Protein AF-A0A9W9EV32-F1 (afdb_monomer)

Radius of gyration: 25.54 Å; Cα contacts (8 Å, |Δi|>4): 690; chains: 1; bounding box: 88×57×80 Å

Mean predicted aligned error: 10.67 Å

Sequence (404 aa):
MSHHTEYSQVSFGTERSNDEFGSLNITLPEGVIRDAAVIESRYILVRITENDVDEFLSSFRSSYDAQGWVSSALKCLEGSWRVSSDALLSMESLWTNTHRLQSEDYEYQEVFYMNMTISIFMADDWKPVRQLACLAVSKDALDALATKSGCMATFGYDANPEVEASSIEGVLERTLNQSIMDNLTAAVSMVCLSSCFYKQGRKMHNHLHVGQSSEMSTGLRFDRSPRMAQLVNYVYANHNFGEGEYFYSYFCSSRSQTKNMIQYRGATIEMWPQLPRLVLESEQQGVLVDGASDNTGLPRRGLFIFSEWLDYQSFSRVVDRVFQEGIYFKTLQLGPTFLSSVGFGYLNRPLRFNHEWRDQACSEVSMQWRQKLEDMMAAQGYHEGAALSCPIMVSSDEETETGE

InterPro domains:
  IPR059417 Domain of unknown function DUF8373 [PF28154] (38-203)

Foldseek 3Di:
DDDDDPDDPDDDPPPPDPPVPPWQWADDLLEIEGALLKEKFKEKEQEAEQVQQVVQCVLDPDNVVSLVLLVLLVVVLLFFAKEWLVLVQLLVCLRAVDHDDDDPPDDRGWIWGKKWKWWWAAALSRHTYTYIYMYIYTPNSNVVSCVVSVVPDPRPSVPHHHAYSVLVSVVSVLVVQDASQLSVLRHLLGAMKMKGKDFPPDDDDAWAWRDDDPTMTITIHTDLCPSSNLSSLVCVVRSDDDDDDRPGPRIDMDMHMDRHPHHDDPPPDDPRVQADTPDDDPPQQWAKEAAPDPPSPGNGIYTHGHDPDDDLVCVLVNLVCCLQPNWYWYHHHDYPRDDDPVNSVSYNDHTDGDPPSPPDPCPVSSVVVSVVSVVVCVVVVNDDQPDPPRPPPPDPPPDDDDDD

pLDDT: mean 78.22, std 17.94, range [26.23, 97.5]

Organism: NCBI:txid116970

Secondary structure (DSSP, 8-state):
------------TTS--S-TT---EEEETTEEEEETTEEEEEEEEEEE-GGGHHHHHHTSSSHHHHHHHHHHHHHHHTTPEEEEHHHHHHHHHHHH---PPPPTT--TT-EEEEEEEEEEEEETTS-EEEEEEEEEEEHHHHHHHHHHTT------GGGSPB--HHHHHHHHHHHHT--HHHHHHHHHTTEEEEEEEEETT----SEEEEEE-SSEEEEEEE-SS-HHHHHHHHHHHHH--SSS----TTEEEEEEEEE------GGG--SSTTSPP----TT--EEEEEES---TTS--EEEEE-SS---GGGHHHHHHHHHHHS-EEEE-EE-TT---HHHHTTTTPPP---GGGGSSSSHHHHHHHHHHHHHHHHHTT--TT-STTS--------------

Nearest PDB structures (foldseek):
  3qnu-assembly1_A-2  TM=2.291E-01  e=9.198E+00  Homo sapiens

Solvent-accessible surface area (backbone atoms only — not comparable to full-atom values): 23471 Å² total; per-residue (Å²): 140,80,85,78,79,79,77,80,78,74,79,61,85,81,57,98,60,85,66,88,74,82,65,56,70,47,72,47,81,71,25,32,41,33,37,44,33,43,37,37,25,38,39,39,34,37,42,37,42,55,88,37,48,66,60,58,49,64,66,39,97,37,69,67,56,32,38,54,49,48,60,51,49,56,62,51,49,75,47,18,34,33,30,47,45,61,34,60,52,51,50,47,28,67,64,34,74,48,82,75,80,79,63,95,87,66,61,72,82,45,52,23,45,31,39,44,28,47,37,24,27,28,30,61,87,63,41,40,32,40,35,42,31,31,46,31,32,24,62,64,20,48,54,51,50,29,60,77,55,69,47,84,70,86,72,74,61,87,76,40,53,75,52,59,45,70,36,53,47,57,48,49,53,54,65,71,68,46,25,30,41,56,50,48,37,32,12,51,22,25,31,27,31,29,53,36,67,45,62,65,92,67,86,81,79,77,53,50,78,43,48,74,58,99,59,36,40,32,29,33,31,76,33,56,70,57,60,60,48,45,55,43,39,47,48,58,62,71,66,64,74,73,101,63,76,81,90,47,93,38,52,48,74,52,67,31,78,47,74,53,84,42,65,73,72,70,91,82,68,71,87,56,89,72,53,62,73,66,75,68,60,99,83,60,58,43,42,42,37,34,46,71,58,85,59,86,90,46,48,44,28,36,36,33,30,74,62,97,74,71,61,76,89,44,48,57,58,48,53,51,47,37,69,76,73,37,59,41,41,72,28,64,59,30,53,100,69,54,75,49,81,74,53,33,78,51,30,62,40,63,69,63,84,50,80,66,69,75,62,83,80,47,60,65,60,50,50,53,44,38,51,52,52,51,53,53,36,52,76,69,68,58,50,93,74,72,53,95,81,52,79,80,82,76,77,91,80,85,88,83,85,89,87,132

Structure (mmCIF, N/CA/C/O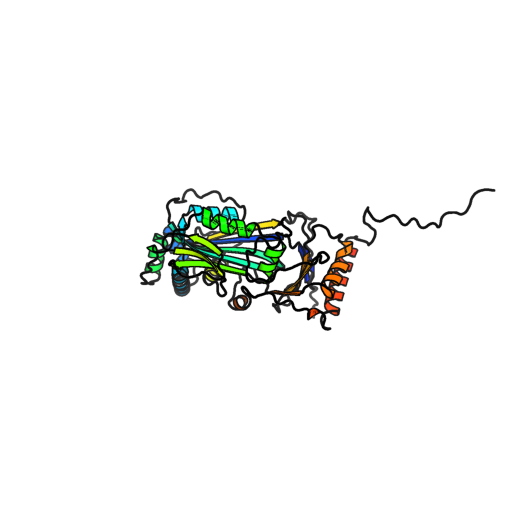 backbone):
data_AF-A0A9W9EV32-F1
#
_entry.id   AF-A0A9W9EV32-F1
#
loop_
_atom_site.group_PDB
_atom_site.id
_atom_site.type_symbol
_atom_site.label_atom_id
_atom_site.label_alt_id
_atom_site.label_comp_id
_atom_site.label_asym_id
_atom_site.label_entity_id
_atom_site.label_seq_id
_atom_site.pdbx_PDB_ins_code
_atom_site.Cartn_x
_atom_site.Cartn_y
_atom_site.Cartn_z
_atom_site.occupancy
_atom_site.B_iso_or_equiv
_atom_site.auth_seq_id
_atom_site.auth_comp_id
_atom_site.auth_asym_id
_atom_site.auth_atom_id
_atom_site.pdbx_PDB_model_num
ATOM 1 N N . MET A 1 1 ? 17.575 35.737 -20.449 1.00 34.94 1 MET A N 1
ATOM 2 C CA . MET A 1 1 ? 17.029 34.439 -20.891 1.00 34.94 1 MET A CA 1
ATOM 3 C C . MET A 1 1 ? 18.112 33.421 -20.623 1.00 34.94 1 MET A C 1
ATOM 5 O O . MET A 1 1 ? 19.090 33.381 -21.354 1.00 34.94 1 MET A O 1
ATOM 9 N N . SER A 1 2 ? 18.009 32.738 -19.488 1.00 26.23 2 SER A N 1
ATOM 10 C CA . SER A 1 2 ? 19.042 31.834 -18.989 1.00 26.23 2 SER A CA 1
ATOM 11 C C . SER A 1 2 ? 18.532 30.416 -19.190 1.00 26.23 2 SER A C 1
ATOM 13 O O . SER A 1 2 ? 17.521 30.044 -18.600 1.00 26.23 2 SER A O 1
ATOM 15 N N . HIS A 1 3 ? 19.185 29.662 -20.071 1.00 26.44 3 HIS A N 1
ATOM 16 C CA . HIS A 1 3 ? 18.938 28.236 -20.230 1.00 26.44 3 HIS A CA 1
ATOM 17 C C . HIS A 1 3 ? 19.470 27.524 -18.983 1.00 26.44 3 HIS A C 1
ATOM 19 O O . HIS A 1 3 ? 20.680 27.414 -18.798 1.00 26.44 3 HIS A O 1
ATOM 25 N N . HIS A 1 4 ? 18.567 27.090 -18.105 1.00 27.69 4 HIS A N 1
ATOM 26 C CA . HIS A 1 4 ? 18.889 26.081 -17.107 1.00 27.69 4 HIS A CA 1
ATOM 27 C C . HIS A 1 4 ? 18.937 24.733 -17.823 1.00 27.69 4 HIS A C 1
ATOM 29 O O . HIS A 1 4 ? 17.909 24.192 -18.216 1.00 27.69 4 HIS A O 1
ATOM 35 N N . THR A 1 5 ? 20.145 24.224 -18.036 1.00 28.73 5 THR A N 1
ATOM 36 C CA . THR A 1 5 ? 20.372 22.831 -18.410 1.00 28.73 5 THR A CA 1
ATOM 37 C C . THR A 1 5 ? 20.054 21.980 -17.181 1.00 28.73 5 THR A C 1
ATOM 39 O O . THR A 1 5 ? 20.796 22.017 -16.199 1.00 28.73 5 THR A O 1
ATOM 42 N N . GLU A 1 6 ? 18.922 21.275 -17.199 1.00 28.77 6 GLU A N 1
ATOM 43 C CA . GLU A 1 6 ? 18.630 20.214 -16.233 1.00 28.77 6 GLU A CA 1
ATOM 44 C C . GLU A 1 6 ? 19.702 19.132 -16.374 1.00 28.77 6 GLU A C 1
ATOM 46 O O . GLU A 1 6 ? 19.844 18.494 -17.417 1.00 28.77 6 GLU A O 1
ATOM 51 N N . TYR A 1 7 ? 20.503 18.963 -15.326 1.00 29.95 7 TYR A N 1
ATOM 52 C CA . TYR A 1 7 ? 21.409 17.835 -15.211 1.00 29.95 7 TYR A CA 1
ATOM 53 C C . TYR A 1 7 ? 20.572 16.581 -14.953 1.00 29.95 7 TYR A C 1
ATOM 55 O O . TYR A 1 7 ? 19.964 16.449 -13.892 1.00 29.95 7 TYR A O 1
ATOM 63 N N . SER A 1 8 ? 20.559 15.657 -15.913 1.00 36.81 8 SER A N 1
ATOM 64 C CA . SER A 1 8 ? 20.108 14.284 -15.697 1.00 36.81 8 SER A CA 1
ATOM 65 C C . SER A 1 8 ? 20.893 13.687 -14.528 1.00 36.81 8 SER A C 1
ATOM 67 O O . SER A 1 8 ? 22.102 13.475 -14.631 1.00 36.81 8 SER A O 1
ATOM 69 N N . GLN A 1 9 ? 20.225 13.430 -13.404 1.00 34.22 9 GLN A N 1
ATOM 70 C CA . GLN A 1 9 ? 20.802 12.644 -12.318 1.00 34.22 9 GLN A CA 1
ATOM 71 C C . GLN A 1 9 ? 20.854 11.186 -12.777 1.00 34.22 9 GLN A C 1
ATOM 73 O O . GLN A 1 9 ? 19.855 10.471 -12.753 1.00 34.22 9 GLN A O 1
ATOM 78 N N . VAL A 1 10 ? 22.027 10.757 -13.236 1.00 37.22 10 VAL A N 1
ATOM 79 C CA . VAL A 1 10 ? 22.316 9.348 -13.493 1.00 37.22 10 VAL A CA 1
ATOM 80 C C . VAL A 1 10 ? 23.078 8.827 -12.285 1.00 37.22 10 VAL A C 1
ATOM 82 O O . VAL A 1 10 ? 24.280 9.036 -12.145 1.00 37.22 10 VAL A O 1
ATOM 85 N N . SER A 1 11 ? 22.355 8.212 -11.355 1.00 34.62 11 SER A N 1
ATOM 86 C CA . SER A 1 11 ? 22.954 7.474 -10.249 1.00 34.62 11 SER A CA 1
ATOM 87 C C . SER A 1 11 ? 23.423 6.119 -10.773 1.00 34.62 11 SER A C 1
ATOM 89 O O . SER A 1 11 ? 22.602 5.250 -11.068 1.00 34.62 11 SER A O 1
ATOM 91 N N . PHE A 1 12 ? 24.736 5.945 -10.903 1.00 41.50 12 PHE A N 1
ATOM 92 C CA . PHE A 1 12 ? 25.340 4.647 -11.169 1.00 41.50 12 PHE A CA 1
ATOM 93 C C . PHE A 1 12 ? 25.697 3.966 -9.854 1.00 41.50 12 PHE A C 1
ATOM 95 O O . PHE A 1 12 ? 26.454 4.508 -9.045 1.00 41.50 12 PHE A O 1
ATOM 102 N N . GLY A 1 13 ? 25.208 2.741 -9.677 1.00 33.81 13 GLY A N 1
ATOM 103 C CA . GLY A 1 13 ? 25.749 1.802 -8.704 1.00 33.81 13 GLY A CA 1
ATOM 104 C C . GLY A 1 13 ? 27.160 1.362 -9.103 1.00 33.81 13 GLY A C 1
ATOM 105 O O . GLY A 1 13 ? 27.362 0.240 -9.545 1.00 33.81 13 GLY A O 1
ATOM 106 N N . THR A 1 14 ? 28.137 2.248 -8.948 1.00 31.78 14 THR A N 1
ATOM 107 C CA . THR A 1 14 ? 29.566 1.910 -8.811 1.00 31.78 14 THR A CA 1
ATOM 108 C C . THR A 1 14 ? 30.259 2.772 -7.756 1.00 31.78 14 THR A C 1
ATOM 110 O O . THR A 1 14 ? 31.273 2.350 -7.205 1.00 31.78 14 THR A O 1
ATOM 113 N N . GLU A 1 15 ? 29.656 3.888 -7.339 1.00 30.45 15 GLU A N 1
ATOM 114 C CA . GLU A 1 15 ? 29.813 4.380 -5.970 1.00 30.45 15 GLU A CA 1
ATOM 115 C C . GLU A 1 15 ? 28.750 3.698 -5.109 1.00 30.45 15 GLU A C 1
ATOM 117 O O . GLU A 1 15 ? 27.579 3.693 -5.481 1.00 30.45 15 GLU A O 1
ATOM 122 N N . ARG A 1 16 ? 29.166 3.074 -3.997 1.00 31.36 16 ARG A N 1
ATOM 123 C CA . ARG A 1 16 ? 28.337 2.339 -3.020 1.00 31.36 16 ARG A CA 1
ATOM 124 C C . ARG A 1 16 ? 27.106 3.143 -2.568 1.00 31.36 16 ARG A C 1
ATOM 126 O O . ARG A 1 16 ? 27.090 3.720 -1.486 1.00 31.36 16 ARG A O 1
ATOM 133 N N . SER A 1 17 ? 26.072 3.157 -3.389 1.00 36.88 17 SER A N 1
ATOM 134 C CA . SER A 1 17 ? 24.790 3.800 -3.154 1.00 36.88 17 SER A CA 1
ATOM 135 C C . SER A 1 17 ? 23.743 2.699 -3.075 1.00 36.88 17 SER A C 1
ATOM 137 O O . SER A 1 17 ? 23.082 2.433 -4.058 1.00 36.88 17 SER A O 1
ATOM 139 N N . ASN A 1 18 ? 23.665 2.013 -1.928 1.00 40.03 18 ASN A N 1
ATOM 140 C CA . ASN A 1 18 ? 22.559 1.174 -1.419 1.00 40.03 18 ASN A CA 1
ATOM 141 C C . ASN A 1 18 ? 21.729 0.270 -2.370 1.00 40.03 18 ASN A C 1
ATOM 143 O O . ASN A 1 18 ? 20.719 -0.268 -1.926 1.00 40.03 18 ASN A O 1
ATOM 147 N N . ASP A 1 19 ? 22.110 0.039 -3.625 1.00 47.56 19 ASP A N 1
ATOM 148 C CA . ASP A 1 19 ? 21.419 -0.883 -4.527 1.00 47.56 19 ASP A CA 1
ATOM 149 C C . ASP A 1 19 ? 21.960 -2.294 -4.247 1.00 47.56 19 ASP A C 1
ATOM 151 O O . ASP A 1 19 ? 22.789 -2.845 -4.973 1.00 47.56 19 ASP A O 1
ATOM 155 N N . GLU A 1 20 ? 21.553 -2.848 -3.099 1.00 54.34 20 GLU A N 1
ATOM 156 C CA . GLU A 1 20 ? 22.048 -4.114 -2.530 1.00 54.34 20 GLU A CA 1
ATOM 157 C C . GLU A 1 20 ? 21.867 -5.331 -3.459 1.00 54.34 20 GLU A C 1
ATOM 159 O O . GLU A 1 20 ? 22.469 -6.378 -3.225 1.00 54.34 20 GLU A O 1
ATOM 164 N N . PHE A 1 21 ? 21.077 -5.211 -4.532 1.00 58.75 21 PHE A N 1
ATOM 165 C CA . PHE A 1 21 ? 20.649 -6.340 -5.363 1.00 58.75 21 PHE A CA 1
ATOM 166 C C . PHE A 1 21 ? 21.267 -6.401 -6.766 1.00 58.75 21 PHE A C 1
ATOM 168 O O . PHE A 1 21 ? 20.938 -7.327 -7.515 1.00 58.75 21 PHE A O 1
ATOM 175 N N . GLY A 1 22 ? 22.122 -5.443 -7.153 1.00 66.50 22 GLY A N 1
ATOM 176 C CA . GLY A 1 22 ? 22.699 -5.393 -8.508 1.00 66.50 22 GLY A CA 1
ATOM 177 C C . GLY A 1 22 ? 21.633 -5.398 -9.615 1.00 66.50 22 GLY A C 1
ATOM 178 O O . GLY A 1 22 ? 21.823 -6.006 -10.667 1.00 66.50 22 GLY A O 1
ATOM 179 N N . SER A 1 23 ? 20.469 -4.808 -9.336 1.00 76.00 23 SER A N 1
ATOM 180 C CA . SER A 1 23 ? 19.290 -4.843 -10.200 1.00 76.00 23 SER A CA 1
ATOM 181 C C . SER A 1 23 ? 19.308 -3.768 -11.283 1.00 76.00 23 SER A C 1
ATOM 183 O O . SER A 1 23 ? 19.904 -2.705 -11.126 1.00 76.00 23 SER A O 1
ATOM 185 N N . LEU A 1 24 ? 18.591 -4.029 -12.377 1.00 80.81 24 LEU A N 1
ATOM 186 C CA . LEU A 1 24 ? 18.418 -3.078 -13.470 1.00 80.81 24 LEU A CA 1
ATOM 187 C C . LEU A 1 24 ? 17.641 -1.835 -13.008 1.00 80.81 24 LEU A C 1
ATOM 189 O O . LEU A 1 24 ? 16.480 -1.934 -12.603 1.00 80.81 24 LEU A O 1
ATOM 193 N N . ASN A 1 25 ? 18.272 -0.665 -13.110 1.00 86.69 25 ASN A N 1
ATOM 194 C CA . ASN A 1 25 ? 17.718 0.605 -12.648 1.00 86.69 25 ASN A CA 1
ATOM 195 C C . ASN A 1 25 ? 18.212 1.778 -13.519 1.00 86.69 25 ASN A C 1
ATOM 197 O O . ASN A 1 25 ? 19.138 2.499 -13.159 1.00 86.69 25 ASN A O 1
ATOM 201 N N . ILE A 1 26 ? 17.610 1.958 -14.698 1.00 87.44 26 ILE A N 1
ATOM 202 C CA . ILE A 1 26 ? 17.967 3.026 -15.649 1.00 87.44 26 ILE A CA 1
ATOM 203 C C . ILE A 1 26 ? 16.882 4.099 -15.630 1.00 87.44 26 ILE A C 1
ATOM 205 O O . ILE A 1 26 ? 15.703 3.787 -15.786 1.00 87.44 26 ILE A O 1
ATOM 209 N N . THR A 1 27 ? 17.255 5.365 -15.466 1.00 88.88 27 THR A N 1
ATOM 210 C CA . THR A 1 27 ? 16.310 6.492 -15.444 1.00 88.88 27 THR A CA 1
ATOM 211 C C . THR A 1 27 ? 16.713 7.526 -16.483 1.00 88.88 27 THR A C 1
ATOM 213 O O . THR A 1 27 ? 17.818 8.058 -16.433 1.00 88.88 27 THR A O 1
ATOM 216 N N . LEU A 1 28 ? 15.804 7.814 -17.414 1.00 86.50 28 LEU A N 1
ATOM 217 C CA . LEU A 1 28 ? 15.942 8.848 -18.436 1.00 86.50 28 LEU A CA 1
ATOM 218 C C . LEU A 1 28 ? 14.690 9.746 -18.426 1.00 86.50 28 LEU A C 1
ATOM 220 O O . LEU A 1 28 ? 13.633 9.309 -17.963 1.00 86.50 28 LEU A O 1
ATOM 224 N N . PRO A 1 29 ? 14.762 10.985 -18.946 1.00 83.06 29 PRO A N 1
ATOM 225 C CA . PRO A 1 29 ? 13.590 11.862 -19.048 1.00 83.06 29 PRO A CA 1
ATOM 226 C C . PRO A 1 29 ? 12.406 11.228 -19.803 1.00 83.06 29 PRO A C 1
ATOM 228 O O . PRO A 1 29 ? 11.245 11.439 -19.459 1.00 83.06 29 PRO A O 1
ATOM 231 N N . GLU A 1 30 ? 12.695 10.411 -20.816 1.00 80.94 30 GLU A N 1
ATOM 232 C CA . GLU A 1 30 ? 11.712 9.747 -21.679 1.00 80.94 30 GLU A CA 1
ATOM 233 C C . GLU A 1 30 ? 10.960 8.610 -20.976 1.00 80.94 30 GLU A C 1
ATOM 235 O O . GLU A 1 30 ? 9.810 8.307 -21.327 1.00 80.94 30 GLU A O 1
ATOM 240 N N . GLY A 1 31 ? 11.609 7.979 -19.996 1.00 87.44 31 GLY A N 1
ATOM 241 C CA . GLY A 1 31 ? 11.134 6.771 -19.344 1.00 87.44 31 GLY A CA 1
ATOM 242 C C . GLY A 1 31 ? 12.212 6.077 -18.517 1.00 87.44 31 GLY A C 1
ATOM 243 O O . GLY A 1 31 ? 13.385 6.454 -18.505 1.00 87.44 31 GLY A O 1
ATOM 244 N N . VAL A 1 32 ? 11.801 5.026 -17.820 1.00 90.56 32 VAL A N 1
ATOM 245 C CA . VAL A 1 32 ? 12.681 4.221 -16.978 1.00 90.56 32 VAL A CA 1
ATOM 246 C C . VAL A 1 32 ? 12.745 2.774 -17.433 1.00 90.56 32 VAL A C 1
ATOM 248 O O . VAL A 1 32 ? 11.796 2.264 -18.027 1.00 90.56 32 VAL A O 1
ATOM 251 N N . ILE A 1 33 ? 13.833 2.094 -17.087 1.00 89.56 33 ILE A N 1
ATOM 252 C CA . ILE A 1 33 ? 13.952 0.641 -17.188 1.00 89.56 33 ILE A CA 1
ATOM 253 C C . ILE A 1 33 ? 14.213 0.092 -15.785 1.00 89.56 33 ILE A C 1
ATOM 255 O O . ILE A 1 33 ? 15.094 0.583 -15.068 1.00 89.56 33 ILE A O 1
ATOM 259 N N . ARG A 1 34 ? 13.404 -0.883 -15.369 1.00 90.25 34 ARG A N 1
ATOM 260 C CA . ARG A 1 34 ? 13.405 -1.460 -14.020 1.00 90.25 34 ARG A CA 1
ATOM 261 C C . ARG A 1 34 ? 13.407 -2.982 -14.085 1.00 90.25 34 ARG A C 1
ATOM 263 O O . ARG A 1 34 ? 12.777 -3.575 -14.961 1.00 90.25 34 ARG A O 1
ATOM 270 N N . ASP A 1 35 ? 14.071 -3.607 -13.123 1.00 89.69 35 ASP A N 1
ATOM 271 C CA . ASP A 1 35 ? 13.898 -5.028 -12.824 1.00 89.69 35 ASP A CA 1
ATOM 272 C C . ASP A 1 35 ? 12.517 -5.250 -12.182 1.00 89.69 35 ASP A C 1
ATOM 274 O O . ASP A 1 35 ? 12.227 -4.724 -11.105 1.00 89.69 35 ASP A O 1
ATOM 278 N N . ALA A 1 36 ? 11.653 -6.026 -12.841 1.00 90.19 36 ALA A N 1
ATOM 279 C CA . ALA A 1 36 ? 10.315 -6.336 -12.341 1.00 90.19 36 ALA A CA 1
ATOM 280 C C . ALA A 1 36 ? 10.348 -7.141 -11.031 1.00 90.19 36 ALA A C 1
ATOM 282 O O . ALA A 1 36 ? 9.375 -7.124 -10.274 1.00 90.19 36 ALA A O 1
ATOM 283 N N . ALA A 1 37 ? 11.448 -7.854 -10.762 1.00 90.62 37 ALA A N 1
ATOM 284 C CA . ALA A 1 37 ? 11.625 -8.650 -9.554 1.00 90.62 37 ALA A CA 1
ATOM 285 C C . ALA A 1 37 ? 11.760 -7.792 -8.294 1.00 90.62 37 ALA A C 1
ATOM 287 O O . ALA A 1 37 ? 11.499 -8.270 -7.190 1.00 90.62 37 ALA A O 1
ATOM 288 N N . VAL A 1 38 ? 12.183 -6.539 -8.439 1.00 92.38 38 VAL A N 1
ATOM 289 C CA . VAL A 1 38 ? 12.445 -5.654 -7.312 1.00 92.38 38 VAL A CA 1
ATOM 290 C C . VAL A 1 38 ? 11.144 -5.008 -6.852 1.00 92.38 38 VAL A C 1
ATOM 292 O O . VAL A 1 38 ? 10.501 -4.272 -7.596 1.00 92.38 38 VAL A O 1
ATOM 295 N N . ILE A 1 39 ? 10.770 -5.264 -5.601 1.00 93.62 39 ILE A N 1
ATOM 296 C CA . ILE A 1 39 ? 9.579 -4.693 -4.965 1.00 93.62 39 ILE A CA 1
ATOM 297 C C . ILE A 1 39 ? 9.937 -4.092 -3.609 1.00 93.62 39 ILE A C 1
ATOM 299 O O . ILE A 1 39 ? 10.688 -4.676 -2.822 1.00 93.62 39 ILE A O 1
ATOM 303 N N . GLU A 1 40 ? 9.373 -2.922 -3.322 1.00 94.81 40 GLU A N 1
ATOM 304 C CA . GLU A 1 40 ? 9.451 -2.297 -2.006 1.00 94.81 40 GLU A CA 1
ATOM 305 C C . GLU A 1 40 ? 8.252 -2.719 -1.149 1.00 94.81 40 GLU A C 1
ATOM 307 O O . GLU A 1 40 ? 7.102 -2.662 -1.584 1.00 94.81 40 GLU A O 1
ATOM 312 N N . SER A 1 41 ? 8.517 -3.123 0.090 1.00 95.31 41 SER A N 1
ATOM 313 C CA . SER A 1 41 ? 7.506 -3.383 1.116 1.00 95.31 41 SER A CA 1
ATOM 314 C C . SER A 1 41 ? 7.527 -2.234 2.111 1.00 95.31 41 SER A C 1
ATOM 316 O O . SER A 1 41 ? 8.560 -1.980 2.724 1.00 95.31 41 SER A O 1
ATOM 318 N N . ARG A 1 42 ? 6.403 -1.536 2.267 1.00 94.25 42 ARG A N 1
ATOM 319 C CA . ARG A 1 42 ? 6.221 -0.456 3.244 1.00 94.25 42 ARG A CA 1
ATOM 320 C C . ARG A 1 42 ? 5.225 -0.891 4.304 1.00 94.25 42 ARG A C 1
ATOM 322 O O . ARG A 1 42 ? 4.155 -1.395 3.967 1.00 94.25 42 ARG A O 1
ATOM 329 N N . TYR A 1 43 ? 5.555 -0.670 5.562 1.00 94.06 43 TYR A N 1
ATOM 330 C CA . TYR A 1 43 ? 4.653 -0.831 6.689 1.00 94.06 43 TYR A CA 1
ATOM 331 C C . TYR A 1 43 ? 4.415 0.535 7.321 1.00 94.06 43 TYR A C 1
ATOM 333 O O . TYR A 1 43 ? 5.369 1.268 7.569 1.00 94.06 43 TYR A O 1
ATOM 341 N N . ILE A 1 44 ? 3.152 0.888 7.548 1.00 92.94 44 ILE A N 1
ATOM 342 C CA . ILE A 1 44 ? 2.763 2.132 8.211 1.00 92.94 44 ILE A CA 1
ATOM 343 C C . ILE A 1 44 ? 1.668 1.809 9.222 1.00 92.94 44 ILE A C 1
ATOM 345 O O . ILE A 1 44 ? 0.599 1.331 8.849 1.00 92.94 44 ILE A O 1
ATOM 349 N N . LEU A 1 45 ? 1.910 2.106 10.490 1.00 94.25 45 LEU A N 1
ATOM 350 C CA . LEU A 1 45 ? 1.000 1.840 11.592 1.00 94.25 45 LEU A CA 1
ATOM 351 C C . LEU A 1 45 ? 0.799 3.109 12.420 1.00 94.25 45 LEU A C 1
ATOM 353 O O . LEU A 1 45 ? 1.755 3.708 12.906 1.00 94.25 45 LEU A O 1
ATOM 357 N N . VAL A 1 46 ? -0.464 3.465 12.631 1.00 95.56 46 VAL A N 1
ATOM 358 C CA . VAL A 1 46 ? -0.881 4.349 13.723 1.00 95.56 46 VAL A CA 1
ATOM 359 C C . VAL A 1 46 ? -1.426 3.452 14.829 1.00 95.56 46 VAL A C 1
ATOM 361 O O . VAL A 1 46 ? -2.474 2.829 14.646 1.00 95.56 46 VAL A O 1
ATOM 364 N N . ARG A 1 47 ? -0.697 3.352 15.942 1.00 94.94 47 ARG A N 1
ATOM 365 C CA . ARG A 1 47 ? -1.053 2.567 17.128 1.00 94.94 47 ARG A CA 1
ATOM 366 C C . ARG A 1 47 ? -1.300 3.515 18.290 1.00 94.94 47 ARG A C 1
ATOM 368 O O . ARG A 1 47 ? -0.350 4.082 18.795 1.00 94.94 47 ARG A O 1
ATOM 375 N N . ILE A 1 48 ? -2.542 3.664 18.729 1.00 95.25 48 ILE A N 1
ATOM 376 C CA . ILE A 1 48 ? -2.886 4.586 19.818 1.00 95.25 48 ILE A CA 1
ATOM 377 C C . ILE A 1 48 ? -3.271 3.769 21.050 1.00 95.25 48 ILE A C 1
ATOM 379 O O . ILE A 1 48 ? -4.257 3.030 21.013 1.00 95.25 48 ILE A O 1
ATOM 383 N N . THR A 1 49 ? -2.489 3.911 22.116 1.00 94.62 49 THR A N 1
ATOM 384 C CA . THR A 1 49 ? -2.807 3.428 23.467 1.00 94.62 49 THR A CA 1
ATOM 385 C C . THR A 1 49 ? -3.418 4.554 24.303 1.00 94.62 49 THR A C 1
ATOM 387 O O . THR A 1 49 ? -3.458 5.705 23.861 1.00 94.62 49 THR A O 1
ATOM 390 N N . GLU A 1 50 ? -3.929 4.251 25.500 1.00 93.56 50 GLU A N 1
ATOM 391 C CA . GLU A 1 50 ? -4.545 5.268 26.368 1.00 93.56 50 GLU A CA 1
ATOM 392 C C . GLU A 1 50 ? -3.568 6.414 26.680 1.00 93.56 50 GLU A C 1
ATOM 394 O O . GLU A 1 50 ? -3.937 7.590 26.605 1.00 93.56 50 GLU A O 1
ATOM 399 N N . ASN A 1 51 ? -2.301 6.071 26.932 1.00 92.38 51 ASN A N 1
ATOM 400 C CA . ASN A 1 51 ? -1.236 7.021 27.254 1.00 92.38 51 ASN A CA 1
ATOM 401 C C . ASN A 1 51 ? -0.908 7.970 26.092 1.00 92.38 51 ASN A C 1
ATOM 403 O O . ASN A 1 51 ? -0.486 9.103 26.320 1.00 92.38 51 ASN A O 1
ATOM 407 N N . ASP A 1 52 ? -1.148 7.542 24.850 1.00 93.19 52 ASP A N 1
ATOM 408 C CA . ASP A 1 52 ? -0.847 8.335 23.658 1.00 93.19 52 ASP A CA 1
ATOM 409 C C . ASP A 1 52 ? -1.940 9.371 23.345 1.00 93.19 52 ASP A C 1
ATOM 411 O O . ASP A 1 52 ? -1.724 10.263 22.527 1.00 93.19 52 ASP A O 1
ATOM 415 N N . VAL A 1 53 ? -3.134 9.271 23.945 1.00 94.94 53 VAL A N 1
ATOM 416 C CA . VAL A 1 53 ? -4.319 10.029 23.501 1.00 94.94 53 VAL A CA 1
ATOM 417 C C . VAL A 1 53 ? -4.110 11.544 23.565 1.00 94.94 53 VAL A C 1
ATOM 419 O O . VAL A 1 53 ? -4.466 12.250 22.621 1.00 94.94 53 VAL A O 1
ATOM 422 N N . ASP A 1 54 ? -3.548 12.065 24.656 1.00 94.25 54 ASP A N 1
ATOM 423 C CA . ASP A 1 54 ? -3.350 13.513 24.815 1.00 94.25 54 ASP A CA 1
ATOM 424 C C . ASP A 1 54 ? -2.286 14.067 23.863 1.00 94.25 54 ASP A C 1
ATOM 426 O O . ASP A 1 54 ? -2.491 15.104 23.218 1.00 94.25 54 ASP A O 1
ATOM 430 N N . GLU A 1 55 ? -1.169 13.357 23.718 1.00 92.62 55 GLU A N 1
ATOM 431 C CA . GLU A 1 55 ? -0.117 13.723 22.772 1.00 92.62 55 GLU A CA 1
ATOM 432 C C . GLU A 1 55 ? -0.623 13.637 21.325 1.00 92.62 55 GLU A C 1
ATOM 434 O O . GLU A 1 55 ? -0.447 14.565 20.533 1.00 92.62 55 GLU A O 1
ATOM 439 N N . PHE A 1 56 ? -1.343 12.566 20.990 1.00 93.50 56 PHE A N 1
ATOM 440 C CA . PHE A 1 56 ? -1.918 12.373 19.668 1.00 93.50 56 PHE A CA 1
ATOM 441 C C . PHE A 1 56 ? -2.891 13.497 19.306 1.00 93.50 56 PHE A C 1
ATOM 443 O O . PHE A 1 56 ? -2.751 14.107 18.249 1.00 93.50 56 PHE A O 1
ATOM 450 N N . LEU A 1 57 ? -3.846 13.837 20.177 1.00 93.81 57 LEU A N 1
ATOM 451 C CA . LEU A 1 57 ? -4.817 14.902 19.898 1.00 93.81 57 LEU A CA 1
ATOM 452 C C . LEU A 1 57 ? -4.158 16.283 19.781 1.00 93.81 57 LEU A C 1
ATOM 454 O O . LEU A 1 57 ? -4.586 17.096 18.959 1.00 93.81 57 LEU A O 1
ATOM 458 N N . SER A 1 58 ? -3.117 16.547 20.575 1.00 91.81 58 SER A N 1
ATOM 459 C CA . SER A 1 58 ? -2.395 17.826 20.555 1.00 91.81 58 SER A CA 1
ATOM 460 C C . SER A 1 58 ? -1.443 17.988 19.364 1.00 91.81 58 SER A C 1
ATOM 462 O O . SER A 1 58 ? -1.093 19.116 19.025 1.00 91.81 58 SER A O 1
ATOM 464 N N . SER A 1 59 ? -1.075 16.897 18.684 1.00 91.00 59 SER A N 1
ATOM 465 C CA . SER A 1 59 ? -0.222 16.937 17.485 1.00 91.00 59 SER A CA 1
ATOM 466 C C . SER A 1 59 ? -0.915 17.502 16.232 1.00 91.00 59 SER A C 1
ATOM 468 O O . SER A 1 59 ? -0.254 17.892 15.266 1.00 91.00 59 SER A O 1
ATOM 470 N N . PHE A 1 60 ? -2.248 17.601 16.237 1.00 91.81 60 PHE A N 1
ATOM 471 C CA . PHE A 1 60 ? -3.004 18.205 15.142 1.00 91.81 60 PHE A CA 1
ATOM 472 C C 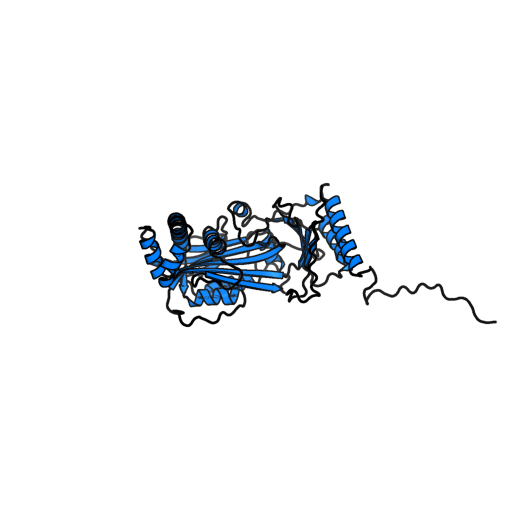. PHE A 1 60 ? -2.904 19.733 15.161 1.00 91.81 60 PHE A C 1
ATOM 474 O O . PHE A 1 60 ? -2.836 20.375 16.205 1.00 91.81 60 PHE A O 1
ATOM 481 N N . ARG A 1 61 ? -3.001 20.346 13.975 1.00 91.75 61 ARG A N 1
ATOM 482 C CA . ARG A 1 61 ? -2.949 21.811 13.809 1.00 91.75 61 ARG A CA 1
ATOM 483 C C . ARG A 1 61 ? -4.065 22.551 14.546 1.00 91.75 61 ARG A C 1
ATOM 485 O O . ARG A 1 61 ? -3.898 23.714 14.905 1.00 91.75 61 ARG A O 1
ATOM 492 N N . SER A 1 62 ? -5.216 21.907 14.719 1.00 92.88 62 SER A N 1
ATOM 493 C CA . SER A 1 62 ? -6.361 22.462 15.429 1.00 92.88 62 SER A CA 1
ATOM 494 C C . SER A 1 62 ? -7.199 21.358 16.071 1.00 92.88 62 SER A C 1
ATOM 496 O O . SER A 1 62 ? -7.215 20.216 15.608 1.00 92.88 62 SER A O 1
ATOM 498 N N . SER A 1 63 ? -7.961 21.714 17.108 1.00 91.75 63 SER A N 1
ATOM 499 C CA . SER A 1 63 ? -8.931 20.807 17.733 1.00 91.75 63 SER A CA 1
ATOM 500 C C . SER A 1 63 ? -10.028 20.359 16.764 1.00 91.75 63 SER A C 1
ATOM 502 O O . SER A 1 63 ? -10.523 19.240 16.872 1.00 91.75 63 SER A O 1
ATOM 504 N N . TYR A 1 64 ? -10.383 21.205 15.791 1.00 93.00 64 TYR A N 1
ATOM 505 C CA . TYR A 1 64 ? -11.327 20.861 14.731 1.00 93.00 64 TYR A CA 1
ATOM 506 C C . TYR A 1 64 ? -10.783 19.743 13.831 1.00 93.00 64 TYR A C 1
ATOM 508 O O . TYR A 1 64 ? -11.498 18.781 13.549 1.00 93.00 64 TYR A O 1
ATOM 516 N N . ASP A 1 65 ? -9.508 19.825 13.437 1.00 92.56 65 ASP A N 1
ATOM 517 C CA . ASP A 1 65 ? -8.860 18.788 12.625 1.00 92.56 65 ASP A CA 1
ATOM 518 C C . ASP A 1 65 ? -8.734 17.472 13.401 1.00 92.56 65 ASP A C 1
ATOM 520 O O . ASP A 1 65 ? -9.063 16.412 12.864 1.00 92.56 65 ASP A O 1
ATOM 524 N N . ALA A 1 66 ? -8.339 17.543 14.679 1.00 93.81 66 ALA A N 1
ATOM 525 C CA . ALA A 1 66 ? -8.288 16.382 15.566 1.00 93.81 66 ALA A CA 1
ATOM 526 C C . ALA A 1 66 ? -9.664 15.704 15.671 1.00 93.81 66 ALA A C 1
ATOM 528 O O . ALA A 1 66 ? -9.790 14.502 15.442 1.00 93.81 66 ALA A O 1
ATOM 529 N N . GLN A 1 67 ? -10.724 16.475 15.933 1.00 93.31 67 GLN A N 1
ATOM 530 C CA . GLN A 1 67 ? -12.085 15.948 16.048 1.00 93.31 67 GLN A CA 1
ATOM 531 C C . GLN A 1 67 ? -12.579 15.331 14.729 1.00 93.31 67 GLN A C 1
ATOM 533 O O . GLN A 1 67 ? -13.211 14.270 14.735 1.00 93.31 67 GLN A O 1
ATOM 538 N N . GLY A 1 68 ? -12.277 15.964 13.591 1.00 93.69 68 GLY A N 1
ATOM 539 C CA . GLY A 1 68 ? -12.604 15.444 12.263 1.00 93.69 68 GLY A CA 1
ATOM 540 C C . GLY A 1 68 ? -11.897 14.121 11.957 1.00 93.69 68 GLY A C 1
ATOM 541 O O . GLY A 1 68 ? -12.524 13.186 11.440 1.00 93.69 68 GLY A O 1
ATOM 542 N N . TRP A 1 69 ? -10.617 14.015 12.327 1.00 94.75 69 TRP A N 1
ATOM 543 C CA . TRP A 1 69 ? -9.849 12.780 12.200 1.00 94.75 69 TRP A CA 1
ATOM 544 C C . TRP A 1 69 ? -10.410 11.686 13.111 1.00 94.75 69 TRP A C 1
ATOM 546 O O . TRP A 1 69 ? -10.735 10.609 12.613 1.00 94.75 69 TRP A O 1
ATOM 556 N N . VAL A 1 70 ? -10.633 11.969 14.401 1.00 95.19 70 VAL A N 1
ATOM 557 C CA . VAL A 1 70 ? -11.165 10.988 15.366 1.00 95.19 70 VAL A CA 1
ATOM 558 C C . VAL A 1 70 ? -12.541 10.486 14.944 1.00 95.19 70 VAL A C 1
ATOM 560 O O . VAL A 1 70 ? -12.766 9.280 14.903 1.00 95.19 70 VAL A O 1
ATOM 563 N N . SER A 1 71 ? -13.451 11.376 14.537 1.00 93.25 71 SER A N 1
ATOM 564 C CA . SER A 1 71 ? -14.774 10.970 14.041 1.00 93.25 71 SER A CA 1
ATOM 565 C C . SER A 1 71 ? -14.676 10.020 12.840 1.00 93.25 71 SER A C 1
ATOM 567 O O . SER A 1 71 ? -15.461 9.078 12.710 1.00 93.25 71 SER A O 1
ATOM 569 N N . SER A 1 72 ? -13.703 10.250 11.958 1.00 93.50 72 SER A N 1
ATOM 570 C CA . SER A 1 72 ? -13.462 9.405 10.787 1.00 93.50 72 SER A CA 1
ATOM 571 C C . SER A 1 72 ? -12.804 8.073 11.159 1.00 93.50 72 SER A C 1
ATOM 573 O O . SER A 1 72 ? -13.178 7.039 10.603 1.00 93.50 72 SER A O 1
ATOM 575 N N . ALA A 1 73 ? -11.867 8.087 12.108 1.00 94.75 73 ALA A N 1
ATOM 576 C CA . ALA A 1 73 ? -11.187 6.907 12.631 1.00 94.75 73 ALA A CA 1
ATOM 577 C C . ALA A 1 73 ? -12.166 5.963 13.336 1.00 94.75 73 ALA A C 1
ATOM 579 O O . ALA A 1 73 ? -12.224 4.786 12.985 1.00 94.75 73 ALA A O 1
ATOM 580 N N . LEU A 1 74 ? -13.013 6.489 14.228 1.00 92.50 74 LEU A N 1
ATOM 581 C CA . LEU A 1 74 ? -14.052 5.722 14.924 1.00 92.50 74 LEU A CA 1
ATOM 582 C C . LEU A 1 74 ? -14.991 5.014 13.933 1.00 92.50 74 LEU A C 1
ATOM 584 O O . LEU A 1 74 ? -15.205 3.810 14.025 1.00 92.50 74 LEU A O 1
ATOM 588 N N . LYS A 1 75 ? -15.453 5.720 12.892 1.00 91.38 75 LYS A N 1
ATOM 589 C CA . LYS A 1 75 ? -16.267 5.111 11.822 1.00 91.38 75 LYS A CA 1
ATOM 590 C C . LYS A 1 75 ? -15.534 4.006 11.065 1.00 91.38 75 LYS A C 1
ATOM 592 O O . LYS A 1 75 ? -16.156 3.035 10.651 1.00 91.38 75 LYS A O 1
ATOM 597 N N . CYS A 1 76 ? -14.227 4.147 10.836 1.00 91.75 76 CYS A N 1
ATOM 598 C CA . CYS A 1 76 ? -13.452 3.078 10.206 1.00 91.75 76 CYS A CA 1
ATOM 599 C C . CYS A 1 76 ? -13.383 1.851 11.126 1.00 91.75 76 CYS A C 1
ATOM 601 O O . CYS A 1 76 ? -13.555 0.727 10.655 1.00 91.75 76 CYS A O 1
ATOM 603 N N . LEU A 1 77 ? -13.190 2.062 12.431 1.00 92.81 77 LEU A N 1
ATOM 604 C CA . LEU A 1 77 ? -13.073 1.007 13.440 1.00 92.81 77 LEU A CA 1
ATOM 605 C C . LEU A 1 77 ? -14.361 0.207 13.676 1.00 92.81 77 LEU A C 1
ATOM 607 O O . LEU A 1 77 ? -14.280 -0.890 14.224 1.00 92.81 77 LEU A O 1
ATOM 611 N N . GLU A 1 78 ? -15.524 0.650 13.190 1.00 89.88 78 GLU A N 1
ATOM 612 C CA . GLU A 1 78 ? -16.761 -0.155 13.215 1.00 89.88 78 GLU A CA 1
ATOM 613 C C . GLU A 1 78 ? -16.581 -1.521 12.526 1.00 89.88 78 GLU A C 1
ATOM 615 O O . GLU A 1 78 ? -17.167 -2.513 12.947 1.00 89.88 78 GLU A O 1
ATOM 620 N N . GLY A 1 79 ? -15.740 -1.584 11.488 1.00 88.00 79 GLY A N 1
ATOM 621 C CA . GLY A 1 79 ? -15.404 -2.811 10.756 1.00 88.00 79 GLY A CA 1
ATOM 622 C C . GLY A 1 79 ? -14.107 -3.497 11.198 1.00 88.00 79 GLY A C 1
ATOM 623 O O . GLY A 1 79 ? -13.612 -4.347 10.457 1.00 88.00 79 GLY A O 1
ATOM 624 N N . SER A 1 80 ? -13.541 -3.102 12.342 1.00 94.81 80 SER A N 1
ATOM 625 C CA . SER A 1 80 ? -12.236 -3.583 12.811 1.00 94.81 80 SER A CA 1
ATOM 626 C C . SER A 1 80 ? -12.251 -5.036 13.281 1.00 94.81 80 SER A C 1
ATOM 628 O O . SER A 1 80 ? -13.293 -5.635 13.550 1.00 94.81 80 SER A O 1
ATOM 630 N N . TRP A 1 81 ? -11.056 -5.594 13.404 1.00 96.12 81 TRP A N 1
ATOM 631 C CA . TRP A 1 81 ? -10.789 -6.845 14.096 1.00 96.12 81 TRP A CA 1
ATOM 632 C C . TRP A 1 81 ? -10.237 -6.559 15.483 1.00 96.12 81 TRP A C 1
ATOM 634 O O . TRP A 1 81 ? -9.551 -5.559 15.684 1.00 96.12 81 TRP A O 1
ATOM 644 N N . ARG A 1 82 ? -10.509 -7.458 16.422 1.00 95.81 82 ARG A N 1
ATOM 645 C CA . ARG A 1 82 ? -9.839 -7.478 17.719 1.00 95.81 82 ARG A CA 1
ATOM 646 C C . ARG A 1 82 ? -8.583 -8.327 17.584 1.00 95.81 82 ARG A C 1
ATOM 648 O O . ARG A 1 82 ? -8.673 -9.487 17.189 1.00 95.81 82 ARG A O 1
ATOM 655 N N . VAL A 1 83 ? -7.430 -7.737 17.862 1.00 95.50 83 VAL A N 1
ATOM 656 C CA . VAL A 1 83 ? -6.124 -8.394 17.734 1.00 95.50 83 VAL A CA 1
ATOM 657 C C . VAL A 1 83 ? -5.284 -8.129 18.975 1.00 95.50 83 VAL A C 1
ATOM 659 O O . VAL A 1 83 ? -5.476 -7.118 19.654 1.00 95.50 83 VAL A O 1
ATOM 662 N N . SER A 1 84 ? -4.361 -9.036 19.280 1.00 93.75 84 SER A N 1
ATOM 663 C CA . SER A 1 84 ? -3.382 -8.822 20.343 1.00 93.75 84 SER A CA 1
ATOM 664 C C . SER A 1 84 ? -2.287 -7.853 19.900 1.00 93.75 84 SER A C 1
ATOM 666 O O . SER A 1 84 ? -2.022 -7.682 18.707 1.00 93.75 84 SER A O 1
ATOM 668 N N . SER A 1 85 ? -1.611 -7.262 20.881 1.00 90.50 85 SER A N 1
ATOM 669 C CA . SER A 1 85 ? -0.386 -6.485 20.677 1.00 90.50 85 SER A CA 1
ATOM 670 C C . SER A 1 85 ? 0.664 -7.285 19.874 1.00 90.50 85 SER A C 1
ATOM 672 O O . SER A 1 85 ? 1.157 -6.822 18.844 1.00 90.50 85 SER A O 1
ATOM 674 N N . ASP A 1 86 ? 0.884 -8.557 20.232 1.00 90.12 86 ASP A N 1
ATOM 675 C CA . ASP A 1 86 ? 1.798 -9.466 19.518 1.00 90.12 86 ASP A CA 1
ATOM 676 C C . ASP A 1 86 ? 1.484 -9.609 18.028 1.00 90.12 86 ASP A C 1
ATOM 678 O O . ASP A 1 86 ? 2.397 -9.631 17.203 1.00 90.12 86 ASP A O 1
ATOM 682 N N . ALA A 1 87 ? 0.200 -9.648 17.658 1.00 93.06 87 ALA A N 1
ATOM 683 C CA . ALA A 1 87 ? -0.188 -9.727 16.256 1.00 93.06 87 ALA A CA 1
ATOM 684 C C . ALA A 1 87 ? 0.316 -8.507 15.463 1.00 93.06 87 ALA A C 1
ATOM 686 O O . ALA A 1 87 ? 0.801 -8.669 14.345 1.00 93.06 87 ALA A O 1
ATOM 687 N N . LEU A 1 88 ? 0.268 -7.299 16.040 1.00 92.00 88 LEU A N 1
ATOM 688 C CA . LEU A 1 88 ? 0.757 -6.077 15.388 1.00 92.00 88 LEU A CA 1
ATOM 689 C C . LEU A 1 88 ? 2.277 -6.106 15.164 1.00 92.00 88 LEU A C 1
ATOM 691 O O . LEU A 1 88 ? 2.746 -5.646 14.120 1.00 92.00 88 LEU A O 1
ATOM 695 N N . LEU A 1 89 ? 3.046 -6.659 16.111 1.00 89.50 89 LEU A N 1
ATOM 696 C CA . LEU A 1 89 ? 4.499 -6.829 15.961 1.00 89.50 89 LEU A CA 1
ATOM 697 C C . LEU A 1 89 ? 4.842 -7.877 14.908 1.00 89.50 89 LEU A C 1
ATOM 699 O O . LEU A 1 89 ? 5.689 -7.627 14.047 1.00 89.50 89 LEU A O 1
ATOM 703 N N . SER A 1 90 ? 4.171 -9.030 14.958 1.00 92.25 90 SER A N 1
ATOM 704 C CA . SER A 1 90 ? 4.334 -10.088 13.962 1.00 92.25 90 SER A CA 1
ATOM 705 C C . SER A 1 90 ? 4.064 -9.570 12.553 1.00 92.25 90 SER A C 1
ATOM 707 O O . SER A 1 90 ? 4.820 -9.874 11.633 1.00 92.25 90 SER A O 1
ATOM 709 N N . MET A 1 91 ? 3.024 -8.746 12.376 1.00 94.69 91 MET A N 1
ATOM 710 C CA . MET A 1 91 ? 2.689 -8.150 11.082 1.00 94.69 91 MET A CA 1
ATOM 711 C C . MET A 1 91 ? 3.822 -7.286 10.525 1.00 94.69 91 MET A C 1
ATOM 713 O O . MET A 1 91 ? 4.171 -7.454 9.358 1.00 94.69 91 MET A O 1
ATOM 717 N N . GLU A 1 92 ? 4.405 -6.390 11.330 1.00 93.12 92 GLU A N 1
ATOM 718 C CA . GLU A 1 92 ? 5.554 -5.582 10.898 1.00 93.12 92 GLU A CA 1
ATOM 719 C C . GLU A 1 92 ? 6.737 -6.484 10.540 1.00 93.12 92 GLU A C 1
ATOM 721 O O . GLU A 1 92 ? 7.246 -6.430 9.420 1.00 93.12 92 GLU A O 1
ATOM 726 N N . SER A 1 93 ? 7.127 -7.360 11.471 1.00 92.38 93 SER A N 1
ATOM 727 C CA . SER A 1 93 ? 8.280 -8.244 11.312 1.00 92.38 93 SER A CA 1
ATOM 728 C C . SER A 1 93 ? 8.180 -9.100 10.056 1.00 92.38 93 SER A C 1
ATOM 730 O O . SER A 1 93 ? 9.166 -9.253 9.338 1.00 92.38 93 SER A O 1
ATOM 732 N N . LEU A 1 94 ? 7.000 -9.653 9.782 1.00 94.75 94 LEU A N 1
ATOM 733 C CA . LEU A 1 94 ? 6.747 -10.460 8.599 1.00 94.75 94 LEU A CA 1
ATOM 734 C C . LEU A 1 94 ? 6.767 -9.609 7.323 1.00 94.75 94 LEU A C 1
ATOM 736 O O . LEU A 1 94 ? 7.332 -10.028 6.315 1.00 94.75 94 LEU A O 1
ATOM 740 N N . TRP A 1 95 ? 6.153 -8.422 7.346 1.00 95.50 95 TRP A N 1
ATOM 741 C CA . TRP A 1 95 ? 5.968 -7.598 6.150 1.00 95.50 95 TRP A CA 1
ATOM 742 C C . TRP A 1 95 ? 7.261 -6.969 5.630 1.00 95.50 95 TRP A C 1
ATOM 744 O O . TRP A 1 95 ? 7.448 -6.871 4.414 1.00 95.50 95 TRP A O 1
ATOM 754 N N . THR A 1 96 ? 8.144 -6.537 6.531 1.00 90.88 96 THR A N 1
ATOM 755 C CA . THR A 1 96 ? 9.386 -5.825 6.186 1.00 90.88 96 THR A CA 1
ATOM 756 C C . THR A 1 96 ? 10.652 -6.612 6.504 1.00 90.88 96 THR A C 1
ATOM 758 O O . THR A 1 96 ? 11.749 -6.123 6.246 1.00 90.88 96 THR A O 1
ATOM 761 N N . ASN A 1 97 ? 10.544 -7.818 7.072 1.00 87.19 97 ASN A N 1
ATOM 762 C CA . ASN A 1 97 ? 11.695 -8.588 7.558 1.00 87.19 97 ASN A CA 1
ATOM 763 C C . ASN A 1 97 ? 12.574 -7.792 8.551 1.00 87.19 97 ASN A C 1
ATOM 765 O O . ASN A 1 97 ? 13.777 -8.023 8.666 1.00 87.19 97 ASN A O 1
ATOM 769 N N . THR A 1 98 ? 11.987 -6.810 9.248 1.00 79.44 98 THR A N 1
ATOM 770 C CA . THR A 1 98 ? 12.672 -6.003 10.262 1.00 79.44 98 THR A CA 1
ATOM 771 C C . THR A 1 98 ? 12.210 -6.422 11.645 1.00 79.44 98 THR A C 1
ATOM 773 O O . THR A 1 98 ? 11.038 -6.266 11.981 1.00 79.44 98 THR A O 1
ATOM 776 N N . HIS A 1 99 ? 13.134 -6.884 12.481 1.00 72.81 99 HIS A N 1
ATOM 777 C CA . HIS A 1 99 ? 12.858 -7.117 13.893 1.00 72.81 99 HIS A CA 1
ATOM 778 C C . HIS A 1 99 ? 13.141 -5.839 14.683 1.00 72.81 99 HIS A C 1
ATOM 780 O O . HIS A 1 99 ? 14.298 -5.441 14.828 1.00 72.81 99 HIS A O 1
ATOM 786 N N . ARG A 1 100 ? 12.097 -5.185 15.203 1.00 68.62 100 ARG A N 1
ATOM 787 C CA . ARG A 1 100 ? 12.284 -4.150 16.226 1.00 68.62 100 ARG A CA 1
ATOM 788 C C . ARG A 1 100 ? 12.539 -4.819 17.571 1.00 68.62 100 ARG A C 1
ATOM 790 O O . ARG A 1 100 ? 11.846 -5.768 17.934 1.00 68.62 100 ARG A O 1
ATOM 797 N N . LEU A 1 101 ? 13.513 -4.301 18.316 1.00 59.88 101 LEU A N 1
ATOM 798 C CA . LEU A 1 101 ? 13.622 -4.603 19.739 1.00 59.88 101 LEU A CA 1
ATOM 799 C C . LEU A 1 101 ? 12.377 -4.028 20.418 1.00 59.88 101 LEU A C 1
ATOM 801 O O . LEU A 1 101 ? 12.054 -2.856 20.227 1.00 59.88 101 LEU A O 1
ATOM 805 N N . GLN A 1 102 ? 11.649 -4.868 21.146 1.00 60.22 102 GLN A N 1
ATOM 806 C CA . GLN A 1 102 ? 10.479 -4.428 21.897 1.00 60.22 102 GLN A CA 1
ATOM 807 C C . GLN A 1 102 ? 10.903 -3.403 22.953 1.00 60.22 102 GLN A C 1
ATOM 809 O O . GLN A 1 102 ? 11.915 -3.593 23.630 1.00 60.22 102 GLN A O 1
ATOM 814 N N . SER A 1 103 ? 10.136 -2.322 23.095 1.00 57.72 103 SER A N 1
ATOM 815 C CA . SER A 1 103 ? 10.281 -1.418 24.236 1.00 57.72 103 SER A CA 1
ATOM 816 C C . SER A 1 103 ? 9.841 -2.131 25.515 1.00 57.72 103 SER A C 1
ATOM 818 O O . SER A 1 103 ? 8.897 -2.916 25.480 1.00 57.72 103 SER A O 1
ATOM 820 N N . GLU A 1 104 ? 10.478 -1.831 26.647 1.00 52.97 104 GLU A N 1
ATOM 821 C CA . GLU A 1 104 ? 10.152 -2.446 27.946 1.00 52.97 104 GLU A CA 1
ATOM 822 C C . GLU A 1 104 ? 8.694 -2.190 28.391 1.00 52.97 104 GLU A C 1
ATOM 824 O O . GLU A 1 104 ? 8.136 -2.999 29.126 1.00 52.97 104 GLU A O 1
ATOM 829 N N . ASP A 1 105 ? 8.042 -1.148 27.860 1.00 57.06 105 ASP A N 1
ATOM 830 C CA . ASP A 1 105 ? 6.643 -0.779 28.142 1.00 57.06 105 ASP A CA 1
ATOM 831 C C . ASP A 1 105 ? 5.597 -1.544 27.298 1.00 57.06 105 ASP A C 1
ATOM 833 O O . ASP A 1 105 ? 4.457 -1.105 27.143 1.00 57.06 105 ASP A O 1
ATOM 837 N N . TYR A 1 106 ? 5.968 -2.667 26.675 1.00 60.34 106 TYR A N 1
ATOM 838 C CA . TYR A 1 106 ? 5.052 -3.427 25.821 1.00 60.34 106 TYR A CA 1
ATOM 839 C C . TYR A 1 106 ? 4.093 -4.294 26.654 1.00 60.34 106 TYR A C 1
ATOM 841 O O . TYR A 1 106 ? 4.450 -5.379 27.122 1.00 60.34 106 TYR A O 1
ATOM 849 N N . GLU A 1 107 ? 2.847 -3.845 26.820 1.00 65.44 107 GLU A N 1
ATOM 850 C CA . GLU A 1 107 ? 1.809 -4.639 27.480 1.00 65.44 107 GLU A CA 1
ATOM 851 C C . GLU A 1 107 ? 1.280 -5.743 26.550 1.00 65.44 107 GLU A C 1
ATOM 853 O O . GLU A 1 107 ? 0.378 -5.558 25.733 1.00 65.44 107 GLU A O 1
ATOM 858 N N . TYR A 1 108 ? 1.837 -6.944 26.703 1.00 65.25 108 TYR A N 1
ATOM 859 C CA . TYR A 1 108 ? 1.474 -8.154 25.953 1.00 65.25 108 TYR A CA 1
ATOM 860 C C . TYR A 1 108 ? -0.017 -8.543 26.008 1.00 65.25 108 TYR A C 1
ATOM 862 O O . TYR A 1 108 ? -0.479 -9.327 25.181 1.00 65.25 108 TYR A O 1
ATOM 870 N N . GLN A 1 109 ? -0.777 -8.032 26.980 1.00 74.12 109 GLN A N 1
ATOM 871 C CA . GLN A 1 109 ? -2.187 -8.388 27.185 1.00 74.12 109 GLN A CA 1
ATOM 872 C C . GLN A 1 109 ? -3.178 -7.388 26.575 1.00 74.12 109 GLN A C 1
ATOM 874 O O . GLN A 1 109 ? -4.387 -7.620 26.634 1.00 74.12 109 GLN A O 1
ATOM 879 N N . GLU A 1 110 ? -2.699 -6.294 25.982 1.00 87.62 110 GLU A N 1
ATOM 880 C CA . GLU A 1 110 ? -3.570 -5.263 25.425 1.00 87.62 110 GLU A CA 1
ATOM 881 C C . GLU A 1 110 ? -4.271 -5.750 24.141 1.00 87.62 110 GLU A C 1
ATOM 883 O O . GLU A 1 110 ? -3.662 -6.350 23.245 1.00 87.62 110 GLU A O 1
ATOM 888 N N . VAL A 1 111 ? -5.582 -5.492 24.056 1.00 92.75 111 VAL A N 1
ATOM 889 C CA . VAL A 1 111 ? -6.411 -5.796 22.881 1.00 92.75 111 VAL A CA 1
ATOM 890 C C . VAL A 1 111 ? -6.610 -4.529 22.064 1.00 92.75 111 VAL A C 1
ATOM 892 O O . VAL A 1 111 ? -7.112 -3.518 22.562 1.00 92.75 111 VAL A O 1
ATOM 895 N N . PHE A 1 112 ? -6.295 -4.622 20.776 1.00 95.62 112 PHE A N 1
ATOM 896 C CA . PHE A 1 112 ? -6.447 -3.539 19.819 1.00 95.62 112 PHE A CA 1
ATOM 897 C C . PHE A 1 112 ? -7.624 -3.778 18.886 1.00 95.62 112 PHE A C 1
ATOM 899 O O . PHE A 1 112 ? -7.821 -4.875 18.362 1.00 95.62 112 PHE A O 1
ATOM 906 N N . TYR A 1 113 ? -8.359 -2.706 18.610 1.00 96.88 113 TYR A N 1
ATOM 907 C CA . TYR A 1 113 ? -9.263 -2.616 17.476 1.00 96.88 113 TYR A CA 1
ATOM 908 C C . TYR A 1 113 ? -8.465 -2.168 16.261 1.00 96.88 113 TYR A C 1
ATOM 910 O O . TYR A 1 113 ? -8.027 -1.019 16.180 1.00 96.88 113 TYR A O 1
ATOM 918 N N . MET A 1 114 ? -8.256 -3.088 15.324 1.00 96.81 114 MET A N 1
ATOM 919 C CA . MET A 1 114 ? -7.407 -2.881 14.160 1.00 96.81 114 MET A CA 1
ATOM 920 C C . MET A 1 114 ? -8.205 -2.924 12.858 1.00 96.81 114 MET A C 1
ATOM 922 O O . MET A 1 114 ? -8.962 -3.858 12.596 1.00 96.81 114 MET A O 1
ATOM 926 N N . ASN A 1 115 ? -7.965 -1.949 11.987 1.00 96.75 115 ASN A N 1
ATOM 927 C CA . ASN A 1 115 ? -8.196 -2.108 10.555 1.00 96.75 115 ASN A CA 1
ATOM 928 C C . ASN A 1 115 ? -6.878 -2.063 9.799 1.00 96.75 115 ASN A C 1
ATOM 930 O O . ASN A 1 115 ? -5.997 -1.271 10.131 1.00 96.75 115 ASN A O 1
ATOM 934 N N . MET A 1 116 ? -6.794 -2.847 8.729 1.00 96.38 116 MET A N 1
ATOM 935 C CA . MET A 1 116 ? -5.642 -2.855 7.838 1.00 96.38 116 MET A CA 1
ATOM 936 C C . MET A 1 116 ? -6.052 -2.720 6.373 1.00 96.38 116 MET A C 1
ATOM 938 O O . MET A 1 116 ? -7.125 -3.166 5.959 1.00 96.38 116 MET A O 1
ATOM 942 N N . THR A 1 117 ? -5.172 -2.115 5.584 1.00 95.88 117 THR A N 1
ATOM 943 C CA . THR A 1 117 ? -5.293 -1.995 4.136 1.00 95.88 117 THR A CA 1
ATOM 944 C C . THR A 1 117 ? -3.989 -2.450 3.501 1.00 95.88 117 THR A C 1
ATOM 946 O O . THR A 1 117 ? -2.923 -1.936 3.834 1.00 95.88 117 THR A O 1
ATOM 949 N N . ILE A 1 118 ? -4.083 -3.369 2.544 1.00 95.31 118 ILE A N 1
ATOM 950 C CA . ILE A 1 118 ? -2.979 -3.746 1.662 1.00 95.31 118 ILE A CA 1
ATOM 951 C C . ILE A 1 118 ? -3.168 -2.992 0.353 1.00 95.31 118 ILE A C 1
ATOM 953 O O . ILE A 1 118 ? -4.173 -3.184 -0.330 1.00 95.31 118 ILE A O 1
ATOM 957 N N . SER A 1 119 ? -2.214 -2.137 0.005 1.00 94.56 119 SER A N 1
ATOM 958 C CA . SER A 1 119 ? -2.185 -1.430 -1.276 1.00 94.56 119 SER A CA 1
ATOM 959 C C . SER A 1 119 ? -0.951 -1.841 -2.061 1.00 94.56 119 SER A C 1
ATOM 961 O O . SER A 1 119 ? 0.146 -1.803 -1.523 1.00 94.56 119 SER A O 1
ATOM 963 N N . ILE A 1 120 ? -1.108 -2.211 -3.325 1.00 95.00 120 ILE A N 1
ATOM 964 C CA . ILE A 1 120 ? -0.004 -2.531 -4.227 1.00 95.00 120 ILE A CA 1
ATOM 965 C C . ILE A 1 120 ? -0.106 -1.580 -5.412 1.00 95.00 120 ILE A C 1
ATOM 967 O O . ILE A 1 120 ? -1.136 -1.545 -6.077 1.00 95.00 120 ILE A O 1
ATOM 971 N N . PHE A 1 121 ? 0.922 -0.773 -5.649 1.00 94.12 121 PHE A N 1
ATOM 972 C CA . PHE A 1 121 ? 0.881 0.332 -6.606 1.00 94.12 121 PHE A CA 1
ATOM 973 C C . PHE A 1 121 ? 2.263 0.631 -7.194 1.00 94.12 121 PHE A C 1
ATOM 975 O O . PHE A 1 121 ? 3.271 0.077 -6.763 1.00 94.12 121 PHE A O 1
ATOM 982 N N . MET A 1 122 ? 2.299 1.515 -8.189 1.00 94.06 122 MET A N 1
ATOM 983 C CA . MET A 1 122 ? 3.535 2.055 -8.756 1.00 94.06 122 MET A CA 1
ATOM 984 C C . MET A 1 122 ? 3.929 3.345 -8.048 1.00 94.06 122 MET A C 1
ATOM 986 O O . MET A 1 122 ? 3.128 4.278 -8.001 1.00 94.06 122 MET A O 1
ATOM 990 N N . ALA A 1 123 ? 5.144 3.408 -7.506 1.00 92.38 123 ALA A N 1
ATOM 991 C CA . ALA A 1 123 ? 5.706 4.651 -6.993 1.00 92.38 123 ALA A CA 1
ATOM 992 C C . ALA A 1 123 ? 6.039 5.638 -8.128 1.00 92.38 123 ALA A C 1
ATOM 994 O O . ALA A 1 123 ? 6.099 5.272 -9.305 1.00 92.38 123 ALA A O 1
ATOM 995 N N . ASP A 1 124 ? 6.254 6.902 -7.770 1.00 89.25 124 ASP A N 1
ATOM 996 C CA . ASP A 1 124 ? 6.698 7.973 -8.671 1.00 89.25 124 ASP A CA 1
ATOM 997 C C . ASP A 1 124 ? 8.069 7.713 -9.315 1.00 89.25 124 ASP A C 1
ATOM 999 O O . ASP A 1 124 ? 8.306 8.140 -10.445 1.00 89.25 124 ASP A O 1
ATOM 1003 N N . ASP A 1 125 ? 8.927 6.937 -8.655 1.00 89.50 125 ASP A N 1
ATOM 1004 C CA . ASP A 1 125 ? 10.206 6.446 -9.178 1.00 89.50 125 ASP A CA 1
ATOM 1005 C C . ASP A 1 125 ? 10.098 5.140 -9.994 1.00 89.50 125 ASP A C 1
ATOM 1007 O O . ASP A 1 125 ? 11.124 4.540 -10.355 1.00 89.50 125 ASP A O 1
ATOM 1011 N N . TRP A 1 126 ? 8.863 4.725 -10.310 1.00 92.44 126 TRP A N 1
ATOM 1012 C CA . TRP A 1 126 ? 8.511 3.521 -11.065 1.00 92.44 126 TRP A CA 1
ATOM 1013 C C . TRP A 1 126 ? 8.880 2.197 -10.396 1.00 92.44 126 TRP A C 1
ATOM 1015 O O . TRP A 1 126 ? 8.981 1.167 -11.064 1.00 92.44 126 TRP A O 1
ATOM 1025 N N . LYS A 1 127 ? 9.053 2.182 -9.076 1.00 92.44 127 LYS A N 1
ATOM 1026 C CA . LYS A 1 127 ? 9.174 0.922 -8.345 1.00 92.44 127 LYS A CA 1
ATOM 1027 C C . LYS A 1 127 ? 7.792 0.362 -8.000 1.00 92.44 127 LYS A C 1
ATOM 1029 O O . LYS A 1 127 ? 6.920 1.113 -7.552 1.00 92.44 127 LYS A O 1
ATOM 1034 N N . PRO A 1 128 ? 7.568 -0.953 -8.162 1.00 94.69 128 PRO A N 1
ATOM 1035 C CA . PRO A 1 128 ? 6.437 -1.618 -7.540 1.00 94.69 128 PRO A CA 1
ATOM 1036 C C . PRO A 1 128 ? 6.551 -1.487 -6.019 1.00 94.69 128 PRO A C 1
ATOM 1038 O O . PRO A 1 128 ? 7.592 -1.793 -5.432 1.00 94.69 128 PRO A O 1
ATOM 1041 N N . VAL A 1 129 ? 5.470 -1.060 -5.378 1.00 94.88 129 VAL A N 1
ATOM 1042 C CA . VAL A 1 129 ? 5.366 -0.940 -3.924 1.00 94.88 129 VAL A CA 1
ATOM 1043 C C . VAL A 1 129 ? 4.193 -1.775 -3.448 1.00 94.88 129 VAL A C 1
ATOM 1045 O O . VAL A 1 129 ? 3.098 -1.672 -3.995 1.00 94.88 129 VAL A O 1
ATOM 1048 N N . ARG A 1 130 ? 4.397 -2.552 -2.385 1.00 95.50 130 ARG A N 1
ATOM 1049 C CA . ARG A 1 130 ? 3.325 -3.101 -1.551 1.00 95.50 130 ARG A CA 1
ATOM 1050 C C . ARG A 1 130 ? 3.364 -2.427 -0.185 1.00 95.50 130 ARG A C 1
ATOM 1052 O O . ARG A 1 130 ? 4.371 -2.448 0.513 1.00 95.50 130 ARG A O 1
ATOM 1059 N N . GLN A 1 131 ? 2.259 -1.819 0.204 1.00 95.38 131 GLN A N 1
ATOM 1060 C CA . GLN A 1 131 ? 2.110 -1.078 1.443 1.00 95.38 131 GLN A CA 1
ATOM 1061 C C . GLN A 1 131 ? 1.044 -1.732 2.315 1.00 95.38 131 GLN A C 1
ATOM 1063 O O . GLN A 1 131 ? -0.098 -1.891 1.882 1.00 95.38 131 GLN A O 1
ATOM 1068 N N . LEU A 1 132 ? 1.411 -2.057 3.549 1.00 96.44 132 LEU A N 1
ATOM 1069 C CA . LEU A 1 132 ? 0.493 -2.439 4.611 1.00 96.44 132 LEU A CA 1
ATOM 1070 C C . LEU A 1 132 ? 0.290 -1.221 5.514 1.00 96.44 132 LEU A C 1
ATOM 1072 O O . LEU A 1 132 ? 1.218 -0.781 6.188 1.00 96.44 132 LEU A O 1
ATOM 1076 N N . ALA A 1 133 ? -0.910 -0.647 5.468 1.00 95.38 133 ALA A N 1
ATOM 1077 C CA . ALA A 1 133 ? -1.318 0.458 6.326 1.00 95.38 133 ALA A CA 1
ATOM 1078 C C . ALA A 1 133 ? -2.261 -0.059 7.413 1.00 95.38 133 ALA A C 1
ATOM 1080 O O . ALA A 1 133 ? -3.237 -0.739 7.093 1.00 95.38 133 ALA A O 1
ATOM 1081 N N . CYS A 1 134 ? -2.002 0.290 8.668 1.00 96.94 134 CYS A N 1
ATOM 1082 C CA . CYS A 1 134 ? -2.764 -0.168 9.821 1.00 96.94 134 CYS A CA 1
ATOM 1083 C C . CYS A 1 134 ? -3.172 1.009 10.710 1.00 96.94 134 CYS A C 1
ATOM 1085 O O . CYS A 1 134 ? -2.374 1.900 11.001 1.00 96.94 134 CYS A O 1
ATOM 1087 N N . LEU A 1 135 ? -4.416 0.973 11.180 1.00 97.50 135 LEU A N 1
ATOM 1088 C CA . LEU A 1 135 ? -4.896 1.786 12.290 1.00 97.50 135 LEU A CA 1
ATOM 1089 C C . LEU A 1 135 ? -5.290 0.832 13.412 1.00 97.50 135 LEU A C 1
ATOM 1091 O O . LEU A 1 135 ? -6.230 0.057 13.236 1.00 97.50 135 LEU A O 1
ATOM 1095 N N . ALA A 1 136 ? -4.583 0.906 14.534 1.00 97.12 136 ALA A N 1
ATOM 1096 C CA . ALA A 1 136 ? -4.839 0.125 15.733 1.00 97.12 136 ALA A CA 1
ATOM 1097 C C . ALA A 1 136 ? -5.078 1.069 16.914 1.00 97.12 136 ALA A C 1
ATOM 1099 O O . ALA A 1 136 ? -4.266 1.949 17.188 1.00 97.12 136 ALA A O 1
ATOM 1100 N N . VAL A 1 137 ? -6.194 0.895 17.613 1.00 96.44 137 VAL A N 1
ATOM 1101 C CA . VAL A 1 137 ? -6.535 1.692 18.799 1.00 96.44 137 VAL A CA 1
ATOM 1102 C C . VAL A 1 137 ? -6.889 0.729 19.917 1.00 96.44 137 VAL A C 1
ATOM 1104 O O . VAL A 1 137 ? -7.715 -0.163 19.707 1.00 96.44 137 VAL A O 1
ATOM 1107 N N . SER A 1 138 ? -6.242 0.859 21.072 1.00 95.00 138 SER A N 1
ATOM 1108 C CA . SER A 1 138 ? -6.566 -0.002 22.204 1.00 95.00 138 SER A CA 1
ATOM 1109 C C . SER A 1 138 ? -7.942 0.316 22.769 1.00 95.00 138 SER A C 1
ATOM 1111 O O . SER A 1 138 ? -8.516 1.374 22.496 1.00 95.00 138 SER A O 1
ATOM 1113 N N . LYS A 1 139 ? -8.517 -0.626 23.519 1.00 91.25 139 LYS A N 1
ATOM 1114 C CA . LYS A 1 139 ? -9.864 -0.457 24.072 1.00 91.25 139 LYS A CA 1
ATOM 1115 C C . LYS A 1 139 ? -9.985 0.818 24.914 1.00 91.25 139 LYS A C 1
ATOM 1117 O O . LYS A 1 139 ? -10.901 1.601 24.679 1.00 91.25 139 LYS A O 1
ATOM 1122 N N . ASP A 1 140 ? -9.034 1.058 25.807 1.00 91.38 140 ASP A N 1
ATOM 1123 C CA . ASP A 1 140 ? -9.073 2.207 26.714 1.00 91.38 140 ASP A CA 1
ATOM 1124 C C . ASP A 1 140 ? -8.802 3.527 25.968 1.00 91.38 140 ASP A C 1
ATOM 1126 O O . ASP A 1 140 ? -9.483 4.535 26.182 1.00 91.38 140 ASP A O 1
ATOM 1130 N N . ALA A 1 141 ? -7.904 3.505 24.975 1.00 94.31 141 ALA A N 1
ATOM 1131 C CA . ALA A 1 141 ? -7.674 4.642 24.084 1.00 94.31 141 ALA A CA 1
ATOM 1132 C C . ALA A 1 141 ? -8.931 5.043 23.302 1.00 94.31 141 ALA A C 1
ATOM 1134 O O . ALA A 1 141 ? -9.193 6.227 23.084 1.00 94.31 141 ALA A O 1
ATOM 1135 N N . LEU A 1 142 ? -9.717 4.058 22.868 1.00 91.94 142 LEU A N 1
ATOM 1136 C CA . LEU A 1 142 ? -10.931 4.270 22.091 1.00 91.94 142 LEU A CA 1
ATOM 1137 C C . LEU A 1 142 ? -11.985 5.035 22.898 1.00 91.94 142 LEU A C 1
ATOM 1139 O O . LEU A 1 142 ? -12.567 6.001 22.392 1.00 91.94 142 LEU A O 1
ATOM 1143 N N . ASP A 1 143 ? -12.172 4.646 24.159 1.00 89.19 143 ASP A N 1
ATOM 1144 C CA . ASP A 1 143 ? -13.093 5.296 25.093 1.00 89.19 143 ASP A CA 1
ATOM 1145 C C . ASP A 1 143 ? -12.621 6.715 25.445 1.00 89.19 143 ASP A C 1
ATOM 1147 O O . ASP A 1 143 ? -13.414 7.671 25.439 1.00 89.19 143 ASP A O 1
ATOM 1151 N N . ALA A 1 144 ? -11.316 6.890 25.667 1.00 93.06 144 ALA A N 1
ATOM 1152 C CA . ALA A 1 144 ? -10.711 8.194 25.916 1.00 93.06 144 ALA A CA 1
ATOM 1153 C C . ALA A 1 144 ? -10.855 9.140 24.707 1.00 93.06 144 ALA A C 1
ATOM 1155 O O . ALA A 1 144 ? -11.267 10.295 24.871 1.00 93.06 144 ALA A O 1
ATOM 1156 N N . LEU A 1 145 ? -10.592 8.659 23.487 1.00 93.56 145 LEU A N 1
ATOM 1157 C CA . LEU A 1 145 ? -10.758 9.423 22.245 1.00 93.56 145 LEU A CA 1
ATOM 1158 C C . LEU A 1 145 ? -12.217 9.824 22.014 1.00 93.56 145 LEU A C 1
ATOM 1160 O O . LEU A 1 145 ? -12.486 10.983 21.681 1.00 93.56 145 LEU A O 1
ATOM 1164 N N . ALA A 1 146 ? -13.161 8.896 22.206 1.00 88.69 146 ALA A N 1
ATOM 1165 C CA . ALA A 1 146 ? -14.589 9.161 22.047 1.00 88.69 146 ALA A CA 1
ATOM 1166 C C . ALA A 1 146 ? -15.073 10.238 23.031 1.00 88.69 146 ALA A C 1
ATOM 1168 O O . ALA A 1 146 ? -15.741 11.196 22.625 1.00 88.69 146 ALA A O 1
ATOM 1169 N N . THR A 1 147 ? -14.659 10.126 24.296 1.00 90.00 147 THR A N 1
ATOM 1170 C CA . THR A 1 147 ? -15.004 11.071 25.365 1.00 90.00 147 THR A CA 1
ATOM 1171 C C . THR A 1 147 ? -14.433 12.461 25.091 1.00 90.00 147 THR A C 1
ATOM 1173 O O . THR A 1 147 ? -15.181 13.440 25.050 1.00 90.00 147 THR A O 1
ATOM 1176 N N . LYS A 1 148 ? -13.121 12.563 24.842 1.00 89.75 148 LYS A N 1
ATOM 1177 C CA . LYS A 1 148 ? -12.431 13.848 24.626 1.00 89.75 148 LYS A CA 1
ATOM 1178 C C . LYS A 1 148 ? -12.867 14.549 23.337 1.00 89.75 148 LYS A C 1
ATOM 1180 O O . LYS A 1 148 ? -12.883 15.775 23.284 1.00 89.75 148 LYS A O 1
ATOM 1185 N N . SER A 1 149 ? -13.282 13.791 22.323 1.00 82.62 149 SER A N 1
ATOM 1186 C CA . SER A 1 149 ? -13.742 14.338 21.037 1.00 82.62 149 SER A CA 1
ATOM 1187 C C . SER A 1 149 ? -15.245 14.643 20.998 1.00 82.62 149 SER A C 1
ATOM 1189 O O . SER A 1 149 ? -15.766 15.041 19.951 1.00 82.62 149 SER A O 1
ATOM 1191 N N . GLY A 1 150 ? -15.969 14.419 22.103 1.00 81.56 150 GLY A N 1
ATOM 1192 C CA . GLY A 1 150 ? -17.422 14.609 22.182 1.00 81.56 150 GLY A CA 1
ATOM 1193 C C . GLY A 1 150 ? -18.221 13.676 21.263 1.00 81.56 150 GLY A C 1
ATOM 1194 O O . GLY A 1 150 ? -19.378 13.954 20.945 1.00 81.56 150 GLY A O 1
ATOM 1195 N N . CYS A 1 151 ? -17.617 12.576 20.805 1.00 76.44 151 CYS A N 1
ATOM 1196 C CA . CYS A 1 151 ? -18.277 11.576 19.976 1.00 76.44 151 CYS A CA 1
ATOM 1197 C C . CYS A 1 151 ? -19.052 10.613 20.883 1.00 76.44 151 CYS A C 1
ATOM 1199 O O . CYS A 1 151 ? -18.558 9.549 21.230 1.00 76.44 151 CYS A O 1
ATOM 1201 N N . MET A 1 152 ? -20.286 10.969 21.254 1.00 61.31 152 MET A N 1
ATOM 1202 C CA . MET A 1 152 ? -21.150 10.159 22.138 1.00 61.31 152 MET A CA 1
ATOM 1203 C C . MET A 1 152 ? -21.719 8.881 21.491 1.00 61.31 152 MET A C 1
ATOM 1205 O O . MET A 1 152 ? -22.752 8.367 21.920 1.00 61.31 152 MET A O 1
ATOM 1209 N N . ALA A 1 153 ? -21.110 8.381 20.419 1.00 59.81 153 ALA A N 1
ATOM 1210 C CA . ALA A 1 153 ? -21.585 7.166 19.783 1.00 59.81 153 ALA A CA 1
ATOM 1211 C C . ALA A 1 153 ? -21.230 5.960 20.664 1.00 59.81 153 ALA A C 1
ATOM 1213 O O . ALA A 1 153 ? -20.065 5.675 20.918 1.00 59.81 153 ALA A O 1
ATOM 1214 N N . THR A 1 154 ? -22.254 5.243 21.128 1.00 60.72 154 THR A N 1
ATOM 1215 C CA . THR A 1 154 ? -22.100 3.916 21.728 1.00 60.72 154 THR A CA 1
ATOM 1216 C C . THR A 1 154 ? -21.767 2.938 20.614 1.00 60.72 154 THR A C 1
ATOM 1218 O O . THR A 1 154 ? -22.657 2.433 19.923 1.00 60.72 154 THR A O 1
ATOM 1221 N N . PHE A 1 155 ? -20.486 2.711 20.384 1.00 67.38 155 PHE A N 1
ATOM 1222 C CA . PHE A 1 155 ? -20.048 1.743 19.396 1.00 67.38 155 PHE A CA 1
ATOM 1223 C C . PHE A 1 155 ? -20.007 0.350 20.028 1.00 67.38 155 PHE A C 1
ATOM 1225 O O . PHE A 1 155 ? -19.359 0.131 21.047 1.00 67.38 155 PHE A O 1
ATOM 1232 N N . GLY A 1 156 ? -20.707 -0.610 19.424 1.00 74.12 156 GLY A N 1
ATOM 1233 C CA . GLY A 1 156 ? -20.732 -2.005 19.875 1.00 74.12 156 GLY A CA 1
ATOM 1234 C C . GLY A 1 156 ? -19.481 -2.787 19.472 1.00 74.12 156 GLY A C 1
ATOM 1235 O O . GLY A 1 156 ? -19.617 -3.866 18.901 1.00 74.12 156 GLY A O 1
ATOM 1236 N N . TYR A 1 157 ? -18.286 -2.243 19.722 1.00 83.50 157 TYR A N 1
ATOM 1237 C CA . TYR A 1 157 ? -17.026 -2.837 19.267 1.00 83.50 157 TYR A CA 1
ATOM 1238 C C . TYR A 1 157 ? -16.722 -4.193 19.915 1.00 83.50 157 TYR A C 1
ATOM 1240 O O . TYR A 1 157 ? -16.038 -5.013 19.311 1.00 83.50 157 TYR A O 1
ATOM 1248 N N . ASP A 1 158 ? -17.280 -4.486 21.094 1.00 83.31 158 ASP A N 1
ATOM 1249 C CA . ASP A 1 158 ? -17.100 -5.789 21.751 1.00 83.31 158 ASP A CA 1
ATOM 1250 C C . ASP A 1 158 ? -17.612 -6.963 20.888 1.00 83.31 158 ASP A C 1
ATOM 1252 O O . ASP A 1 158 ? -17.159 -8.096 21.056 1.00 83.31 158 ASP A O 1
ATOM 1256 N N . ALA A 1 159 ? -18.521 -6.696 19.938 1.00 87.75 159 ALA A N 1
ATOM 1257 C CA . ALA A 1 159 ? -19.019 -7.679 18.979 1.00 87.75 159 ALA A CA 1
ATOM 1258 C C . ALA A 1 159 ? -18.072 -7.918 17.788 1.00 87.75 159 ALA A C 1
ATOM 1260 O O . ALA A 1 159 ? -18.359 -8.781 16.958 1.00 87.75 159 ALA A O 1
ATOM 1261 N N . ASN A 1 160 ? -16.978 -7.163 17.664 1.00 92.44 160 ASN A N 1
ATOM 1262 C CA . ASN A 1 160 ? -16.017 -7.344 16.583 1.00 92.44 160 ASN A CA 1
ATOM 1263 C C . ASN A 1 160 ? -15.270 -8.675 16.758 1.00 92.44 160 ASN A C 1
ATOM 1265 O O . ASN A 1 160 ? -14.998 -9.092 17.887 1.00 92.44 160 ASN A O 1
ATOM 1269 N N . PRO A 1 161 ? -14.935 -9.361 15.655 1.00 94.50 161 PRO A N 1
ATOM 1270 C CA . PRO A 1 161 ? -14.319 -10.674 15.725 1.00 94.50 161 PRO A CA 1
ATOM 1271 C C . PRO A 1 161 ? -12.880 -10.574 16.220 1.00 94.50 161 PRO A C 1
ATOM 1273 O O . PRO A 1 161 ? -12.117 -9.714 15.777 1.00 94.50 161 PRO A O 1
ATOM 1276 N N . GLU A 1 162 ? -12.513 -11.501 17.094 1.00 94.56 162 GLU A N 1
ATOM 1277 C CA . GLU A 1 162 ? -11.122 -11.752 17.447 1.00 94.56 162 GLU A CA 1
ATOM 1278 C C . GLU A 1 162 ? -10.436 -12.515 16.311 1.00 94.56 162 GLU A C 1
ATOM 1280 O O . GLU A 1 162 ? -10.992 -13.475 15.769 1.00 94.56 162 GLU A O 1
ATOM 1285 N N . VAL A 1 163 ? -9.258 -12.044 15.903 1.00 95.00 163 VAL A N 1
ATOM 1286 C CA . VAL A 1 163 ? -8.482 -12.635 14.812 1.00 95.00 163 VAL A CA 1
ATOM 1287 C C . VAL A 1 163 ? -7.082 -12.939 15.317 1.00 95.00 163 VAL A C 1
ATOM 1289 O O . VAL A 1 163 ? -6.343 -12.042 15.715 1.00 95.00 163 VAL A O 1
ATOM 1292 N N . GLU A 1 164 ? -6.721 -14.219 15.279 1.00 93.88 164 GLU A N 1
ATOM 1293 C CA . GLU A 1 164 ? -5.404 -14.690 15.699 1.00 93.88 164 GLU A CA 1
ATOM 1294 C C . GLU A 1 164 ? -4.296 -14.198 14.759 1.00 93.88 164 GLU A C 1
ATOM 1296 O O . GLU A 1 164 ? -4.489 -14.111 13.540 1.00 93.88 164 GLU A O 1
ATOM 1301 N N . ALA A 1 165 ? -3.105 -13.962 15.320 1.00 93.75 165 ALA A N 1
ATOM 1302 C CA . ALA A 1 165 ? -1.916 -13.557 14.570 1.00 93.75 165 ALA A CA 1
ATOM 1303 C C . ALA A 1 165 ? -1.628 -14.502 13.391 1.00 93.75 165 ALA A C 1
ATOM 1305 O O . ALA A 1 165 ? -1.478 -14.042 12.263 1.00 93.75 165 ALA A O 1
ATOM 1306 N N . SER A 1 166 ? -1.694 -15.817 13.622 1.00 94.94 166 SER A N 1
ATOM 1307 C CA . SER A 1 166 ? -1.474 -16.870 12.617 1.00 94.94 166 SER A CA 1
ATOM 1308 C C . SER A 1 166 ? -2.370 -16.733 11.375 1.00 94.94 166 SER A C 1
ATOM 1310 O O . SER A 1 166 ? -1.948 -16.991 10.246 1.00 94.94 166 SER A O 1
ATOM 1312 N N . SER A 1 167 ? -3.617 -16.287 11.560 1.00 94.56 167 SER A N 1
ATOM 1313 C CA . SER A 1 167 ? -4.572 -16.085 10.465 1.00 94.56 167 SER A CA 1
ATOM 1314 C C . SER A 1 167 ? -4.186 -14.878 9.608 1.00 94.56 167 SER A C 1
ATOM 1316 O O . SER A 1 167 ? -4.304 -14.913 8.379 1.00 94.56 167 SER A O 1
ATOM 1318 N N . ILE A 1 168 ? -3.707 -13.810 10.253 1.00 95.50 168 ILE A N 1
ATOM 1319 C CA . ILE A 1 168 ? -3.225 -12.599 9.583 1.00 95.50 168 ILE A CA 1
ATOM 1320 C C . ILE A 1 168 ? -1.906 -12.899 8.864 1.00 95.50 168 ILE A C 1
ATOM 1322 O O . ILE A 1 168 ? -1.774 -12.616 7.673 1.00 95.50 168 ILE A O 1
ATOM 1326 N N . GLU A 1 169 ? -0.963 -13.545 9.543 1.00 95.06 169 GLU A N 1
ATOM 1327 C CA . GLU A 1 169 ? 0.314 -13.986 8.980 1.00 95.06 169 GLU A CA 1
ATOM 1328 C C . GLU A 1 169 ? 0.092 -14.825 7.719 1.00 95.06 169 GLU A C 1
ATOM 1330 O O . GLU A 1 169 ? 0.647 -14.508 6.672 1.00 95.06 169 GLU A O 1
ATOM 1335 N N . GLY A 1 170 ? -0.835 -15.788 7.742 1.00 92.31 170 GLY A N 1
ATOM 1336 C CA . GLY A 1 170 ? -1.143 -16.608 6.571 1.00 92.31 170 GLY A CA 1
ATOM 1337 C C . GLY A 1 170 ? -1.662 -15.827 5.350 1.00 92.31 170 GLY A C 1
ATOM 1338 O O . GLY A 1 170 ? -1.502 -16.280 4.213 1.00 92.31 170 GLY A O 1
ATOM 1339 N N . VAL A 1 171 ? -2.298 -14.656 5.509 1.00 91.88 171 VAL A N 1
ATOM 1340 C CA . VAL A 1 171 ? -2.647 -13.793 4.357 1.00 91.88 171 VAL A CA 1
ATOM 1341 C C . VAL A 1 171 ? -1.479 -12.908 3.923 1.00 91.88 171 VAL A C 1
ATOM 1343 O O . VAL A 1 171 ? -1.275 -12.722 2.717 1.00 91.88 171 VAL A O 1
ATOM 1346 N N . LEU A 1 172 ? -0.681 -12.413 4.869 1.00 94.44 172 LEU A N 1
ATOM 1347 C CA . LEU A 1 172 ? 0.507 -11.617 4.573 1.00 94.44 172 LEU A CA 1
ATOM 1348 C C . LEU A 1 172 ? 1.568 -12.465 3.864 1.00 94.44 172 LEU A C 1
ATOM 1350 O O . LEU A 1 172 ? 2.005 -12.084 2.785 1.00 94.44 172 LEU A O 1
ATOM 1354 N N . GLU A 1 173 ? 1.888 -13.660 4.361 1.00 92.88 173 GLU A N 1
ATOM 1355 C CA . GLU A 1 173 ? 2.807 -14.613 3.728 1.00 92.88 173 GLU A CA 1
ATOM 1356 C C . GLU A 1 173 ? 2.392 -14.949 2.302 1.00 92.88 173 GLU A C 1
ATOM 1358 O O . GLU A 1 173 ? 3.223 -14.947 1.393 1.00 92.88 173 GLU A O 1
ATOM 1363 N N . ARG A 1 174 ? 1.099 -15.212 2.073 1.00 89.44 174 ARG A N 1
ATOM 1364 C CA . ARG A 1 174 ? 0.593 -15.434 0.715 1.00 89.44 174 ARG A CA 1
ATOM 1365 C C . ARG A 1 174 ? 0.915 -14.230 -0.170 1.00 89.44 174 ARG A C 1
ATOM 1367 O O . ARG A 1 174 ? 1.384 -14.431 -1.287 1.00 89.44 174 ARG A O 1
ATOM 1374 N N . THR A 1 175 ? 0.679 -13.013 0.329 1.00 91.00 175 THR A N 1
ATOM 1375 C CA . THR A 1 175 ? 0.909 -11.744 -0.391 1.00 91.00 175 THR A CA 1
ATOM 1376 C C . THR A 1 175 ? 2.395 -11.488 -0.648 1.00 91.00 175 THR A C 1
ATOM 1378 O O . THR A 1 175 ? 2.771 -11.009 -1.714 1.00 91.00 175 THR A O 1
ATOM 1381 N N . LEU A 1 176 ? 3.265 -11.847 0.293 1.00 91.88 176 LEU A N 1
ATOM 1382 C CA . LEU A 1 176 ? 4.710 -11.691 0.148 1.00 91.88 176 LEU A CA 1
ATOM 1383 C C . LEU A 1 176 ? 5.296 -12.677 -0.871 1.00 91.88 176 LEU A C 1
ATOM 1385 O O . LEU A 1 176 ? 6.213 -12.320 -1.609 1.00 91.88 176 LEU A O 1
ATOM 1389 N N . ASN A 1 177 ? 4.723 -13.879 -0.952 1.00 89.50 177 ASN A N 1
ATOM 1390 C CA . ASN A 1 177 ? 5.180 -14.990 -1.787 1.00 89.50 177 ASN A CA 1
ATOM 1391 C C . ASN A 1 177 ? 4.566 -15.014 -3.201 1.00 89.50 177 ASN A C 1
ATOM 1393 O O . ASN A 1 177 ? 4.492 -16.068 -3.837 1.00 89.50 177 ASN A O 1
ATOM 1397 N N . GLN A 1 178 ? 4.087 -13.885 -3.711 1.00 88.38 178 GLN A N 1
ATOM 1398 C CA . GLN A 1 178 ? 3.557 -13.802 -5.074 1.00 88.38 178 GLN A CA 1
ATOM 1399 C C . GLN A 1 178 ? 4.630 -13.932 -6.153 1.00 88.38 178 GLN A C 1
ATOM 1401 O O . GLN A 1 178 ? 5.812 -13.744 -5.880 1.00 88.38 178 GLN A O 1
ATOM 1406 N N . SER A 1 179 ? 4.230 -14.243 -7.391 1.00 88.31 179 SER A N 1
ATOM 1407 C CA . SER A 1 179 ? 5.169 -14.200 -8.513 1.00 88.31 179 SER A CA 1
ATOM 1408 C C . SER A 1 179 ? 5.506 -12.761 -8.923 1.00 88.31 179 SER A C 1
ATOM 1410 O O . SER A 1 179 ? 4.770 -11.826 -8.603 1.00 88.31 179 SER A O 1
ATOM 1412 N N . ILE A 1 180 ? 6.611 -12.573 -9.649 1.00 89.00 180 ILE A N 1
ATOM 1413 C CA . ILE A 1 180 ? 7.008 -11.286 -10.239 1.00 89.00 180 ILE A CA 1
ATOM 1414 C C . ILE A 1 180 ? 5.851 -10.714 -11.069 1.00 89.00 180 ILE A C 1
ATOM 1416 O O . ILE A 1 180 ? 5.472 -9.554 -10.903 1.00 89.00 180 ILE A O 1
ATOM 1420 N N . MET A 1 181 ? 5.235 -11.552 -11.908 1.00 86.69 181 MET A N 1
ATOM 1421 C CA . MET A 1 181 ? 4.104 -11.152 -12.743 1.00 86.69 181 MET A CA 1
ATOM 1422 C C . MET A 1 181 ? 2.871 -10.776 -11.920 1.00 86.69 181 MET A C 1
ATOM 1424 O O . MET A 1 181 ? 2.231 -9.776 -12.234 1.00 86.69 181 MET A O 1
ATOM 1428 N N . ASP A 1 182 ? 2.543 -11.517 -10.860 1.00 87.88 182 ASP A N 1
ATOM 1429 C CA . ASP A 1 182 ? 1.387 -11.201 -10.008 1.00 87.88 182 ASP A CA 1
ATOM 1430 C C . ASP A 1 182 ? 1.579 -9.876 -9.260 1.00 87.88 182 ASP A C 1
ATOM 1432 O O . ASP A 1 182 ? 0.651 -9.067 -9.198 1.00 87.88 182 ASP A O 1
ATOM 1436 N N . ASN A 1 183 ? 2.786 -9.627 -8.743 1.00 91.31 183 ASN A N 1
ATOM 1437 C CA . ASN A 1 183 ? 3.132 -8.373 -8.073 1.00 91.31 183 ASN A CA 1
ATOM 1438 C C . ASN A 1 183 ? 3.033 -7.185 -9.033 1.00 91.31 183 ASN A C 1
ATOM 1440 O O . ASN A 1 183 ? 2.401 -6.179 -8.710 1.00 91.31 183 ASN A O 1
ATOM 1444 N N . LEU A 1 184 ? 3.611 -7.307 -10.233 1.00 91.44 184 LEU A N 1
ATOM 1445 C CA . LEU A 1 184 ? 3.545 -6.245 -11.233 1.00 91.44 184 LEU A CA 1
ATOM 1446 C C . LEU A 1 184 ? 2.104 -6.020 -11.713 1.00 91.44 184 LEU A C 1
ATOM 1448 O O . LEU A 1 184 ? 1.659 -4.878 -11.798 1.00 91.44 184 LEU A O 1
ATOM 1452 N N . THR A 1 185 ? 1.343 -7.095 -11.944 1.00 89.94 185 THR A N 1
ATOM 1453 C CA . THR A 1 185 ? -0.087 -7.032 -12.297 1.00 89.94 185 THR A CA 1
ATOM 1454 C C . THR A 1 185 ? -0.862 -6.246 -11.242 1.00 89.94 185 THR A C 1
ATOM 1456 O O . THR A 1 185 ? -1.637 -5.344 -11.575 1.00 89.94 185 THR A O 1
ATOM 1459 N N . ALA A 1 186 ? -0.641 -6.563 -9.964 1.00 92.06 186 ALA A N 1
ATOM 1460 C CA . ALA A 1 186 ? -1.298 -5.898 -8.851 1.00 92.06 186 ALA A CA 1
ATOM 1461 C C . ALA A 1 186 ? -0.915 -4.422 -8.746 1.00 92.06 186 ALA A C 1
ATOM 1463 O O . ALA A 1 186 ? -1.792 -3.579 -8.565 1.00 92.06 186 ALA A O 1
ATOM 1464 N N . ALA A 1 187 ? 0.368 -4.106 -8.916 1.00 93.62 187 ALA A N 1
ATOM 1465 C CA . ALA A 1 187 ? 0.869 -2.743 -8.841 1.00 93.62 187 ALA A CA 1
ATOM 1466 C C . ALA A 1 187 ? 0.342 -1.858 -9.980 1.00 93.62 187 ALA A C 1
ATOM 1468 O O . ALA A 1 187 ? -0.131 -0.750 -9.733 1.00 93.62 187 ALA A O 1
ATOM 1469 N N . VAL A 1 188 ? 0.340 -2.361 -11.218 1.00 91.81 188 VAL A N 1
ATOM 1470 C CA . VAL A 1 188 ? -0.223 -1.648 -12.378 1.00 91.81 188 VAL A CA 1
ATOM 1471 C C . VAL A 1 188 ? -1.731 -1.439 -12.211 1.00 91.81 188 VAL A C 1
ATOM 1473 O O . VAL A 1 188 ? -2.240 -0.362 -12.525 1.00 91.81 188 VAL A O 1
ATOM 1476 N N . SER A 1 189 ? -2.439 -2.431 -11.662 1.00 90.88 189 SER A N 1
ATOM 1477 C CA . SER A 1 189 ? -3.884 -2.357 -11.383 1.00 90.88 189 SER A CA 1
ATOM 1478 C C . SER A 1 189 ? -4.234 -1.549 -10.129 1.00 90.88 189 SER A C 1
ATOM 1480 O O . SER A 1 189 ? -5.418 -1.398 -9.812 1.00 90.88 189 SER A O 1
ATOM 1482 N N . MET A 1 190 ? -3.220 -1.068 -9.403 1.00 92.56 190 MET A N 1
ATOM 1483 C CA . MET A 1 190 ? -3.348 -0.383 -8.121 1.00 92.56 190 MET A CA 1
ATOM 1484 C C . MET A 1 190 ? -4.256 -1.150 -7.152 1.00 92.56 190 MET A C 1
ATOM 1486 O O . MET A 1 190 ? -5.299 -0.645 -6.717 1.00 92.56 190 MET A O 1
ATOM 1490 N N . VAL A 1 191 ? -3.912 -2.414 -6.885 1.00 92.88 191 VAL A N 1
ATOM 1491 C CA . VAL A 1 191 ? -4.683 -3.264 -5.973 1.00 92.88 191 VAL A CA 1
ATOM 1492 C C . VAL A 1 191 ? -4.782 -2.599 -4.613 1.00 92.88 191 VAL A C 1
ATOM 1494 O O . VAL A 1 191 ? -3.788 -2.166 -4.044 1.00 92.88 191 VAL A O 1
ATOM 1497 N N . CYS A 1 192 ? -5.989 -2.553 -4.071 1.00 93.56 192 CYS A N 1
ATOM 1498 C CA . CYS A 1 192 ? -6.246 -2.070 -2.732 1.00 93.56 192 CYS A CA 1
ATOM 1499 C C . CYS A 1 192 ? -7.297 -2.951 -2.065 1.00 93.56 192 CYS A C 1
ATOM 1501 O O . CYS A 1 192 ? -8.423 -3.090 -2.558 1.00 93.56 192 CYS A O 1
ATOM 1503 N N . LEU A 1 193 ? -6.910 -3.552 -0.947 1.00 93.81 193 LEU A N 1
ATOM 1504 C CA . LEU A 1 193 ? -7.741 -4.411 -0.126 1.00 93.81 193 LEU A CA 1
ATOM 1505 C C . LEU A 1 193 ? -7.844 -3.847 1.284 1.00 93.81 193 LEU A C 1
ATOM 1507 O O . LEU A 1 193 ? -6.823 -3.481 1.850 1.00 93.81 193 LEU A O 1
ATOM 1511 N N . SER A 1 194 ? -9.030 -3.872 1.883 1.00 94.62 194 SER A N 1
ATOM 1512 C CA . SER A 1 194 ? -9.240 -3.465 3.279 1.00 94.62 194 SER A CA 1
ATOM 1513 C C . SER A 1 194 ? -9.858 -4.592 4.098 1.00 94.62 194 SER A C 1
ATOM 1515 O O . SER A 1 194 ? -10.646 -5.389 3.574 1.00 94.62 194 SER A O 1
ATOM 1517 N N . SER A 1 195 ? -9.517 -4.645 5.386 1.00 95.19 195 SER A N 1
ATOM 1518 C CA . SER A 1 195 ? -10.131 -5.548 6.361 1.00 95.19 195 SER A CA 1
ATOM 1519 C C . SER A 1 195 ? -11.642 -5.373 6.427 1.00 95.19 195 SER A C 1
ATOM 1521 O O . SER A 1 195 ? -12.199 -4.287 6.245 1.00 95.19 195 SER A O 1
ATOM 1523 N N . CYS A 1 196 ? -12.324 -6.490 6.645 1.00 93.31 196 CYS A N 1
ATOM 1524 C CA . CYS A 1 196 ? -13.761 -6.547 6.831 1.00 93.31 196 CYS A CA 1
ATOM 1525 C C . CYS A 1 196 ? -14.154 -7.817 7.587 1.00 93.31 196 CYS A C 1
ATOM 1527 O O . CYS A 1 196 ? -13.375 -8.769 7.709 1.00 93.31 196 CYS A O 1
ATOM 1529 N N . PHE A 1 197 ? -15.388 -7.837 8.080 1.00 92.31 197 PHE A N 1
ATOM 1530 C CA . PHE A 1 197 ? -16.013 -9.034 8.618 1.00 92.31 197 PHE A CA 1
ATOM 1531 C C . PHE A 1 197 ? -17.519 -9.025 8.364 1.00 92.31 197 PHE A C 1
ATOM 1533 O O . PHE A 1 197 ? -18.124 -7.980 8.112 1.00 92.31 197 PHE A O 1
ATOM 1540 N N . TYR A 1 198 ? -18.133 -10.206 8.411 1.00 87.94 198 TYR A N 1
ATOM 1541 C CA . TYR A 1 198 ? -19.566 -10.376 8.188 1.00 87.94 198 TYR A CA 1
ATOM 1542 C C . TYR A 1 198 ? -20.111 -11.502 9.058 1.00 87.94 198 TYR A C 1
ATOM 1544 O O . TYR A 1 198 ? -19.421 -12.486 9.320 1.00 87.94 198 TYR A O 1
ATOM 1552 N N . LYS A 1 199 ? -21.387 -11.388 9.437 1.00 84.62 199 LYS A N 1
ATOM 1553 C CA . LYS A 1 199 ? -22.127 -12.479 10.080 1.00 84.62 199 LYS A CA 1
ATOM 1554 C C . LYS A 1 199 ? -22.324 -13.647 9.105 1.00 84.62 199 LYS A C 1
ATOM 1556 O O . LYS A 1 199 ? -22.539 -13.428 7.907 1.00 84.62 199 LYS A O 1
ATOM 1561 N N . GLN A 1 200 ? -22.258 -14.869 9.628 1.00 72.62 200 GLN A N 1
ATOM 1562 C CA . GLN A 1 200 ? -22.372 -16.116 8.870 1.00 72.62 200 GLN A CA 1
ATOM 1563 C C . GLN A 1 200 ? -23.649 -16.161 7.999 1.00 72.62 200 GLN A C 1
ATOM 1565 O O . GLN A 1 200 ? -24.694 -15.622 8.364 1.00 72.62 200 GLN A O 1
ATOM 1570 N N . GLY A 1 201 ? -23.564 -16.790 6.819 1.00 69.19 201 GLY A N 1
ATOM 1571 C CA . GLY A 1 201 ? -24.688 -16.952 5.880 1.00 69.19 201 GLY A CA 1
ATOM 1572 C C . GLY A 1 201 ? -24.722 -15.954 4.715 1.00 69.19 201 GLY A C 1
ATOM 1573 O O . GLY A 1 201 ? -25.483 -16.141 3.765 1.00 69.19 201 GLY A O 1
ATOM 1574 N N . ARG A 1 202 ? -23.861 -14.929 4.720 1.00 71.88 202 ARG A N 1
ATOM 1575 C CA . ARG A 1 202 ? -23.617 -14.090 3.537 1.00 71.88 202 ARG A CA 1
ATOM 1576 C C . ARG A 1 202 ? -22.496 -14.702 2.694 1.00 71.88 202 ARG A C 1
ATOM 1578 O O . ARG A 1 202 ? -21.395 -14.907 3.193 1.00 71.88 202 ARG A O 1
ATOM 1585 N N . LYS A 1 203 ? -22.764 -14.996 1.414 1.00 63.41 203 LYS A N 1
ATOM 1586 C CA . LYS A 1 203 ? -21.713 -15.410 0.469 1.00 63.41 203 LYS A CA 1
ATOM 1587 C C . LYS A 1 203 ? -20.741 -14.250 0.253 1.00 63.41 203 LYS A C 1
ATOM 1589 O O . LYS A 1 203 ? -21.160 -13.165 -0.146 1.00 63.41 203 LYS A O 1
ATOM 1594 N N . MET A 1 204 ? -19.457 -14.499 0.487 1.00 63.53 204 MET A N 1
ATOM 1595 C CA . MET A 1 204 ? -18.388 -13.571 0.137 1.00 63.53 204 MET A CA 1
ATOM 1596 C C . MET A 1 204 ? -18.004 -13.768 -1.325 1.00 63.53 204 MET A C 1
ATOM 1598 O O . MET A 1 204 ? -17.466 -14.807 -1.700 1.00 63.53 204 MET A O 1
ATOM 1602 N N . HIS A 1 205 ? -18.270 -12.767 -2.155 1.00 64.31 205 HIS A N 1
ATOM 1603 C CA . HIS A 1 205 ? -17.728 -12.713 -3.506 1.00 64.31 205 HIS A CA 1
ATOM 1604 C C . HIS A 1 205 ? -16.554 -11.731 -3.518 1.00 64.31 205 HIS A C 1
ATOM 1606 O O . HIS A 1 205 ? -16.705 -10.590 -3.088 1.00 64.31 205 HIS A O 1
ATOM 1612 N N . ASN A 1 206 ? -15.407 -12.158 -4.059 1.00 70.00 206 ASN A N 1
ATOM 1613 C CA . ASN A 1 206 ? -14.218 -11.321 -4.292 1.00 70.00 206 ASN A CA 1
ATOM 1614 C C . ASN A 1 206 ? -13.491 -10.864 -3.018 1.00 70.00 206 ASN A C 1
ATOM 1616 O O . ASN A 1 206 ? -13.124 -9.691 -2.900 1.00 70.00 206 ASN A O 1
ATOM 1620 N N . HIS A 1 207 ? -13.344 -11.752 -2.034 1.00 80.25 207 HIS A N 1
ATOM 1621 C CA . HIS A 1 207 ? -12.647 -11.468 -0.776 1.00 80.25 207 HIS A CA 1
ATOM 1622 C C . HIS A 1 207 ? -11.553 -12.511 -0.535 1.00 80.25 207 HIS A C 1
ATOM 1624 O O . HIS A 1 207 ? -11.719 -13.676 -0.898 1.00 80.25 207 HIS A O 1
ATOM 1630 N N . LEU A 1 208 ? -10.453 -12.102 0.095 1.00 84.75 208 LEU A N 1
ATOM 1631 C CA . LEU A 1 208 ? -9.454 -13.023 0.625 1.00 84.75 208 LEU A CA 1
ATOM 1632 C C . LEU A 1 208 ? -9.859 -13.410 2.040 1.00 84.75 208 LEU A C 1
ATOM 1634 O O . LEU A 1 208 ? -9.930 -1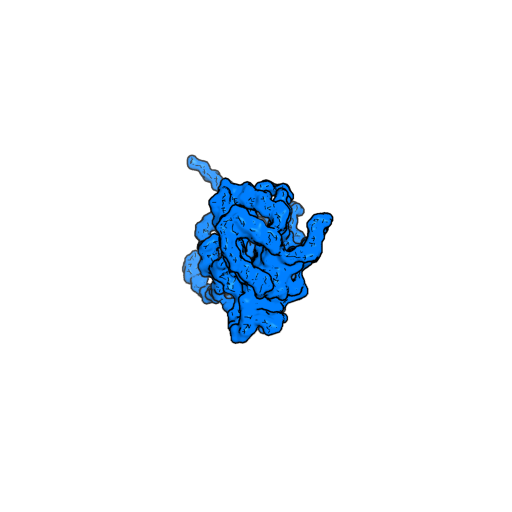2.562 2.927 1.00 84.75 208 LEU A O 1
ATOM 1638 N N . HIS A 1 209 ? -10.123 -14.693 2.247 1.00 88.19 209 HIS A N 1
ATOM 1639 C CA . HIS A 1 209 ? -10.436 -15.213 3.568 1.00 88.19 209 HIS A CA 1
ATOM 1640 C C . HIS A 1 209 ? -9.207 -15.142 4.484 1.00 88.19 209 HIS A C 1
ATOM 1642 O O . HIS A 1 209 ? -8.101 -15.513 4.066 1.00 88.19 209 HIS A O 1
ATOM 1648 N N . VAL A 1 210 ? -9.430 -14.683 5.717 1.00 89.12 210 VAL A N 1
ATOM 1649 C CA . VAL A 1 210 ? -8.420 -14.610 6.782 1.00 89.12 210 VAL A CA 1
ATOM 1650 C C . VAL A 1 210 ? -8.762 -15.616 7.872 1.00 89.12 210 VAL A C 1
ATOM 1652 O O . VAL A 1 210 ? -7.983 -16.530 8.105 1.00 89.12 210 VAL A O 1
ATOM 1655 N N . GLY A 1 211 ? -9.957 -15.527 8.456 1.00 86.69 211 GLY A N 1
ATOM 1656 C CA . GLY A 1 211 ? -10.379 -16.408 9.540 1.00 86.69 211 GLY A CA 1
ATOM 1657 C C . GLY A 1 211 ? -11.890 -16.612 9.588 1.00 86.69 211 GLY A C 1
ATOM 1658 O O . GLY A 1 211 ? -12.674 -15.868 8.993 1.00 86.69 211 GLY A O 1
ATOM 1659 N N . GLN A 1 212 ? -12.304 -17.656 10.300 1.00 83.56 212 GLN A N 1
ATOM 1660 C CA . GLN A 1 212 ? -13.709 -17.981 10.499 1.00 83.56 212 GLN A CA 1
ATOM 1661 C C . GLN A 1 212 ? -13.952 -18.395 11.948 1.00 83.56 212 GLN A C 1
ATOM 1663 O O . GLN A 1 212 ? -13.277 -19.281 12.463 1.00 83.56 212 GLN A O 1
ATOM 1668 N N . SER A 1 213 ? -14.955 -17.785 12.572 1.00 83.12 213 SER A N 1
ATOM 1669 C CA . SER A 1 213 ? -15.525 -18.221 13.844 1.00 83.12 213 SER A CA 1
ATOM 1670 C C . SER A 1 213 ? -16.914 -18.830 13.626 1.00 83.12 213 SER A C 1
ATOM 1672 O O . SER A 1 213 ? -17.441 -18.856 12.507 1.00 83.12 213 SER A O 1
ATOM 1674 N N . SER A 1 214 ? -17.528 -19.332 14.700 1.00 78.69 214 SER A N 1
ATOM 1675 C CA . SER A 1 214 ? -18.890 -19.880 14.666 1.00 78.69 214 SER A CA 1
ATOM 1676 C C . SER A 1 214 ? -19.927 -18.877 14.152 1.00 78.69 214 SER A C 1
ATOM 1678 O O . SER A 1 214 ? -20.902 -19.288 13.532 1.00 78.69 214 SER A O 1
ATOM 1680 N N . GLU A 1 215 ? -19.718 -17.575 14.368 1.00 85.75 215 GLU A N 1
ATOM 1681 C CA . GLU A 1 215 ? -20.705 -16.532 14.060 1.00 85.75 215 GLU A CA 1
ATOM 1682 C C . GLU A 1 215 ? -20.272 -15.577 12.943 1.00 85.75 215 GLU A C 1
ATOM 1684 O O . GLU A 1 215 ? -21.121 -14.936 12.310 1.00 85.75 215 GLU A O 1
ATOM 1689 N N . MET A 1 216 ? -18.966 -15.466 12.678 1.00 89.56 216 MET A N 1
ATOM 1690 C CA . MET A 1 216 ? -18.412 -14.455 11.780 1.00 89.56 216 MET A CA 1
ATOM 1691 C C . MET A 1 216 ? -17.339 -15.015 10.850 1.00 89.56 216 MET A C 1
ATOM 1693 O O . MET A 1 216 ? -16.627 -15.960 11.174 1.00 89.56 216 MET A O 1
ATOM 1697 N N . SER A 1 217 ? -17.202 -14.396 9.681 1.00 90.81 217 SER A N 1
ATOM 1698 C CA . SER A 1 217 ? -16.066 -14.604 8.783 1.00 90.81 217 SER A CA 1
ATOM 1699 C C . SER A 1 217 ? -15.323 -13.289 8.603 1.00 90.81 217 SER A C 1
ATOM 1701 O O . SER A 1 217 ? -15.950 -12.247 8.378 1.00 90.81 217 SER A O 1
ATOM 1703 N N . THR A 1 218 ? -13.999 -13.344 8.719 1.00 93.19 218 THR A N 1
ATOM 1704 C CA . THR A 1 218 ? -13.085 -12.216 8.554 1.00 93.19 218 THR A CA 1
ATOM 1705 C C . THR A 1 218 ? -12.292 -12.368 7.267 1.00 93.19 218 THR A C 1
ATOM 1707 O O . THR A 1 218 ? -11.931 -13.468 6.834 1.00 93.19 218 THR A O 1
ATOM 1710 N N . GLY A 1 219 ? -12.035 -11.244 6.609 1.00 93.19 219 GLY A N 1
ATOM 1711 C CA . GLY A 1 219 ? -11.329 -11.264 5.341 1.00 93.19 219 GLY A CA 1
ATOM 1712 C C . GLY A 1 219 ? -10.935 -9.889 4.841 1.00 93.19 219 GLY A C 1
ATOM 1713 O O . GLY A 1 219 ? -11.249 -8.859 5.433 1.00 93.19 219 GLY A O 1
ATOM 1714 N N . LEU A 1 220 ? -10.261 -9.878 3.705 1.00 92.69 2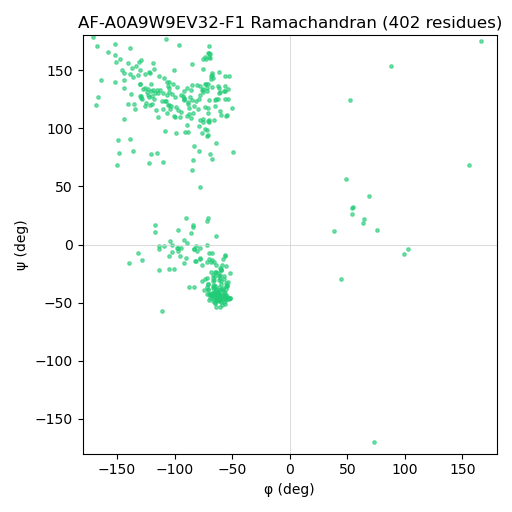20 LEU A N 1
ATOM 1715 C CA . LEU A 1 220 ? -9.924 -8.669 2.975 1.00 92.69 220 LEU A CA 1
ATOM 1716 C C . LEU A 1 220 ? -10.830 -8.542 1.756 1.00 92.69 220 LEU A C 1
ATOM 1718 O O . LEU A 1 220 ? -11.003 -9.503 1.008 1.00 92.69 220 LEU A O 1
ATOM 1722 N N . ARG A 1 221 ? -11.374 -7.352 1.519 1.00 91.75 221 ARG A N 1
ATOM 1723 C CA . ARG A 1 221 ? -12.199 -7.054 0.341 1.00 91.75 221 ARG A CA 1
ATOM 1724 C C . ARG A 1 221 ? -11.557 -5.970 -0.503 1.00 91.75 221 ARG A C 1
ATOM 1726 O O . ARG A 1 221 ? -10.921 -5.072 0.040 1.00 91.75 221 ARG A O 1
ATOM 1733 N N . PHE A 1 222 ? -11.806 -6.005 -1.808 1.00 91.19 222 PHE A N 1
ATOM 1734 C CA . PHE A 1 222 ? -11.448 -4.900 -2.692 1.00 91.19 222 PHE A CA 1
ATOM 1735 C C . PHE A 1 222 ? -12.068 -3.587 -2.216 1.00 91.19 222 PHE A C 1
ATOM 1737 O O . PHE A 1 222 ? -13.286 -3.483 -2.034 1.00 91.19 222 PHE A O 1
ATOM 1744 N N . ASP A 1 223 ? -11.213 -2.588 -2.029 1.00 90.44 223 ASP A N 1
ATOM 1745 C CA . ASP A 1 223 ? -11.583 -1.265 -1.559 1.00 90.44 223 ASP A CA 1
ATOM 1746 C C . ASP A 1 223 ? -11.217 -0.211 -2.603 1.00 90.44 223 ASP A C 1
ATOM 1748 O O . ASP A 1 223 ? -10.071 -0.073 -3.018 1.00 90.44 223 ASP A O 1
ATOM 1752 N N . ARG A 1 224 ? -12.223 0.528 -3.069 1.00 89.06 224 ARG A N 1
ATOM 1753 C CA . ARG A 1 224 ? -12.053 1.612 -4.049 1.00 89.06 224 ARG A CA 1
ATOM 1754 C C . ARG A 1 224 ? -11.979 2.987 -3.394 1.00 89.06 224 ARG A C 1
ATOM 1756 O O . ARG A 1 224 ? -11.839 3.985 -4.088 1.00 89.06 224 ARG A O 1
ATOM 1763 N N . SER A 1 225 ? -12.129 3.054 -2.076 1.00 87.50 225 SER A N 1
ATOM 1764 C CA . SER A 1 225 ? -12.062 4.286 -1.301 1.00 87.50 225 SER A CA 1
ATOM 1765 C C . SER A 1 225 ? -11.528 3.959 0.099 1.00 87.50 225 SER A C 1
ATOM 1767 O O . SER A 1 225 ? -12.285 4.079 1.070 1.00 87.50 225 SER A O 1
ATOM 1769 N N . PRO A 1 226 ? -10.246 3.562 0.220 1.00 86.50 226 PRO A N 1
ATOM 1770 C CA . PRO A 1 226 ? -9.638 3.132 1.478 1.00 86.50 226 PRO A CA 1
ATOM 1771 C C . PRO A 1 226 ? -9.472 4.300 2.458 1.00 86.50 226 PRO A C 1
ATOM 1773 O O . PRO A 1 226 ? -8.389 4.854 2.637 1.00 86.50 226 PRO A O 1
ATOM 1776 N N . ARG A 1 227 ? -10.574 4.687 3.112 1.00 90.75 227 ARG A N 1
ATOM 1777 C CA . ARG A 1 227 ? -10.626 5.808 4.066 1.00 90.75 227 ARG A CA 1
ATOM 1778 C C . ARG A 1 227 ? -9.644 5.620 5.214 1.00 90.75 227 ARG A C 1
ATOM 1780 O O . ARG A 1 227 ? -8.995 6.576 5.614 1.00 90.75 227 ARG A O 1
ATOM 1787 N N . MET A 1 228 ? -9.503 4.391 5.705 1.00 92.25 228 MET A N 1
ATOM 1788 C CA . MET A 1 228 ? -8.545 4.082 6.763 1.00 92.25 228 MET A CA 1
ATOM 1789 C C . MET A 1 228 ? -7.108 4.363 6.299 1.00 92.25 228 MET A C 1
ATOM 1791 O O . MET A 1 228 ? -6.390 5.093 6.977 1.00 92.25 228 MET A O 1
ATOM 1795 N N . ALA A 1 229 ? -6.716 3.905 5.103 1.00 91.38 229 ALA A N 1
ATOM 1796 C CA . ALA A 1 229 ? -5.393 4.209 4.560 1.00 91.38 229 ALA A CA 1
ATOM 1797 C C . ALA A 1 229 ? -5.169 5.721 4.389 1.00 91.38 229 ALA A C 1
ATOM 1799 O O . ALA A 1 229 ? -4.058 6.197 4.597 1.00 91.38 229 ALA A O 1
ATOM 1800 N N . GLN A 1 230 ? -6.204 6.500 4.050 1.00 91.31 230 GLN A N 1
ATOM 1801 C CA . GLN A 1 230 ? -6.092 7.964 4.016 1.00 91.31 230 GLN A CA 1
ATOM 1802 C C . GLN A 1 230 ? -5.830 8.567 5.396 1.00 91.31 230 GLN A C 1
ATOM 1804 O O . GLN A 1 230 ? -5.007 9.469 5.502 1.00 91.31 230 GLN A O 1
ATOM 1809 N N . LEU A 1 231 ? -6.495 8.076 6.445 1.00 93.12 231 LEU A N 1
ATOM 1810 C CA . LEU A 1 231 ? -6.292 8.562 7.813 1.00 93.12 231 LEU A CA 1
ATOM 1811 C C . LEU A 1 231 ? -4.878 8.273 8.316 1.00 93.12 231 LEU A C 1
ATOM 1813 O O . LEU A 1 231 ? -4.249 9.156 8.895 1.00 93.12 231 LEU A O 1
ATOM 1817 N N . VAL A 1 232 ? -4.372 7.067 8.054 1.00 93.31 232 VAL A N 1
ATOM 1818 C CA . VAL A 1 232 ? -3.007 6.660 8.416 1.00 93.31 232 VAL A CA 1
ATOM 1819 C C . VAL A 1 232 ? -1.975 7.485 7.646 1.00 93.31 232 VAL A C 1
ATOM 1821 O O . VAL A 1 232 ? -1.064 8.051 8.246 1.00 93.31 232 VAL A O 1
ATOM 1824 N N . ASN A 1 233 ? -2.148 7.632 6.328 1.00 89.75 233 ASN A N 1
ATOM 1825 C CA . ASN A 1 233 ? -1.249 8.455 5.515 1.00 89.75 233 ASN A CA 1
ATOM 1826 C C . ASN A 1 233 ? -1.330 9.946 5.876 1.00 89.75 233 ASN A C 1
ATOM 1828 O O . ASN A 1 233 ? -0.331 10.646 5.758 1.00 89.75 233 ASN A O 1
ATOM 1832 N N . TYR A 1 234 ? -2.484 10.443 6.334 1.00 91.12 234 TYR A N 1
ATOM 1833 C CA . TYR A 1 234 ? -2.606 11.811 6.836 1.00 91.12 234 TYR A CA 1
ATOM 1834 C C . TYR A 1 234 ? -1.699 12.030 8.050 1.00 91.12 234 TYR A C 1
ATOM 1836 O O . TYR A 1 234 ? -0.959 13.013 8.066 1.00 91.12 234 TYR A O 1
ATOM 1844 N N . VAL A 1 235 ? -1.723 11.112 9.024 1.00 91.62 235 VAL A N 1
ATOM 1845 C CA . VAL A 1 235 ? -0.831 11.168 10.195 1.00 91.62 235 VAL A CA 1
ATOM 1846 C C . VAL A 1 235 ? 0.621 11.088 9.733 1.00 91.62 235 VAL A C 1
ATOM 1848 O O . VAL A 1 235 ? 1.407 11.971 10.061 1.00 91.62 235 VAL A O 1
ATOM 1851 N N . TYR A 1 236 ? 0.953 10.123 8.869 1.00 87.44 236 TYR A N 1
ATOM 1852 C CA . TYR A 1 236 ? 2.302 9.991 8.310 1.00 87.44 236 TYR A CA 1
ATOM 1853 C C . TYR A 1 236 ? 2.797 11.278 7.629 1.00 87.44 236 TYR A C 1
ATOM 1855 O O . TYR A 1 236 ? 3.927 11.702 7.842 1.00 87.44 236 TYR A O 1
ATOM 1863 N N . ALA A 1 237 ? 1.959 11.935 6.828 1.00 86.31 237 ALA A N 1
ATOM 1864 C CA . ALA A 1 237 ? 2.356 13.125 6.084 1.00 86.31 237 ALA A CA 1
ATOM 1865 C C . ALA A 1 237 ? 2.437 14.394 6.947 1.00 86.31 237 ALA A C 1
ATOM 1867 O O . ALA A 1 237 ? 3.225 15.283 6.635 1.00 86.31 237 ALA A O 1
ATOM 1868 N N . ASN A 1 238 ? 1.609 14.515 7.990 1.00 85.94 238 ASN A N 1
ATOM 1869 C CA . ASN A 1 238 ? 1.472 15.764 8.748 1.00 85.94 238 ASN A CA 1
ATOM 1870 C C . ASN A 1 238 ? 2.166 15.746 10.111 1.00 85.94 238 ASN A C 1
ATOM 1872 O O . ASN A 1 238 ? 2.419 16.820 10.648 1.00 85.94 238 ASN A O 1
ATOM 1876 N N . HIS A 1 239 ? 2.443 14.568 10.673 1.00 83.62 239 HIS A N 1
ATOM 1877 C CA . HIS A 1 239 ? 3.059 14.427 11.997 1.00 83.62 239 HIS A CA 1
ATOM 1878 C C . HIS A 1 239 ? 4.555 14.078 11.890 1.00 83.62 239 HIS A C 1
ATOM 1880 O O . HIS A 1 239 ? 5.259 14.081 12.896 1.00 83.62 239 HIS A O 1
ATOM 1886 N N . ASN A 1 240 ? 5.068 13.820 10.678 1.00 64.44 240 ASN A N 1
ATOM 1887 C CA . ASN A 1 240 ? 6.500 13.650 10.439 1.00 64.44 240 ASN A CA 1
ATOM 1888 C C . ASN A 1 240 ? 7.225 15.002 10.468 1.00 64.44 240 ASN A C 1
ATOM 1890 O O . ASN A 1 240 ? 7.145 15.789 9.523 1.00 64.44 240 ASN A O 1
ATOM 1894 N N . PHE A 1 241 ? 7.989 15.234 11.534 1.00 53.50 241 PHE A N 1
ATOM 1895 C CA . PHE A 1 241 ? 8.923 16.348 11.657 1.00 53.50 241 PHE A CA 1
ATOM 1896 C C . PHE A 1 241 ? 10.371 15.833 11.565 1.00 53.50 241 PHE A C 1
ATOM 1898 O O . PHE A 1 241 ? 10.944 15.413 12.560 1.00 53.50 241 PHE A O 1
ATOM 1905 N N . GLY A 1 242 ? 10.974 15.917 10.374 1.00 48.81 242 GLY A N 1
ATOM 1906 C CA . GLY A 1 242 ? 12.430 15.807 10.180 1.00 48.81 242 GLY A CA 1
ATOM 1907 C C . GLY A 1 242 ? 13.003 14.395 9.980 1.00 48.81 242 GLY A C 1
ATOM 1908 O O . GLY A 1 242 ? 12.446 13.397 10.417 1.00 48.81 242 GLY A O 1
ATOM 1909 N N . GLU A 1 243 ? 14.143 14.326 9.286 1.00 46.50 243 GLU A N 1
ATOM 1910 C CA . GLU A 1 243 ? 14.855 13.110 8.841 1.00 46.50 243 GLU A CA 1
ATOM 1911 C C . GLU A 1 243 ? 15.541 12.293 9.963 1.00 46.50 243 GLU A C 1
ATOM 1913 O O . GLU A 1 243 ? 16.468 11.531 9.695 1.00 46.50 243 GLU A O 1
ATOM 1918 N N . GLY A 1 244 ? 15.113 12.411 11.221 1.00 47.12 244 GLY A N 1
ATOM 1919 C CA . GLY A 1 244 ? 15.739 11.708 12.343 1.00 47.12 244 GLY A CA 1
ATOM 1920 C C . GLY A 1 244 ? 14.715 11.267 13.373 1.00 47.12 244 GLY A C 1
ATOM 1921 O O . GLY A 1 244 ? 14.202 12.118 14.081 1.00 47.12 244 GLY A O 1
ATOM 1922 N N . GLU A 1 245 ? 14.474 9.951 13.420 1.00 50.50 245 GLU A N 1
ATOM 1923 C CA . GLU A 1 245 ? 13.706 9.185 14.418 1.00 50.50 245 GLU A CA 1
ATOM 1924 C C . GLU A 1 245 ? 12.281 9.687 14.730 1.00 50.50 245 GLU A C 1
ATOM 1926 O O . GLU A 1 245 ? 12.032 10.822 15.116 1.00 50.50 245 GLU A O 1
ATOM 1931 N N . TYR A 1 246 ? 11.294 8.803 14.566 1.00 54.72 246 TYR A N 1
ATOM 1932 C CA . TYR A 1 246 ? 9.898 9.116 14.868 1.00 54.72 246 TYR A CA 1
ATOM 1933 C C . TYR A 1 246 ? 9.754 9.502 16.350 1.00 54.72 246 TYR A C 1
ATOM 1935 O O . TYR A 1 246 ? 9.912 8.657 17.226 1.00 54.72 246 TYR A O 1
ATOM 1943 N N . PHE A 1 247 ? 9.446 10.775 16.619 1.00 62.12 247 PHE A N 1
ATOM 1944 C CA . PHE A 1 247 ? 9.303 11.321 17.977 1.00 62.12 247 PHE A CA 1
ATOM 1945 C C . PHE A 1 247 ? 8.081 10.785 18.736 1.00 62.12 247 PHE A C 1
ATOM 1947 O O . PHE A 1 247 ? 8.010 10.940 19.949 1.00 62.12 247 PHE A O 1
ATOM 1954 N N . TYR A 1 248 ? 7.130 10.163 18.037 1.00 78.38 248 TYR A N 1
ATOM 1955 C CA . TYR A 1 248 ? 5.844 9.766 18.596 1.00 78.38 248 TYR A CA 1
ATOM 1956 C C . TYR A 1 248 ? 5.732 8.250 18.763 1.00 78.38 248 TYR A C 1
ATOM 1958 O O . TYR A 1 248 ? 5.809 7.503 17.785 1.00 78.38 248 TYR A O 1
ATOM 1966 N N . SER A 1 249 ? 5.456 7.806 19.991 1.00 84.44 249 SER A N 1
ATOM 1967 C CA . SER A 1 249 ? 5.202 6.402 20.368 1.00 84.44 249 SER A CA 1
ATOM 1968 C C . SER A 1 249 ? 4.043 5.764 19.599 1.00 84.44 249 SER A C 1
ATOM 1970 O O . SER A 1 249 ? 4.028 4.548 19.389 1.00 84.44 249 SER A O 1
ATOM 1972 N N . TYR A 1 250 ? 3.086 6.582 19.151 1.00 89.62 250 TYR A N 1
ATOM 1973 C CA . TYR A 1 250 ? 1.887 6.122 18.458 1.00 89.62 250 TYR A CA 1
ATOM 1974 C C . TYR A 1 250 ? 2.071 5.867 16.958 1.00 89.62 250 TYR A C 1
ATOM 1976 O O . TYR A 1 250 ? 1.127 5.449 16.279 1.00 89.62 250 TYR A O 1
ATOM 1984 N N . PHE A 1 251 ? 3.249 6.151 16.397 1.00 89.94 251 PHE A N 1
ATOM 1985 C CA . PHE A 1 251 ? 3.502 6.006 14.969 1.00 89.94 251 PHE A CA 1
ATOM 1986 C C . PHE A 1 251 ? 4.676 5.068 14.692 1.00 89.94 251 PHE A C 1
ATOM 1988 O O . PHE A 1 251 ? 5.782 5.239 15.197 1.00 89.94 251 PHE A O 1
ATOM 1995 N N . CYS A 1 252 ? 4.444 4.089 13.822 1.00 88.75 252 CYS A N 1
ATOM 1996 C CA . CYS A 1 252 ? 5.462 3.164 13.358 1.00 88.75 252 CYS A CA 1
ATOM 1997 C C . CYS A 1 252 ? 5.486 3.136 11.828 1.00 88.75 252 CYS A C 1
ATOM 1999 O O . CYS A 1 252 ? 4.455 3.032 11.166 1.00 88.75 252 CYS A O 1
ATOM 2001 N N . SER A 1 253 ? 6.685 3.215 11.257 1.00 89.19 253 SER A N 1
ATOM 2002 C CA . SER A 1 253 ? 6.903 2.991 9.834 1.00 89.19 253 SER A CA 1
ATOM 2003 C C . SER A 1 253 ? 8.226 2.283 9.606 1.00 89.19 253 SER A C 1
ATOM 2005 O O . SER A 1 253 ? 9.249 2.637 10.200 1.00 89.19 253 SER A O 1
ATOM 2007 N N . SER A 1 254 ? 8.192 1.275 8.747 1.00 90.50 254 SER A N 1
ATOM 2008 C CA . SER A 1 254 ? 9.357 0.522 8.299 1.00 90.50 254 SER A CA 1
ATOM 2009 C C . SER A 1 254 ? 9.227 0.211 6.816 1.00 90.50 254 SER A C 1
ATOM 2011 O O . SER A 1 254 ? 8.142 0.224 6.227 1.00 90.50 254 SER A O 1
ATOM 2013 N N . ARG A 1 255 ? 10.370 -0.013 6.174 1.00 92.00 255 ARG A N 1
ATOM 2014 C CA . ARG A 1 255 ? 10.434 -0.334 4.754 1.00 92.00 255 ARG A CA 1
ATOM 2015 C C . ARG A 1 255 ? 11.550 -1.323 4.490 1.00 92.00 255 ARG A C 1
ATOM 2017 O O . ARG A 1 255 ? 12.589 -1.267 5.143 1.00 92.00 255 ARG A O 1
ATOM 2024 N N . SER A 1 256 ? 11.346 -2.174 3.501 1.00 92.38 256 SER A N 1
ATOM 2025 C CA . SER A 1 256 ? 12.355 -3.104 3.012 1.00 92.38 256 SER A CA 1
ATOM 2026 C C . SER A 1 256 ? 12.225 -3.267 1.512 1.00 92.38 256 SER A C 1
ATOM 2028 O O . SER A 1 256 ? 11.117 -3.375 0.985 1.00 92.38 256 SER A O 1
ATOM 2030 N N . GLN A 1 257 ? 13.348 -3.360 0.824 1.00 91.94 257 GLN A N 1
ATOM 2031 C CA . GLN A 1 257 ? 13.373 -3.718 -0.584 1.00 91.94 257 GLN A CA 1
ATOM 2032 C C . GLN A 1 257 ? 13.769 -5.185 -0.710 1.00 91.94 257 GLN A C 1
ATOM 2034 O O . GLN A 1 257 ? 14.643 -5.661 0.009 1.00 91.94 257 GLN A O 1
ATOM 2039 N N . THR A 1 258 ? 13.098 -5.915 -1.596 1.00 90.38 258 THR A N 1
ATOM 2040 C CA . THR A 1 258 ? 13.374 -7.338 -1.823 1.00 90.38 258 THR A CA 1
ATOM 2041 C C . THR A 1 258 ? 13.390 -7.637 -3.311 1.00 90.38 258 THR A C 1
ATOM 2043 O O . THR A 1 258 ? 12.580 -7.082 -4.057 1.00 90.38 258 THR A O 1
ATOM 2046 N N . LYS A 1 259 ? 14.270 -8.550 -3.730 1.00 90.31 259 LYS A N 1
ATOM 2047 C CA . LYS A 1 259 ? 14.253 -9.135 -5.072 1.00 90.31 259 LYS A CA 1
ATOM 2048 C C . LYS A 1 259 ? 13.474 -10.447 -5.041 1.00 90.31 259 LYS A C 1
ATOM 2050 O O . LYS A 1 259 ? 13.863 -11.400 -4.370 1.00 90.31 259 LYS A O 1
ATOM 2055 N N . ASN A 1 260 ? 12.340 -10.480 -5.727 1.00 86.12 260 ASN A N 1
ATOM 2056 C CA . ASN A 1 260 ? 11.480 -11.647 -5.802 1.00 86.12 260 ASN A CA 1
ATOM 2057 C C . ASN A 1 260 ? 12.042 -12.676 -6.789 1.00 86.12 260 ASN A C 1
ATOM 2059 O O . ASN A 1 260 ? 12.294 -12.358 -7.944 1.00 86.12 260 ASN A O 1
ATOM 2063 N N . MET A 1 261 ? 12.172 -13.926 -6.352 1.00 84.19 261 MET A N 1
ATOM 2064 C CA . MET A 1 261 ? 12.761 -15.000 -7.162 1.00 84.19 261 MET A CA 1
ATOM 2065 C C . MET A 1 261 ? 11.706 -15.833 -7.907 1.00 84.19 261 MET A C 1
ATOM 2067 O O . MET A 1 261 ? 12.032 -16.669 -8.747 1.00 84.19 261 MET A O 1
ATOM 2071 N N . ILE A 1 262 ? 10.420 -15.645 -7.598 1.00 79.44 262 ILE A N 1
ATOM 2072 C CA . ILE A 1 262 ? 9.344 -16.469 -8.150 1.00 79.44 262 ILE A CA 1
ATOM 2073 C C . ILE A 1 262 ? 8.870 -15.867 -9.470 1.00 79.44 262 ILE A C 1
ATOM 2075 O O . ILE A 1 262 ? 8.020 -14.984 -9.482 1.00 79.44 262 ILE A O 1
ATOM 2079 N N . GLN A 1 263 ? 9.367 -16.369 -10.598 1.00 68.88 263 GLN A N 1
ATOM 2080 C CA . GLN A 1 263 ? 8.981 -15.841 -11.913 1.00 68.88 263 GLN A CA 1
ATOM 2081 C C . GLN A 1 263 ? 7.497 -16.073 -12.240 1.00 68.88 263 GLN A C 1
ATOM 2083 O O . GLN A 1 263 ? 6.786 -15.130 -12.584 1.00 68.88 263 GLN A O 1
ATOM 2088 N N . TYR A 1 264 ? 7.009 -17.311 -12.094 1.00 69.62 264 TYR A N 1
ATOM 2089 C CA . TYR A 1 264 ? 5.629 -17.688 -12.410 1.00 69.62 264 TYR A CA 1
ATOM 2090 C C . TYR A 1 264 ? 5.154 -18.870 -11.563 1.00 69.62 264 TYR A C 1
ATOM 2092 O O . TYR A 1 264 ? 5.896 -19.828 -11.361 1.00 69.62 264 TYR A O 1
ATOM 2100 N N . ARG A 1 265 ? 3.897 -18.834 -11.102 1.00 66.12 265 ARG A N 1
ATOM 2101 C CA . ARG A 1 265 ? 3.276 -19.929 -10.333 1.00 66.12 265 ARG A CA 1
ATOM 2102 C C . ARG A 1 265 ? 2.279 -20.775 -11.130 1.00 66.12 265 ARG A C 1
ATOM 2104 O O . ARG A 1 265 ? 1.689 -21.688 -10.567 1.00 66.12 265 ARG A O 1
ATOM 2111 N N . GLY A 1 266 ? 2.090 -20.531 -12.428 1.00 60.69 266 GLY A N 1
ATOM 2112 C CA . GLY A 1 266 ? 1.072 -21.259 -13.194 1.00 60.69 266 GLY A CA 1
ATOM 2113 C C . GLY A 1 266 ? -0.356 -20.812 -12.867 1.00 60.69 266 GLY A C 1
ATOM 2114 O O . GLY A 1 266 ? -0.588 -19.820 -12.178 1.00 60.69 266 GLY A O 1
ATOM 2115 N N . ALA A 1 267 ? -1.348 -21.558 -13.360 1.00 57.62 267 ALA A N 1
ATOM 2116 C CA . ALA A 1 267 ? -2.769 -21.295 -13.103 1.00 57.62 267 ALA A CA 1
ATOM 2117 C C . ALA A 1 267 ? -3.212 -21.584 -11.652 1.00 57.62 267 ALA A C 1
ATOM 2119 O O . ALA A 1 267 ? -4.343 -21.287 -11.287 1.00 57.62 267 ALA A O 1
ATOM 2120 N N . THR A 1 268 ? -2.342 -22.163 -10.825 1.00 52.47 268 THR A N 1
ATOM 2121 C CA . THR A 1 268 ? -2.715 -22.838 -9.576 1.00 52.47 268 THR A CA 1
ATOM 2122 C C . THR A 1 268 ? -2.920 -21.912 -8.378 1.00 52.47 268 THR A C 1
ATOM 2124 O O . THR A 1 268 ? -3.495 -22.359 -7.388 1.00 52.47 268 THR A O 1
ATOM 2127 N N . ILE A 1 269 ? -2.494 -20.643 -8.434 1.00 54.91 269 ILE A N 1
ATOM 2128 C CA . ILE A 1 269 ? -2.647 -19.694 -7.318 1.00 54.91 269 ILE A CA 1
ATOM 2129 C C . ILE A 1 269 ? -3.065 -18.317 -7.850 1.00 54.91 269 ILE A C 1
ATOM 2131 O O . ILE A 1 269 ? -2.227 -17.479 -8.165 1.00 54.91 269 ILE A O 1
ATOM 2135 N N . GLU A 1 270 ? -4.373 -18.068 -7.936 1.00 59.78 270 GLU A N 1
ATOM 2136 C CA . GLU A 1 270 ? -4.920 -16.731 -8.204 1.00 59.78 270 GLU A CA 1
ATOM 2137 C C . GLU A 1 270 ? -5.189 -16.005 -6.891 1.00 59.78 270 GLU A C 1
ATOM 2139 O O . GLU A 1 270 ? -6.232 -16.190 -6.267 1.00 59.78 270 GLU A O 1
ATOM 2144 N N . MET A 1 271 ? -4.259 -15.154 -6.456 1.00 68.25 271 MET A N 1
ATOM 2145 C CA . MET A 1 271 ? -4.571 -14.235 -5.355 1.00 68.25 271 MET A CA 1
ATOM 2146 C C . MET A 1 271 ? -5.488 -13.098 -5.809 1.00 68.25 271 MET A C 1
ATOM 2148 O O . MET A 1 271 ? -6.268 -12.578 -5.015 1.00 68.25 271 MET A O 1
ATOM 2152 N N . TRP A 1 272 ? -5.396 -12.708 -7.081 1.00 77.56 272 TRP A N 1
ATOM 2153 C CA . TRP A 1 272 ? -6.115 -11.570 -7.643 1.00 77.56 272 TRP A CA 1
ATOM 2154 C C . TRP A 1 272 ? -7.194 -12.058 -8.619 1.00 77.56 272 TRP A C 1
ATOM 2156 O O . TRP A 1 272 ? -7.041 -11.871 -9.823 1.00 77.56 272 TRP A O 1
ATOM 2166 N N . PRO A 1 273 ? -8.295 -12.674 -8.140 1.00 55.53 273 PRO A N 1
ATOM 2167 C CA . PRO A 1 273 ? -9.276 -13.414 -8.953 1.00 55.53 273 PRO A CA 1
ATOM 2168 C C . PRO A 1 273 ? -10.056 -12.567 -9.981 1.00 55.53 273 PRO A C 1
ATOM 2170 O O . PRO A 1 273 ? -11.019 -13.038 -10.578 1.00 55.53 273 PRO A O 1
ATOM 2173 N N . GLN A 1 274 ? -9.691 -11.298 -10.169 1.00 65.19 274 GLN A N 1
ATOM 2174 C CA . GLN A 1 274 ? -10.329 -10.361 -11.096 1.00 65.19 274 GLN A CA 1
ATOM 2175 C C . GLN A 1 274 ? -9.349 -9.602 -11.983 1.00 65.19 274 GLN A C 1
ATOM 2177 O O . GLN A 1 274 ? -9.785 -8.847 -12.855 1.00 65.19 274 GLN A O 1
ATOM 2182 N N . LEU A 1 275 ? -8.046 -9.743 -11.745 1.00 65.81 275 LEU A N 1
ATOM 2183 C CA . LEU A 1 275 ? -7.067 -9.039 -12.546 1.00 65.81 275 LEU A CA 1
ATOM 2184 C C . LEU A 1 275 ? -6.651 -9.930 -13.711 1.00 65.81 275 LEU A C 1
ATOM 2186 O O . LEU A 1 275 ? -6.237 -11.069 -13.483 1.00 65.81 275 LEU A O 1
ATOM 2190 N N . PRO A 1 276 ? -6.760 -9.438 -14.958 1.00 64.81 276 PRO A N 1
ATOM 2191 C CA . PRO A 1 276 ? -6.139 -10.115 -16.080 1.00 64.81 276 PRO A CA 1
ATOM 2192 C C . PRO A 1 276 ? -4.655 -10.252 -15.771 1.00 64.81 276 PRO A C 1
ATOM 2194 O O . PRO A 1 276 ? -4.021 -9.288 -15.345 1.00 64.81 276 PRO A O 1
ATOM 2197 N N . ARG A 1 277 ? -4.105 -11.447 -15.953 1.00 65.75 277 ARG A N 1
ATOM 2198 C CA . ARG A 1 277 ? -2.682 -11.664 -15.714 1.00 65.75 277 ARG A CA 1
ATOM 2199 C C . ARG A 1 277 ? -1.880 -10.911 -16.765 1.00 65.75 277 ARG A C 1
ATOM 2201 O O . ARG A 1 277 ? -2.247 -10.910 -17.942 1.00 65.75 277 ARG A O 1
ATOM 2208 N N . LEU A 1 278 ? -0.749 -10.352 -16.352 1.00 71.56 278 LEU A N 1
ATOM 2209 C CA . LEU A 1 278 ? 0.357 -10.110 -17.267 1.00 71.56 278 LEU A CA 1
ATOM 2210 C C . LEU A 1 278 ? 0.850 -11.483 -17.744 1.00 71.56 278 LEU A C 1
ATOM 2212 O O . LEU A 1 278 ? 1.671 -12.108 -17.084 1.00 71.56 278 LEU A O 1
ATOM 2216 N N . VAL A 1 279 ? 0.259 -12.022 -18.813 1.00 62.69 279 VAL A N 1
ATOM 2217 C CA . VAL A 1 279 ? 0.731 -13.268 -19.426 1.00 62.69 279 VAL A CA 1
ATOM 2218 C C . VAL A 1 279 ? 1.788 -12.890 -20.443 1.00 62.69 279 VAL A C 1
ATOM 2220 O O . VAL A 1 279 ? 1.476 -12.267 -21.453 1.00 62.69 279 VAL A O 1
ATOM 2223 N N . LEU A 1 280 ? 3.027 -13.274 -20.166 1.00 62.09 280 LEU A N 1
ATOM 2224 C CA . LEU A 1 280 ? 4.086 -13.228 -21.159 1.00 62.09 280 LEU A CA 1
ATOM 2225 C C . LEU A 1 280 ? 3.957 -14.471 -22.036 1.00 62.09 280 LEU A C 1
ATOM 2227 O O . LEU A 1 280 ? 3.983 -15.602 -21.540 1.00 62.09 280 LEU A O 1
ATOM 2231 N N . GLU A 1 281 ? 3.831 -14.267 -23.343 1.00 62.78 281 GLU A N 1
ATOM 2232 C CA . GLU A 1 281 ? 4.254 -15.295 -24.292 1.00 62.78 281 GLU A CA 1
ATOM 2233 C C . GLU A 1 281 ? 5.761 -15.524 -24.094 1.00 62.78 281 GLU A C 1
ATOM 2235 O O . GLU A 1 281 ? 6.482 -14.601 -23.716 1.00 62.78 281 GLU A O 1
ATOM 2240 N N . SER A 1 282 ? 6.251 -16.748 -24.313 1.00 56.69 282 SER A N 1
ATOM 2241 C CA . SER A 1 282 ? 7.613 -17.189 -23.951 1.00 56.69 282 SER A CA 1
ATOM 2242 C C . SER A 1 282 ? 8.768 -16.351 -24.527 1.00 56.69 282 SER A C 1
ATOM 2244 O O . SER A 1 282 ? 9.913 -16.552 -24.134 1.00 56.69 282 SER A O 1
ATOM 2246 N N . GLU A 1 283 ? 8.488 -15.422 -25.441 1.00 62.94 283 GLU A N 1
ATOM 2247 C CA . GLU A 1 283 ? 9.467 -14.538 -26.082 1.00 62.94 283 GLU A CA 1
ATOM 2248 C C . GLU A 1 283 ? 9.443 -13.088 -25.562 1.00 62.94 283 GLU A C 1
ATOM 2250 O O . GLU A 1 283 ? 10.347 -12.305 -25.873 1.00 62.94 283 G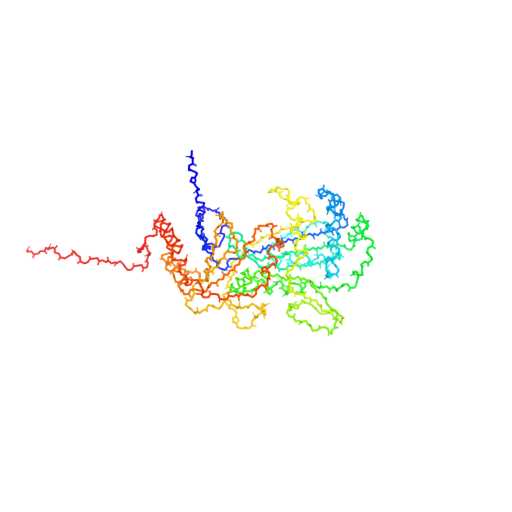LU A O 1
ATOM 2255 N N . GLN A 1 284 ? 8.447 -12.707 -24.753 1.00 68.88 284 GLN A N 1
ATOM 2256 C CA . GLN A 1 284 ? 8.350 -11.353 -24.210 1.00 68.88 284 GLN A CA 1
ATOM 2257 C C . GLN A 1 284 ? 9.280 -11.177 -23.003 1.00 68.88 284 GLN A C 1
ATOM 2259 O O . GLN A 1 284 ? 9.122 -11.807 -21.960 1.00 68.88 284 GLN A O 1
ATOM 2264 N N . GLN A 1 285 ? 10.258 -10.282 -23.149 1.00 76.31 285 GLN A N 1
ATOM 2265 C CA . GLN A 1 285 ? 11.295 -10.019 -22.142 1.00 76.31 285 GLN A CA 1
ATOM 2266 C C . GLN A 1 285 ? 10.908 -8.913 -21.147 1.00 76.31 285 GLN A C 1
ATOM 2268 O O . GLN A 1 285 ? 11.564 -8.746 -20.116 1.00 76.31 285 GLN A O 1
ATOM 2273 N N . GLY A 1 286 ? 9.835 -8.168 -21.431 1.00 82.81 286 GLY A N 1
ATOM 2274 C CA . GLY A 1 286 ? 9.393 -7.057 -20.602 1.00 82.81 286 GLY A CA 1
ATOM 2275 C C . GLY A 1 286 ? 7.995 -6.544 -20.929 1.00 82.81 286 GLY A C 1
ATOM 2276 O O . GLY A 1 286 ? 7.386 -6.932 -21.925 1.00 82.81 286 GLY A O 1
ATOM 2277 N N . VAL A 1 287 ? 7.498 -5.660 -20.066 1.00 86.06 287 VAL A N 1
ATOM 2278 C CA . VAL A 1 287 ? 6.195 -4.992 -20.179 1.00 86.06 287 VAL A CA 1
ATOM 2279 C C . VAL A 1 287 ? 6.388 -3.482 -20.113 1.00 86.06 287 VAL A C 1
ATOM 2281 O O . VAL A 1 287 ? 7.107 -2.982 -19.245 1.00 86.06 287 VAL A O 1
ATOM 2284 N N . LEU A 1 288 ? 5.716 -2.758 -21.010 1.00 87.44 288 LEU A N 1
ATOM 2285 C CA . LEU A 1 288 ? 5.683 -1.300 -21.002 1.00 87.44 288 LEU A CA 1
ATOM 2286 C C . LEU A 1 288 ? 4.447 -0.805 -20.252 1.00 87.44 288 LEU A C 1
ATOM 2288 O O . LEU A 1 288 ? 3.313 -1.202 -20.534 1.00 87.44 288 LEU A O 1
ATOM 2292 N N . VAL A 1 289 ? 4.677 0.099 -19.308 1.00 89.19 289 VAL A N 1
ATOM 2293 C CA . VAL A 1 289 ? 3.636 0.732 -18.508 1.00 89.19 289 VAL A CA 1
ATOM 2294 C C . VAL A 1 289 ? 3.743 2.244 -18.656 1.00 89.19 289 VAL A C 1
ATOM 2296 O O . VAL A 1 289 ? 4.809 2.827 -18.484 1.00 89.19 289 VAL A O 1
ATOM 2299 N N . ASP A 1 290 ? 2.617 2.886 -18.932 1.00 87.56 290 ASP A N 1
ATOM 2300 C CA . ASP A 1 290 ? 2.492 4.330 -19.060 1.00 87.56 290 ASP A CA 1
ATOM 2301 C C . ASP A 1 290 ? 1.814 4.952 -17.843 1.00 87.56 290 ASP A C 1
ATOM 2303 O O . ASP A 1 290 ? 0.805 4.468 -17.321 1.00 87.56 290 ASP A O 1
ATOM 2307 N N . GLY A 1 291 ? 2.340 6.102 -17.450 1.00 88.19 291 GLY A N 1
ATOM 2308 C CA . GLY A 1 291 ? 1.753 6.984 -16.466 1.00 88.19 291 GLY A CA 1
ATOM 2309 C C . GLY A 1 291 ? 0.517 7.692 -17.005 1.00 88.19 291 GLY A C 1
ATOM 2310 O O . GLY A 1 291 ? 0.514 8.283 -18.090 1.00 88.19 291 GLY A O 1
ATOM 2311 N N . ALA A 1 292 ? -0.541 7.672 -16.205 1.00 84.19 292 ALA A N 1
ATOM 2312 C CA . ALA A 1 292 ? -1.731 8.489 -16.382 1.00 84.19 292 ALA A CA 1
ATOM 2313 C C . ALA A 1 292 ? -1.536 9.937 -15.911 1.00 84.19 292 ALA A C 1
ATOM 2315 O O . ALA A 1 292 ? -2.389 10.771 -16.199 1.00 84.19 292 ALA A O 1
ATOM 2316 N N . SER A 1 293 ? -0.455 10.216 -15.181 1.00 74.94 293 SER A N 1
ATOM 2317 C CA . SER A 1 293 ? -0.113 11.555 -14.718 1.00 74.94 293 SER A CA 1
ATOM 2318 C C . SER A 1 293 ? 0.462 12.396 -15.859 1.00 74.94 293 SER A C 1
ATOM 2320 O O . SER A 1 293 ? 1.374 11.953 -16.556 1.00 74.94 293 SER A O 1
ATOM 2322 N N . ASP A 1 294 ? -0.029 13.627 -16.004 1.00 67.06 294 ASP A N 1
ATOM 2323 C CA . ASP A 1 294 ? 0.529 14.639 -16.914 1.00 67.06 294 ASP A CA 1
ATOM 2324 C C . ASP A 1 294 ? 1.713 15.396 -16.279 1.00 67.06 294 ASP A C 1
ATOM 2326 O O . ASP A 1 294 ? 2.095 16.470 -16.742 1.00 67.06 294 ASP A O 1
ATOM 2330 N N . ASN A 1 295 ? 2.283 14.876 -15.185 1.00 67.25 295 ASN A N 1
ATOM 2331 C CA . ASN A 1 295 ? 3.394 15.526 -14.502 1.00 67.25 295 ASN A CA 1
ATOM 2332 C C . ASN A 1 295 ? 4.638 15.542 -15.402 1.00 67.25 295 ASN A C 1
ATOM 2334 O O . ASN A 1 295 ? 5.286 14.518 -15.602 1.00 67.25 295 ASN A O 1
ATOM 2338 N N . THR A 1 296 ? 4.974 16.721 -15.926 1.00 66.75 296 THR A N 1
ATOM 2339 C CA . THR A 1 296 ? 6.074 16.923 -16.878 1.00 66.75 296 THR A CA 1
ATOM 2340 C C . THR A 1 296 ? 7.460 16.745 -16.260 1.00 66.75 296 THR A C 1
ATOM 2342 O O . THR A 1 296 ? 8.432 16.683 -17.002 1.00 66.75 296 THR A O 1
ATOM 2345 N N . GLY A 1 297 ? 7.565 16.688 -14.926 1.00 72.56 297 GLY A N 1
ATOM 2346 C CA . GLY A 1 297 ? 8.837 16.555 -14.207 1.00 72.56 297 GLY A CA 1
ATOM 2347 C C . GLY A 1 297 ? 9.239 15.123 -13.845 1.00 72.56 297 GLY A C 1
ATOM 2348 O O . GLY A 1 297 ? 10.298 14.932 -13.257 1.00 72.56 297 GLY A O 1
ATOM 2349 N N . LEU A 1 298 ? 8.410 14.119 -14.147 1.00 78.06 298 LEU A N 1
ATOM 23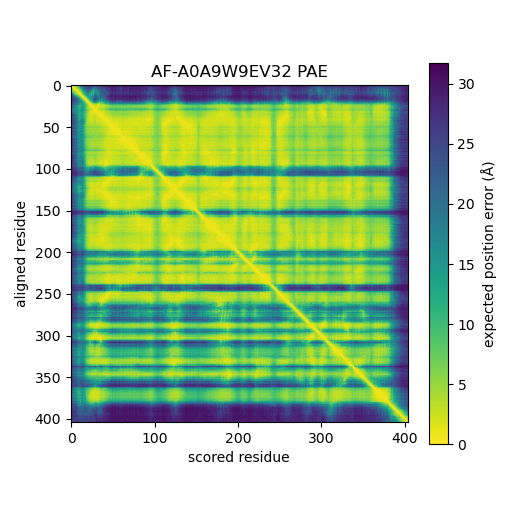50 C CA . LEU A 1 298 ? 8.706 12.715 -13.854 1.00 78.06 298 LEU A CA 1
ATOM 2351 C C . LEU A 1 298 ? 8.695 11.886 -15.139 1.00 78.06 298 LEU A C 1
ATOM 2353 O O . LEU A 1 298 ? 7.895 12.172 -16.036 1.00 78.06 298 LEU A O 1
ATOM 2357 N N . PRO A 1 299 ? 9.522 10.826 -15.229 1.00 82.62 299 PRO A N 1
ATOM 2358 C CA . PRO A 1 299 ? 9.454 9.902 -16.347 1.00 82.62 299 PRO A CA 1
ATOM 2359 C C . PRO A 1 299 ? 8.028 9.382 -16.509 1.00 82.62 299 PRO A C 1
ATOM 2361 O O . PRO A 1 299 ? 7.430 8.830 -15.583 1.00 82.62 299 PRO A O 1
ATOM 2364 N N . ARG A 1 300 ? 7.461 9.544 -17.703 1.00 85.44 300 ARG A N 1
ATOM 2365 C CA . ARG A 1 300 ? 6.070 9.153 -17.959 1.00 85.44 300 ARG A CA 1
ATOM 2366 C C . ARG A 1 300 ? 5.901 7.648 -18.145 1.00 85.44 300 ARG A C 1
ATOM 2368 O O . ARG A 1 300 ? 4.765 7.187 -18.176 1.00 85.44 300 ARG A O 1
ATOM 2375 N N . ARG A 1 301 ? 6.983 6.880 -18.293 1.00 88.31 301 ARG A N 1
ATOM 2376 C CA . ARG A 1 301 ? 6.929 5.473 -18.723 1.00 88.31 301 ARG A CA 1
ATOM 2377 C C . ARG A 1 301 ? 7.888 4.605 -17.939 1.00 88.31 301 ARG A C 1
ATOM 2379 O O . ARG A 1 301 ? 8.981 5.058 -17.611 1.00 88.31 301 ARG A O 1
ATOM 2386 N N . GLY A 1 302 ? 7.496 3.359 -17.716 1.00 90.62 302 GLY A N 1
ATOM 2387 C CA . GLY A 1 302 ? 8.333 2.326 -17.132 1.00 90.62 302 GLY A CA 1
ATOM 2388 C C . GLY A 1 302 ? 8.343 1.074 -17.994 1.00 90.62 302 GLY A C 1
ATOM 2389 O O . GLY A 1 302 ? 7.294 0.515 -18.307 1.00 90.62 302 GLY A O 1
ATOM 2390 N N . LEU A 1 303 ? 9.540 0.638 -18.371 1.00 90.12 303 LEU A N 1
ATOM 2391 C CA . LEU A 1 303 ? 9.797 -0.660 -18.973 1.00 90.12 303 LEU A CA 1
ATOM 2392 C C . LEU A 1 303 ? 10.267 -1.626 -17.882 1.00 90.12 303 LEU A C 1
ATOM 2394 O O . LEU A 1 303 ? 11.330 -1.436 -17.293 1.00 90.12 303 LEU A O 1
ATOM 2398 N N . PHE A 1 304 ? 9.481 -2.666 -17.629 1.00 90.19 304 PHE A N 1
ATOM 2399 C CA . PHE A 1 304 ? 9.766 -3.675 -16.613 1.00 90.19 304 PHE A CA 1
ATOM 2400 C C . PHE A 1 304 ? 10.287 -4.946 -17.265 1.00 90.19 304 PHE A C 1
ATOM 2402 O O . PHE A 1 304 ? 9.580 -5.551 -18.067 1.00 90.19 304 PHE A O 1
ATOM 2409 N N . ILE A 1 305 ? 11.507 -5.346 -16.919 1.00 87.56 305 ILE A N 1
ATOM 2410 C CA . ILE A 1 305 ? 12.171 -6.540 -17.450 1.00 87.56 305 ILE A CA 1
ATOM 2411 C C . ILE A 1 305 ? 12.015 -7.698 -16.462 1.00 87.56 305 ILE A C 1
ATOM 2413 O O . ILE A 1 305 ? 12.207 -7.511 -15.263 1.00 87.56 305 ILE A O 1
ATOM 2417 N N . PHE A 1 306 ? 11.684 -8.893 -16.959 1.00 81.25 306 PHE A N 1
ATOM 2418 C CA . PHE A 1 306 ? 11.460 -10.086 -16.122 1.00 81.25 306 PHE A CA 1
ATOM 2419 C C . PHE A 1 306 ? 12.650 -11.051 -16.074 1.00 81.25 306 PHE A C 1
ATOM 2421 O O . PHE A 1 306 ? 12.725 -11.896 -15.183 1.00 81.25 306 PHE A O 1
ATOM 2428 N N . SER A 1 307 ? 13.549 -10.979 -17.055 1.00 69.81 307 SER A N 1
ATOM 2429 C CA . SER A 1 307 ? 14.707 -11.866 -17.165 1.00 69.81 307 SER A CA 1
ATOM 2430 C C . SER A 1 307 ? 15.909 -11.302 -16.416 1.00 69.81 307 SER A C 1
ATOM 2432 O O . SER A 1 307 ? 16.253 -10.138 -16.603 1.00 69.81 307 SER A O 1
ATOM 2434 N N . GLU A 1 308 ? 16.599 -12.148 -15.648 1.00 61.38 308 GLU A N 1
ATOM 2435 C CA . GLU A 1 308 ? 17.743 -11.735 -14.821 1.00 61.38 308 GLU A CA 1
ATOM 2436 C C . GLU A 1 308 ? 18.963 -11.248 -15.623 1.00 61.38 308 GLU A C 1
ATOM 2438 O O . GLU A 1 308 ? 19.843 -10.617 -15.046 1.00 61.38 308 GLU A O 1
ATOM 2443 N N . TRP A 1 309 ? 19.034 -11.506 -16.934 1.00 55.81 309 TRP A N 1
ATOM 2444 C CA . TRP A 1 309 ? 20.220 -11.205 -17.739 1.00 55.81 309 TRP A CA 1
ATOM 2445 C C . TRP A 1 309 ? 19.841 -10.865 -19.177 1.00 55.81 309 TRP A C 1
ATOM 2447 O O . TRP A 1 309 ? 19.777 -11.732 -20.048 1.00 55.81 309 TRP A O 1
ATOM 2457 N N . LEU A 1 310 ? 19.603 -9.583 -19.434 1.00 59.53 310 LEU A N 1
ATOM 2458 C CA . LEU A 1 310 ? 19.846 -9.031 -20.760 1.00 59.53 310 LEU A CA 1
ATOM 2459 C C . LEU A 1 310 ? 21.264 -8.473 -20.744 1.00 59.53 310 LEU A C 1
ATOM 2461 O O . LEU A 1 310 ? 21.612 -7.705 -19.848 1.00 59.53 310 LEU A O 1
ATOM 2465 N N . ASP A 1 311 ? 22.081 -8.871 -21.718 1.00 65.69 311 ASP A N 1
ATOM 2466 C CA . ASP A 1 311 ? 23.297 -8.121 -22.019 1.00 65.69 311 ASP A CA 1
ATOM 2467 C C . ASP A 1 311 ? 22.890 -6.662 -22.254 1.00 65.69 311 ASP A C 1
ATOM 2469 O O . ASP A 1 311 ? 21.914 -6.406 -22.969 1.00 65.69 311 ASP A O 1
ATOM 2473 N N . TYR A 1 312 ? 23.612 -5.715 -21.651 1.00 64.56 312 TYR A N 1
ATOM 2474 C CA . TYR A 1 312 ? 23.323 -4.291 -21.791 1.00 64.56 312 TYR A CA 1
ATOM 2475 C C . TYR A 1 312 ? 23.248 -3.888 -23.268 1.00 64.56 312 TYR A C 1
ATOM 2477 O O . TYR A 1 312 ? 22.399 -3.081 -23.640 1.00 64.56 312 TYR A O 1
ATOM 2485 N N . GLN A 1 313 ? 24.040 -4.549 -24.122 1.00 63.66 313 GLN A N 1
ATOM 2486 C CA . GLN A 1 313 ? 24.045 -4.389 -25.583 1.00 63.66 313 GLN A CA 1
ATOM 2487 C C . GLN A 1 313 ? 22.693 -4.691 -26.255 1.00 63.66 313 GLN A C 1
ATOM 2489 O O . GLN A 1 313 ? 22.449 -4.276 -27.383 1.00 63.66 313 GLN A O 1
ATOM 2494 N N . SER A 1 314 ? 21.786 -5.387 -25.569 1.00 71.38 314 SER A N 1
ATOM 2495 C C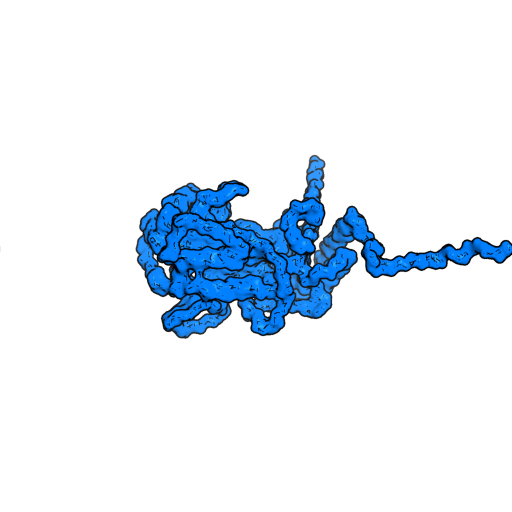A . SER A 1 314 ? 20.464 -5.750 -26.080 1.00 71.38 314 SER A CA 1
ATOM 2496 C C . SER A 1 314 ? 19.346 -4.797 -25.646 1.00 71.38 314 SER A C 1
ATOM 2498 O O . SER A 1 314 ? 18.225 -4.952 -26.130 1.00 71.38 314 SER A O 1
ATOM 2500 N N . PHE A 1 315 ? 19.596 -3.808 -24.773 1.00 74.62 315 PHE A N 1
ATOM 2501 C CA . PHE A 1 315 ? 18.519 -2.959 -24.239 1.00 74.62 315 PHE A CA 1
ATOM 2502 C C . PHE A 1 315 ? 17.819 -2.112 -25.300 1.00 74.62 315 PHE A C 1
ATOM 2504 O O . PHE A 1 315 ? 16.592 -2.022 -25.269 1.00 74.62 315 PHE A O 1
ATOM 2511 N N . SER A 1 316 ? 18.549 -1.554 -26.270 1.00 74.00 316 SER A N 1
ATOM 2512 C CA . SER A 1 316 ? 17.944 -0.813 -27.388 1.00 74.00 316 SER A CA 1
ATOM 2513 C C . SER A 1 316 ? 16.976 -1.696 -28.186 1.00 74.00 316 SER A C 1
ATOM 2515 O O . SER A 1 316 ? 15.841 -1.303 -28.458 1.00 74.00 316 SER A O 1
ATOM 2517 N N . ARG A 1 317 ? 17.371 -2.947 -28.454 1.00 77.19 317 ARG A N 1
ATOM 2518 C CA . ARG A 1 317 ? 16.539 -3.946 -29.147 1.00 77.19 317 ARG A CA 1
ATOM 2519 C C . ARG A 1 317 ? 15.326 -4.370 -28.324 1.00 77.19 317 ARG A C 1
ATOM 2521 O O . ARG A 1 317 ? 14.265 -4.624 -28.888 1.00 77.19 317 ARG A O 1
ATOM 2528 N N . VAL A 1 318 ? 15.474 -4.463 -27.004 1.00 76.94 318 VAL A N 1
ATOM 2529 C CA . VAL A 1 318 ? 14.376 -4.812 -26.090 1.00 76.94 318 VAL A CA 1
ATOM 2530 C C . VAL A 1 318 ? 13.347 -3.693 -26.048 1.00 76.94 318 VAL A C 1
ATOM 2532 O O . VAL A 1 318 ? 12.155 -3.976 -26.131 1.00 76.94 318 VAL A O 1
ATOM 2535 N N . VAL A 1 319 ? 13.790 -2.434 -25.984 1.00 78.62 319 VAL A N 1
ATOM 2536 C CA . VAL A 1 319 ? 12.900 -1.274 -26.103 1.00 78.62 319 VAL A CA 1
ATOM 2537 C C . VAL A 1 319 ? 12.136 -1.360 -27.419 1.00 78.62 319 VAL A C 1
ATOM 2539 O O . VAL A 1 319 ? 10.912 -1.358 -27.401 1.00 78.62 319 VAL A O 1
ATOM 2542 N N . ASP A 1 320 ? 12.811 -1.561 -28.547 1.00 77.31 320 ASP A N 1
ATOM 2543 C CA . ASP A 1 320 ? 12.134 -1.650 -29.846 1.00 77.31 320 ASP A CA 1
ATOM 2544 C C . ASP A 1 320 ? 11.114 -2.771 -29.923 1.00 77.31 320 ASP A C 1
ATOM 2546 O O . ASP A 1 320 ? 9.979 -2.551 -30.349 1.00 77.31 320 ASP A O 1
ATOM 2550 N N . ARG A 1 321 ? 11.496 -3.962 -29.462 1.00 77.00 321 ARG A N 1
ATOM 2551 C CA . ARG A 1 321 ? 10.608 -5.119 -29.463 1.00 77.00 321 ARG A CA 1
ATOM 2552 C C . ARG A 1 321 ? 9.394 -4.875 -28.578 1.00 77.00 321 ARG A C 1
ATOM 2554 O O . ARG A 1 321 ? 8.270 -5.085 -29.019 1.00 77.00 321 ARG A O 1
ATOM 2561 N N . VAL A 1 322 ? 9.585 -4.381 -27.356 1.00 76.62 322 VAL A N 1
ATOM 2562 C CA . VAL A 1 322 ? 8.466 -4.113 -26.443 1.00 76.62 322 VAL A CA 1
ATOM 2563 C C . VAL A 1 322 ? 7.586 -2.973 -26.968 1.00 76.62 322 VAL A C 1
ATOM 2565 O O . VAL A 1 322 ? 6.372 -3.017 -26.799 1.00 76.62 322 VAL A O 1
ATOM 2568 N N . PHE A 1 323 ? 8.140 -1.993 -27.680 1.00 76.94 323 PHE A N 1
ATOM 2569 C CA . PHE A 1 323 ? 7.343 -0.948 -28.326 1.00 76.94 323 PHE A CA 1
ATOM 2570 C C . PHE A 1 323 ? 6.536 -1.453 -29.536 1.00 76.94 323 PHE A C 1
ATOM 2572 O O . PHE A 1 323 ? 5.439 -0.950 -29.780 1.00 76.94 323 PHE A O 1
ATOM 2579 N N . GLN A 1 324 ? 7.052 -2.419 -30.301 1.00 74.75 324 GLN A N 1
ATOM 2580 C CA . GLN A 1 324 ? 6.405 -2.940 -31.518 1.00 74.75 324 GLN A CA 1
ATOM 2581 C C . GLN A 1 324 ? 5.421 -4.093 -31.246 1.00 74.75 324 GLN A C 1
ATOM 2583 O O . GLN A 1 324 ? 4.379 -4.221 -31.908 1.00 74.75 324 GLN A O 1
ATOM 2588 N N . GLU A 1 325 ? 5.777 -4.943 -30.287 1.00 72.62 325 GLU A N 1
ATOM 2589 C CA . GLU A 1 325 ? 5.170 -6.254 -30.031 1.00 72.62 325 GLU A CA 1
ATOM 2590 C C . GLU A 1 325 ? 4.748 -6.435 -28.570 1.00 72.62 325 GLU A C 1
ATOM 2592 O O . GLU A 1 325 ? 4.016 -7.371 -28.247 1.00 72.62 325 GLU A O 1
ATOM 2597 N N . GLY A 1 326 ? 5.210 -5.561 -27.675 1.00 69.25 326 GLY A N 1
ATOM 2598 C CA . GLY A 1 326 ? 4.941 -5.671 -26.251 1.00 69.25 326 GLY A CA 1
ATOM 2599 C C . GLY A 1 326 ? 3.510 -5.313 -25.881 1.00 69.25 326 GLY A C 1
ATOM 2600 O O . GLY A 1 326 ? 2.773 -4.628 -26.596 1.00 69.25 326 GLY A O 1
ATOM 2601 N N . ILE A 1 327 ? 3.120 -5.796 -24.707 1.00 71.81 327 ILE A N 1
ATOM 2602 C CA . ILE A 1 327 ? 1.824 -5.494 -24.121 1.00 71.81 327 ILE A CA 1
ATOM 2603 C C . ILE A 1 327 ? 1.926 -4.180 -23.351 1.00 71.81 327 ILE A C 1
ATOM 2605 O O . ILE A 1 327 ? 2.855 -3.968 -22.568 1.00 71.81 327 ILE A O 1
ATOM 2609 N N . TYR A 1 328 ? 0.944 -3.315 -23.580 1.00 77.62 328 TYR A N 1
ATOM 2610 C CA . TYR A 1 328 ? 0.886 -1.975 -23.026 1.00 77.62 328 TYR A CA 1
ATOM 2611 C C . TYR A 1 328 ? -0.152 -1.864 -21.909 1.00 77.62 328 TYR A C 1
ATOM 2613 O O . TYR A 1 328 ? -1.296 -2.310 -22.057 1.00 77.62 328 TYR A O 1
ATOM 2621 N N . PHE A 1 329 ? 0.230 -1.191 -20.823 1.00 83.81 329 PHE A N 1
ATOM 2622 C CA . PHE A 1 329 ? -0.663 -0.872 -19.713 1.00 83.81 329 PHE A CA 1
ATOM 2623 C C . PHE A 1 329 ? -0.586 0.592 -19.327 1.00 83.81 329 PHE A C 1
ATOM 2625 O O . PHE A 1 329 ? 0.423 1.257 -19.526 1.00 83.81 329 PHE A O 1
ATOM 2632 N N . LYS A 1 330 ? -1.652 1.073 -18.691 1.00 86.38 330 LYS A N 1
ATOM 2633 C CA . LYS A 1 330 ? -1.711 2.411 -18.114 1.00 86.38 330 LYS A CA 1
ATOM 2634 C C . LYS A 1 330 ? -1.981 2.318 -16.619 1.00 86.38 330 LYS A C 1
ATOM 2636 O O . LYS A 1 330 ? -2.908 1.625 -16.206 1.00 86.38 330 LYS A O 1
ATOM 2641 N N . THR A 1 331 ? -1.208 3.048 -15.827 1.00 89.31 331 THR A N 1
ATOM 2642 C CA . THR A 1 331 ? -1.348 3.120 -14.369 1.00 89.31 331 THR A CA 1
ATOM 2643 C C . THR A 1 331 ? -1.163 4.552 -13.876 1.00 89.31 331 THR A C 1
ATOM 2645 O O . THR A 1 331 ? -0.762 5.428 -14.640 1.00 89.31 331 THR A O 1
ATOM 2648 N N . LEU A 1 332 ? -1.477 4.820 -12.612 1.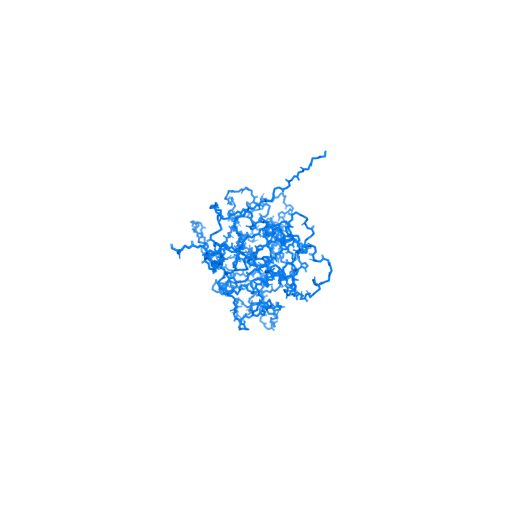00 89.75 332 LEU A N 1
ATOM 2649 C CA . LEU A 1 332 ? -1.175 6.095 -11.968 1.00 89.75 332 LEU A CA 1
ATOM 2650 C C . LEU A 1 332 ? -0.036 5.880 -10.973 1.00 89.75 332 LEU A C 1
ATOM 2652 O O . LEU A 1 332 ? -0.167 5.068 -10.059 1.00 89.75 332 LEU A O 1
ATOM 2656 N N . GLN A 1 333 ? 1.052 6.632 -11.129 1.00 89.88 333 GLN A N 1
ATOM 2657 C CA . GLN A 1 333 ? 2.120 6.639 -10.138 1.00 89.88 333 GLN A CA 1
ATOM 2658 C C . GLN A 1 333 ? 1.685 7.404 -8.890 1.00 89.88 333 GLN A C 1
ATOM 2660 O O . GLN A 1 333 ? 1.067 8.470 -8.983 1.00 89.88 333 GLN A O 1
ATOM 2665 N N . LEU A 1 334 ? 2.028 6.867 -7.725 1.00 87.88 334 LEU A N 1
ATOM 2666 C CA . LEU A 1 334 ? 1.757 7.481 -6.435 1.00 87.88 334 LEU A CA 1
ATOM 2667 C C . LEU A 1 334 ? 3.057 7.962 -5.799 1.00 87.88 334 LEU A C 1
ATOM 2669 O O . LEU A 1 334 ? 4.024 7.214 -5.683 1.00 87.88 334 LEU A O 1
ATOM 2673 N N . GLY A 1 335 ? 3.055 9.215 -5.353 1.00 82.44 335 GLY A N 1
ATOM 2674 C CA . GLY A 1 335 ? 4.144 9.748 -4.544 1.00 82.44 335 GLY A CA 1
ATOM 2675 C C . GLY A 1 335 ? 4.168 9.145 -3.131 1.00 82.44 335 GLY A C 1
ATOM 2676 O O . GLY A 1 335 ? 3.207 8.492 -2.708 1.00 82.44 335 GLY A O 1
ATOM 2677 N N . PRO A 1 336 ? 5.230 9.416 -2.353 1.00 67.75 336 PRO A N 1
ATOM 2678 C CA . PRO A 1 336 ? 5.444 8.841 -1.022 1.00 67.75 336 PRO A CA 1
ATOM 2679 C C . PRO A 1 336 ? 4.339 9.162 -0.004 1.00 67.75 336 PRO A C 1
ATOM 2681 O O . PRO A 1 336 ? 4.192 8.444 0.980 1.00 67.75 336 PRO A O 1
ATOM 2684 N N . THR A 1 337 ? 3.548 10.214 -0.229 1.00 65.12 337 THR A N 1
ATOM 2685 C CA . THR A 1 337 ? 2.547 10.714 0.725 1.00 65.12 337 THR A CA 1
ATOM 2686 C C . THR A 1 337 ? 1.098 10.636 0.229 1.00 65.12 337 THR A C 1
ATOM 2688 O O . THR A 1 337 ? 0.222 11.216 0.871 1.00 65.12 337 THR A O 1
ATOM 2691 N N . PHE A 1 338 ? 0.786 9.950 -0.885 1.00 62.03 338 PHE A N 1
ATOM 2692 C CA . PHE A 1 338 ? -0.502 10.184 -1.561 1.00 62.03 338 PHE A CA 1
ATOM 2693 C C . PHE A 1 338 ? -1.307 8.950 -2.006 1.00 62.03 338 PHE A C 1
ATOM 2695 O O . PHE A 1 338 ? -0.967 8.253 -2.955 1.00 62.03 338 PHE A O 1
ATOM 2702 N N . LEU A 1 339 ? -2.499 8.815 -1.411 1.00 64.50 339 LEU A N 1
ATOM 2703 C CA . LEU A 1 339 ? -3.710 8.237 -2.010 1.00 64.50 339 LEU A CA 1
ATOM 2704 C C . LEU A 1 339 ? -4.804 9.321 -1.979 1.00 64.50 339 LEU A C 1
ATOM 2706 O O . LEU A 1 339 ? -5.676 9.334 -1.103 1.00 64.50 339 LEU A O 1
ATOM 2710 N N . SER A 1 340 ? -4.748 10.292 -2.896 1.00 67.50 340 SER A N 1
ATOM 2711 C CA . SER A 1 340 ? -5.855 11.248 -3.028 1.00 67.50 340 SER A CA 1
ATOM 2712 C C . SER A 1 340 ? -7.104 10.597 -3.593 1.00 67.50 340 SER A C 1
ATOM 2714 O O . SER A 1 340 ? -7.061 9.549 -4.239 1.00 67.50 340 SER A O 1
ATOM 2716 N N . SER A 1 341 ? -8.225 11.299 -3.432 1.00 72.31 341 SER A N 1
ATOM 2717 C CA . SER A 1 341 ? -9.486 10.981 -4.103 1.00 72.31 341 SER A CA 1
ATOM 2718 C C . SER A 1 341 ? -9.345 10.829 -5.624 1.00 72.31 341 SER A C 1
ATOM 2720 O O . SER A 1 341 ? -10.132 10.109 -6.232 1.00 72.31 341 SER A O 1
ATOM 2722 N N . VAL A 1 342 ? -8.335 11.448 -6.246 1.00 74.12 342 VAL A N 1
ATOM 2723 C CA . VAL A 1 342 ? -8.044 11.290 -7.680 1.00 74.12 342 VAL A CA 1
ATOM 2724 C C . VAL A 1 342 ? -7.556 9.871 -7.991 1.00 74.12 342 VAL A C 1
ATOM 2726 O O . VAL A 1 342 ? -8.014 9.259 -8.958 1.00 74.12 342 VAL A O 1
ATOM 2729 N N . GLY A 1 343 ? -6.688 9.307 -7.145 1.00 79.12 343 GLY A N 1
ATOM 2730 C CA . GLY A 1 343 ? -6.169 7.946 -7.305 1.00 79.12 343 GLY A CA 1
ATOM 2731 C C . GLY A 1 343 ? -7.233 6.862 -7.127 1.00 79.12 343 GLY A C 1
ATOM 2732 O O . GLY A 1 343 ? -7.150 5.808 -7.749 1.00 79.12 343 GLY A O 1
ATOM 2733 N N . PHE A 1 344 ? -8.294 7.143 -6.366 1.00 84.94 344 PHE A N 1
ATOM 2734 C CA . PHE A 1 344 ? -9.392 6.200 -6.107 1.00 84.94 344 PHE A CA 1
ATOM 2735 C C . PHE A 1 344 ? -10.105 5.737 -7.364 1.00 84.94 344 PHE A C 1
ATOM 2737 O O . PHE A 1 344 ? -10.551 4.593 -7.446 1.00 84.94 344 PHE A O 1
ATOM 2744 N N . GLY A 1 345 ? -10.156 6.609 -8.372 1.00 84.88 345 GLY A N 1
ATOM 2745 C CA . GLY A 1 345 ? -10.676 6.245 -9.674 1.00 84.88 345 GLY A CA 1
ATOM 2746 C C . GLY A 1 345 ? -9.951 5.035 -10.255 1.00 84.88 345 GLY A C 1
ATOM 2747 O O . GLY A 1 345 ? -10.615 4.232 -10.900 1.00 84.88 345 GLY A O 1
ATOM 2748 N N . TYR A 1 346 ? -8.643 4.902 -10.022 1.00 86.50 346 TYR A N 1
ATOM 2749 C CA . TYR A 1 346 ? -7.753 3.908 -10.623 1.00 86.50 346 TYR A CA 1
ATOM 2750 C C . TYR A 1 346 ? -7.612 2.613 -9.813 1.00 86.50 346 TYR A C 1
ATOM 2752 O O . TYR A 1 346 ? -7.186 1.610 -10.379 1.00 86.50 346 TYR A O 1
ATOM 2760 N N . LEU A 1 347 ? -8.018 2.609 -8.540 1.00 89.38 347 LEU A N 1
ATOM 2761 C CA . LEU A 1 347 ? -7.892 1.441 -7.667 1.00 89.38 347 LEU A CA 1
ATOM 2762 C C . LEU A 1 347 ? -8.686 0.245 -8.190 1.00 89.38 347 LEU A C 1
ATOM 2764 O O . LEU A 1 347 ? -9.874 0.361 -8.520 1.00 89.38 347 LEU A O 1
ATOM 2768 N N . ASN A 1 348 ? -8.048 -0.926 -8.172 1.00 88.62 348 ASN A N 1
ATOM 2769 C CA . ASN A 1 348 ? -8.666 -2.203 -8.529 1.00 88.62 348 ASN A CA 1
ATOM 2770 C C . ASN A 1 348 ? -9.321 -2.189 -9.918 1.00 88.62 348 ASN A C 1
ATOM 2772 O O . ASN A 1 348 ? -10.363 -2.824 -10.133 1.00 88.62 348 ASN A O 1
ATOM 2776 N N . ARG A 1 349 ? -8.772 -1.405 -10.852 1.00 83.88 349 ARG A N 1
ATOM 2777 C CA . ARG A 1 349 ? -9.259 -1.405 -12.229 1.00 83.88 349 ARG A CA 1
ATOM 2778 C C . ARG A 1 349 ? -8.776 -2.672 -12.927 1.00 83.88 349 ARG A C 1
ATOM 2780 O O . ARG A 1 349 ? -7.589 -2.976 -12.857 1.00 83.88 349 ARG A O 1
ATOM 2787 N N . PRO A 1 350 ? -9.661 -3.378 -13.650 1.00 76.94 350 PRO A N 1
ATOM 2788 C CA . PRO A 1 350 ? -9.216 -4.418 -14.559 1.00 76.94 350 PRO A CA 1
ATOM 2789 C C . PRO A 1 350 ? -8.225 -3.828 -15.561 1.00 76.94 350 PRO A C 1
ATOM 2791 O O . PRO A 1 350 ? -8.476 -2.750 -16.115 1.00 76.94 350 PRO A O 1
ATOM 2794 N N . LEU A 1 351 ? -7.132 -4.546 -15.810 1.00 72.00 351 LEU A N 1
ATOM 2795 C CA . LEU A 1 351 ? -6.207 -4.188 -16.875 1.00 72.00 351 LEU A CA 1
ATOM 2796 C C . LEU A 1 351 ? -6.953 -4.214 -18.213 1.00 72.00 351 LEU A C 1
ATOM 2798 O O . LEU A 1 351 ? -7.684 -5.154 -18.525 1.00 72.00 351 LEU A O 1
ATOM 2802 N N . ARG A 1 352 ? -6.795 -3.153 -18.999 1.00 69.44 352 ARG A N 1
ATOM 2803 C CA . ARG A 1 352 ? -7.249 -3.128 -20.388 1.00 69.44 352 ARG A CA 1
ATOM 2804 C C . ARG A 1 352 ? -6.022 -3.277 -21.264 1.00 69.44 352 ARG A C 1
ATOM 2806 O O . ARG A 1 352 ? -5.143 -2.422 -21.226 1.00 69.44 352 ARG A O 1
ATOM 2813 N N . PHE A 1 353 ? -5.974 -4.373 -22.010 1.00 66.81 353 PHE A N 1
ATOM 2814 C CA . PHE A 1 353 ? -4.968 -4.583 -23.038 1.00 66.81 353 PHE A CA 1
ATOM 2815 C C . PHE A 1 353 ? -5.326 -3.688 -24.222 1.00 66.81 353 PHE A C 1
ATOM 2817 O O . PHE A 1 353 ? -6.225 -4.011 -24.999 1.00 66.81 353 PHE A O 1
ATOM 2824 N N . ASN A 1 354 ? -4.665 -2.540 -24.334 1.00 58.72 354 ASN A N 1
ATOM 2825 C CA . ASN A 1 354 ? -4.806 -1.699 -25.512 1.00 58.72 354 ASN A CA 1
ATOM 2826 C C . ASN A 1 354 ? -3.654 -2.030 -26.462 1.00 58.72 354 ASN A C 1
ATOM 2828 O O . ASN A 1 354 ? -2.512 -1.661 -26.210 1.00 58.72 354 ASN A O 1
ATOM 2832 N N . HIS A 1 355 ? -3.959 -2.678 -27.588 1.00 56.53 355 HIS A N 1
ATOM 2833 C CA . HIS A 1 355 ? -3.018 -2.802 -28.712 1.00 56.53 355 HIS A CA 1
ATOM 2834 C C . HIS A 1 355 ? -2.820 -1.465 -29.466 1.00 56.53 355 HIS A C 1
ATOM 2836 O O . HIS A 1 355 ? -2.056 -1.395 -30.426 1.00 56.53 355 HIS A O 1
ATOM 2842 N N . GLU A 1 356 ? -3.506 -0.401 -29.029 1.00 50.69 356 GLU A N 1
ATOM 2843 C CA . GLU A 1 356 ? -3.582 0.932 -29.650 1.00 50.69 356 GLU A CA 1
ATOM 2844 C C . GLU A 1 356 ? -2.263 1.725 -29.626 1.00 50.69 356 GLU A C 1
ATOM 2846 O O . GLU A 1 356 ? -2.168 2.760 -30.277 1.00 50.69 356 GLU A O 1
ATOM 2851 N N . TRP A 1 357 ? -1.216 1.253 -28.936 1.00 55.03 357 TRP A N 1
ATOM 2852 C CA . TRP A 1 357 ? 0.107 1.898 -28.990 1.00 55.03 357 TRP A CA 1
ATOM 2853 C C . TRP A 1 357 ? 0.712 1.919 -30.405 1.00 55.03 357 TRP A C 1
ATOM 2855 O O . TRP A 1 357 ? 1.577 2.741 -30.703 1.00 55.03 357 TRP A O 1
ATOM 2865 N N . ARG A 1 358 ? 0.234 1.041 -31.300 1.00 53.38 358 ARG A N 1
ATOM 2866 C CA . ARG A 1 358 ? 0.655 0.995 -32.707 1.00 53.38 358 ARG A CA 1
ATOM 2867 C C . ARG A 1 358 ? 0.294 2.244 -33.522 1.00 53.38 358 ARG A C 1
ATOM 2869 O O . ARG A 1 358 ? 0.908 2.443 -34.570 1.00 53.38 358 ARG A O 1
ATOM 2876 N N . ASP A 1 359 ? -0.627 3.101 -33.077 1.00 55.50 359 ASP A N 1
ATOM 2877 C CA . ASP A 1 359 ? -1.085 4.228 -33.897 1.00 55.50 359 ASP A CA 1
ATOM 2878 C C . ASP A 1 359 ? -0.242 5.507 -33.700 1.00 55.50 359 ASP A C 1
ATOM 2880 O O . ASP A 1 359 ? -0.381 6.232 -32.720 1.00 55.50 359 ASP A O 1
ATOM 2884 N N . GLN A 1 360 ? 0.632 5.757 -34.690 1.00 49.09 360 GLN A N 1
ATOM 2885 C CA . GLN A 1 360 ? 1.338 6.979 -35.152 1.00 49.09 360 GLN A CA 1
ATOM 2886 C C . GLN A 1 360 ? 2.006 7.962 -34.160 1.00 49.09 360 GLN A C 1
ATOM 2888 O O . GLN A 1 360 ? 3.015 8.559 -34.529 1.00 49.09 360 GLN A O 1
ATOM 2893 N N . ALA A 1 361 ? 1.549 8.129 -32.921 1.00 50.28 361 ALA A N 1
ATOM 2894 C CA . ALA A 1 361 ? 2.083 9.119 -31.975 1.00 50.28 361 ALA A CA 1
ATOM 2895 C C . ALA A 1 361 ? 3.349 8.660 -31.214 1.00 50.28 361 ALA A C 1
ATOM 2897 O O . ALA A 1 361 ? 3.932 9.437 -30.458 1.00 50.28 361 ALA A O 1
ATOM 2898 N N . CYS A 1 362 ? 3.790 7.411 -31.409 1.00 60.31 362 CYS A N 1
ATOM 2899 C CA . CYS A 1 362 ? 4.786 6.754 -30.551 1.00 60.31 362 CYS A CA 1
ATOM 2900 C C . CYS A 1 362 ? 6.141 6.437 -31.183 1.00 60.31 362 CYS A C 1
ATOM 2902 O O . CYS A 1 362 ? 7.047 5.995 -30.476 1.00 60.31 362 CYS A O 1
ATOM 2904 N N . SER A 1 363 ? 6.320 6.693 -32.481 1.00 67.06 363 SER A N 1
ATOM 2905 C CA . SER A 1 363 ? 7.596 6.410 -33.146 1.00 67.06 363 SER A CA 1
ATOM 2906 C C . SER A 1 363 ? 8.695 7.387 -32.718 1.00 67.06 363 SER A C 1
ATOM 2908 O O . SER A 1 363 ? 9.802 6.957 -32.410 1.00 67.06 363 SER A O 1
ATOM 2910 N N . GLU A 1 364 ? 8.388 8.683 -32.611 1.00 78.38 364 GLU A N 1
ATOM 2911 C CA . GLU A 1 364 ? 9.376 9.703 -32.237 1.00 78.38 364 GLU A CA 1
ATOM 2912 C C . GLU A 1 364 ? 9.867 9.539 -30.795 1.00 78.38 364 GLU A C 1
ATOM 2914 O O . GLU A 1 364 ? 11.068 9.530 -30.550 1.00 78.38 364 GLU A O 1
ATOM 2919 N N . VAL A 1 365 ? 8.951 9.319 -29.849 1.00 76.69 365 VAL A N 1
ATOM 2920 C CA . VAL A 1 365 ? 9.296 9.091 -28.437 1.00 76.69 365 VAL A CA 1
ATOM 2921 C C . VAL A 1 365 ? 10.138 7.825 -28.268 1.00 76.69 365 VAL A C 1
ATOM 2923 O O . VAL A 1 365 ? 11.110 7.827 -27.517 1.00 76.69 365 VAL A O 1
ATOM 2926 N N . SER A 1 366 ? 9.790 6.749 -28.981 1.00 78.12 366 SER A N 1
ATOM 2927 C CA . SER A 1 366 ? 10.574 5.510 -28.987 1.00 78.12 366 SER A CA 1
ATOM 2928 C C . SER A 1 366 ? 11.982 5.739 -29.541 1.00 78.12 366 SER A C 1
ATOM 2930 O O . SER A 1 366 ? 12.955 5.330 -28.912 1.00 78.12 366 SER A O 1
ATOM 2932 N N . MET A 1 367 ? 12.103 6.455 -30.665 1.00 82.44 367 MET A N 1
ATOM 2933 C CA . MET A 1 367 ? 13.398 6.797 -31.259 1.00 82.44 367 MET A CA 1
ATOM 2934 C C . MET A 1 367 ? 14.252 7.660 -30.324 1.00 82.44 367 MET A C 1
ATOM 2936 O O . MET A 1 367 ? 15.435 7.378 -30.159 1.00 82.44 367 MET A O 1
ATOM 2940 N N . GLN A 1 368 ? 13.665 8.671 -29.676 1.00 85.75 368 GLN A N 1
ATOM 2941 C CA . GLN A 1 368 ? 14.372 9.527 -28.717 1.00 85.75 368 GLN A CA 1
ATOM 2942 C C . GLN A 1 368 ? 14.864 8.736 -27.501 1.00 85.75 368 GLN A C 1
ATOM 2944 O O . GLN A 1 368 ? 16.011 8.898 -27.083 1.00 85.75 368 GLN A O 1
ATOM 2949 N N . TRP A 1 369 ? 14.021 7.856 -26.951 1.00 86.31 369 TRP A N 1
ATOM 2950 C CA . TRP A 1 369 ? 14.406 7.019 -25.818 1.00 86.31 369 TRP A CA 1
ATOM 2951 C C . TRP A 1 369 ? 15.530 6.049 -26.204 1.00 86.31 369 TRP A C 1
ATOM 2953 O O . TRP A 1 369 ? 16.522 5.948 -25.483 1.00 86.31 369 TRP A O 1
ATOM 2963 N N . ARG A 1 370 ? 15.427 5.398 -27.371 1.00 85.50 370 ARG A N 1
ATOM 2964 C CA . ARG A 1 370 ? 16.469 4.507 -27.899 1.00 85.50 370 ARG A CA 1
ATOM 2965 C C . ARG A 1 370 ? 17.797 5.233 -28.090 1.00 85.50 370 ARG A C 1
ATOM 2967 O O . ARG A 1 370 ? 18.798 4.774 -27.555 1.00 85.50 370 ARG A O 1
ATOM 2974 N N . GLN A 1 371 ? 17.795 6.371 -28.787 1.00 87.69 371 GLN A N 1
ATOM 2975 C CA . GLN A 1 371 ? 19.014 7.141 -29.045 1.00 87.69 371 GLN A CA 1
ATOM 2976 C C . GLN A 1 371 ? 19.714 7.509 -27.736 1.00 87.69 371 GLN A C 1
ATOM 2978 O O . GLN A 1 371 ? 20.915 7.317 -27.598 1.00 87.69 371 GLN A O 1
ATOM 2983 N N . LYS A 1 372 ? 18.959 7.962 -26.728 1.00 86.81 372 LYS A N 1
ATOM 2984 C CA . LYS A 1 372 ? 19.530 8.296 -25.418 1.00 86.81 372 LYS A CA 1
ATOM 2985 C C . LYS A 1 372 ? 20.086 7.091 -24.670 1.00 86.81 372 LYS A C 1
ATOM 2987 O O . LYS A 1 372 ? 21.074 7.239 -23.956 1.00 86.81 372 LYS A O 1
ATOM 2992 N N . LEU A 1 373 ? 19.471 5.917 -24.809 1.00 84.50 373 LEU A N 1
ATOM 2993 C CA . LEU A 1 373 ? 20.020 4.679 -24.254 1.00 84.50 373 LEU A CA 1
ATOM 2994 C C . LEU A 1 373 ? 21.334 4.302 -24.943 1.00 84.50 373 LEU A C 1
ATOM 2996 O O . LEU A 1 373 ? 22.296 3.976 -24.255 1.00 84.50 373 LEU A O 1
ATOM 3000 N N . GLU A 1 374 ? 21.395 4.395 -26.271 1.00 85.94 374 GLU A N 1
ATOM 3001 C CA . GLU A 1 374 ? 22.607 4.123 -27.053 1.00 85.94 374 GLU A CA 1
ATOM 3002 C C . GLU A 1 374 ? 23.733 5.107 -26.710 1.00 85.94 374 GLU A C 1
ATOM 3004 O O . GLU A 1 374 ? 24.849 4.680 -26.417 1.00 85.94 374 GLU A O 1
ATOM 3009 N N . ASP A 1 375 ? 23.431 6.407 -26.640 1.00 86.56 375 ASP A N 1
ATOM 3010 C CA . ASP A 1 375 ? 24.381 7.450 -26.240 1.00 86.56 375 ASP A CA 1
ATOM 3011 C C . ASP A 1 375 ? 24.915 7.197 -24.821 1.00 86.56 375 ASP A C 1
ATOM 3013 O O . ASP A 1 375 ? 26.118 7.290 -24.561 1.00 86.56 375 ASP A O 1
ATOM 3017 N N . MET A 1 376 ? 24.021 6.833 -23.895 1.00 84.38 376 MET A N 1
ATOM 3018 C CA . MET A 1 376 ? 24.368 6.496 -22.516 1.00 84.38 376 MET A CA 1
ATOM 3019 C C . MET A 1 376 ? 25.282 5.262 -22.444 1.00 84.38 376 MET A C 1
ATOM 3021 O O . MET A 1 376 ? 26.221 5.245 -21.644 1.00 84.38 376 MET A O 1
ATOM 3025 N N . MET A 1 377 ? 25.019 4.235 -23.254 1.00 80.06 377 MET A N 1
ATOM 3026 C CA . MET A 1 377 ? 25.830 3.017 -23.312 1.00 80.06 377 MET A CA 1
ATOM 3027 C C . MET A 1 377 ? 27.203 3.274 -23.940 1.00 80.06 377 MET A C 1
ATOM 3029 O O . MET A 1 377 ? 28.218 2.827 -23.401 1.00 80.06 377 MET A O 1
ATOM 3033 N N . ALA A 1 378 ? 27.249 4.053 -25.023 1.00 81.38 378 ALA A N 1
ATOM 3034 C CA . ALA A 1 378 ? 28.488 4.456 -25.680 1.00 81.38 378 ALA A CA 1
ATOM 3035 C C . ALA A 1 378 ? 29.389 5.271 -24.738 1.00 81.38 378 ALA A C 1
ATOM 3037 O O . ALA A 1 378 ? 30.590 5.014 -24.660 1.00 81.38 378 ALA A O 1
ATOM 3038 N N . ALA A 1 379 ? 28.812 6.196 -23.961 1.00 82.94 379 ALA A N 1
ATOM 3039 C CA . ALA A 1 379 ? 29.543 6.986 -22.968 1.00 82.94 379 ALA A CA 1
ATOM 3040 C C . ALA A 1 379 ? 30.172 6.136 -21.847 1.00 82.94 379 ALA A C 1
ATOM 3042 O O . ALA A 1 379 ? 31.160 6.546 -21.241 1.00 82.94 379 ALA A O 1
ATOM 3043 N N . GLN A 1 380 ? 29.624 4.950 -21.579 1.00 72.69 380 GLN A N 1
ATOM 3044 C CA . GLN A 1 380 ? 30.126 4.014 -20.568 1.00 72.69 380 GLN A CA 1
ATOM 3045 C C . GLN A 1 380 ? 31.131 2.991 -21.117 1.00 72.69 380 GLN A C 1
ATOM 3047 O O . GLN A 1 380 ? 31.568 2.111 -20.380 1.00 72.69 380 GLN A O 1
ATOM 3052 N N . GLY A 1 381 ? 31.514 3.087 -22.395 1.00 68.50 381 GLY A N 1
ATOM 3053 C CA . GLY A 1 381 ? 32.463 2.157 -23.013 1.00 68.50 381 GLY A CA 1
ATOM 3054 C C . GLY A 1 381 ? 31.870 0.783 -23.342 1.00 68.50 381 GLY A C 1
ATOM 3055 O O . GLY A 1 381 ? 32.615 -0.136 -23.686 1.00 68.50 381 GLY A O 1
ATOM 3056 N N . TYR A 1 382 ? 30.542 0.630 -23.286 1.00 63.16 382 TYR A N 1
ATOM 3057 C CA . TYR A 1 382 ? 29.858 -0.545 -23.822 1.00 63.16 382 TYR A CA 1
ATOM 3058 C C . TYR A 1 382 ? 29.745 -0.399 -25.341 1.00 63.16 382 TYR A C 1
ATOM 3060 O O . TYR A 1 382 ? 28.720 0.019 -25.874 1.00 63.16 382 TYR A O 1
ATOM 3068 N N . HIS A 1 383 ? 30.826 -0.715 -26.048 1.00 57.56 383 HIS A N 1
ATOM 3069 C CA . HIS A 1 383 ? 30.793 -0.839 -27.502 1.00 57.56 383 HIS A CA 1
ATOM 3070 C C . HIS A 1 383 ? 30.222 -2.205 -27.897 1.00 57.56 383 HIS A C 1
ATOM 3072 O O . HIS A 1 383 ? 30.590 -3.224 -27.300 1.00 57.56 383 HIS 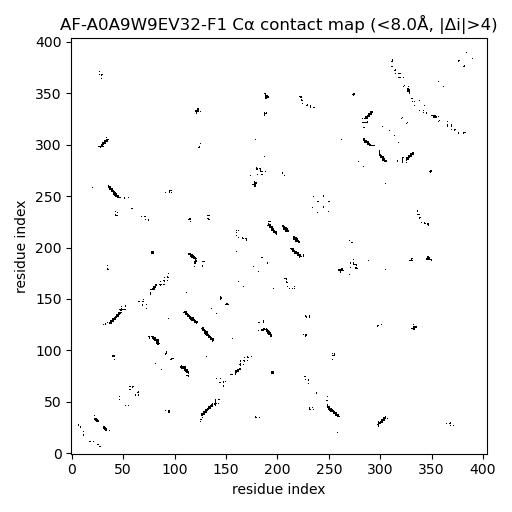A O 1
ATOM 3078 N N . GLU A 1 384 ? 29.352 -2.240 -28.913 1.00 48.97 384 GLU A N 1
ATOM 3079 C CA . GLU A 1 384 ? 28.956 -3.491 -29.573 1.00 48.97 384 GLU A CA 1
ATOM 3080 C C . GLU A 1 384 ? 30.232 -4.269 -29.952 1.00 48.97 384 GLU A C 1
ATOM 3082 O O . GLU A 1 384 ? 31.080 -3.763 -30.687 1.00 48.97 384 GLU A O 1
ATOM 3087 N N . GLY A 1 385 ? 30.412 -5.470 -29.385 1.00 46.25 385 GLY A N 1
ATOM 3088 C CA . GLY A 1 385 ? 31.610 -6.301 -29.593 1.00 46.25 385 GLY A CA 1
ATOM 3089 C C . GLY A 1 385 ? 32.657 -6.324 -28.466 1.00 46.25 385 GLY A C 1
ATOM 3090 O O . GLY A 1 385 ? 33.606 -7.096 -28.556 1.00 46.25 385 GLY A O 1
ATOM 3091 N N . ALA A 1 386 ? 32.498 -5.547 -27.387 1.00 43.09 386 ALA A N 1
ATOM 3092 C CA . ALA A 1 386 ? 33.428 -5.553 -26.243 1.00 43.09 386 ALA A CA 1
ATOM 3093 C C . ALA A 1 386 ? 33.202 -6.697 -25.224 1.00 43.09 386 ALA A C 1
ATOM 3095 O O . ALA A 1 386 ? 33.925 -6.800 -24.231 1.00 43.09 386 ALA A O 1
ATOM 3096 N N . ALA A 1 387 ? 32.201 -7.557 -25.436 1.00 44.00 387 ALA A N 1
ATOM 3097 C CA . ALA A 1 387 ? 31.960 -8.709 -24.574 1.00 44.00 387 ALA A CA 1
ATOM 3098 C C . ALA A 1 387 ? 33.032 -9.792 -24.800 1.00 44.00 387 ALA A C 1
ATOM 3100 O O . ALA A 1 387 ? 33.351 -10.135 -25.937 1.00 44.00 387 ALA A O 1
ATOM 3101 N N . LEU A 1 388 ? 33.525 -10.404 -23.714 1.00 44.78 388 LEU A N 1
ATOM 3102 C CA . LEU A 1 388 ? 34.468 -11.542 -23.729 1.00 44.78 388 LEU A CA 1
ATOM 3103 C C . LEU A 1 388 ? 33.968 -12.766 -24.530 1.00 44.78 388 LEU A C 1
ATOM 3105 O O . LEU A 1 388 ? 34.724 -13.710 -24.746 1.00 44.78 388 LEU A O 1
ATOM 3109 N N . SER A 1 389 ? 32.701 -12.770 -24.947 1.00 38.09 389 SER A N 1
ATOM 3110 C CA . SER A 1 389 ? 32.037 -13.823 -25.718 1.00 38.09 389 SER A CA 1
ATOM 3111 C C . SER A 1 389 ? 31.874 -13.513 -27.213 1.00 38.09 389 SER A C 1
ATOM 3113 O O . SER A 1 389 ? 31.349 -14.358 -27.941 1.00 38.09 389 SER A O 1
ATOM 3115 N N . CYS A 1 390 ? 32.316 -12.352 -27.706 1.00 35.53 390 CYS A N 1
ATOM 3116 C CA . CYS A 1 390 ? 32.311 -12.080 -29.142 1.00 35.53 390 CYS A CA 1
ATOM 3117 C C . CYS A 1 390 ? 33.513 -12.773 -29.811 1.00 35.53 390 CYS A C 1
ATOM 3119 O O . CYS A 1 390 ? 34.651 -12.554 -29.391 1.00 35.53 390 CYS A O 1
ATOM 3121 N N . PRO A 1 391 ? 33.305 -13.614 -30.845 1.00 40.53 391 PRO A N 1
ATOM 3122 C CA . PRO A 1 391 ? 34.416 -14.203 -31.575 1.00 40.53 391 PRO A CA 1
ATOM 3123 C C . PRO A 1 391 ? 35.215 -13.074 -32.223 1.00 40.53 391 PRO A C 1
ATOM 3125 O O . PRO A 1 391 ? 34.661 -12.247 -32.948 1.00 40.53 391 PRO A O 1
ATOM 3128 N N . ILE A 1 392 ? 36.516 -13.036 -31.938 1.00 40.81 392 ILE A N 1
ATOM 3129 C CA . ILE A 1 392 ? 37.456 -12.116 -32.574 1.00 40.81 392 ILE A CA 1
ATOM 3130 C C . ILE A 1 392 ? 37.340 -12.331 -34.086 1.00 40.81 392 ILE A C 1
ATOM 3132 O O . ILE A 1 392 ? 37.723 -13.386 -34.594 1.00 40.81 392 ILE A O 1
ATOM 3136 N N . MET A 1 393 ? 36.797 -11.350 -34.811 1.00 41.12 393 MET A N 1
ATOM 3137 C CA . MET A 1 393 ? 36.944 -11.310 -36.262 1.00 41.12 393 MET A CA 1
ATOM 3138 C C . MET A 1 393 ? 38.399 -10.965 -36.557 1.00 41.12 393 MET A C 1
ATOM 3140 O O . MET A 1 393 ? 38.788 -9.801 -36.567 1.00 41.12 393 MET A O 1
ATOM 3144 N N . VAL A 1 394 ? 39.214 -11.997 -36.757 1.00 36.12 394 VAL A N 1
ATOM 3145 C CA . VAL A 1 394 ? 40.532 -11.852 -37.368 1.00 36.12 394 VAL A CA 1
ATOM 3146 C C . VAL A 1 394 ? 40.276 -11.526 -38.838 1.00 36.12 394 VAL A C 1
ATOM 3148 O O . VAL A 1 394 ? 39.801 -12.388 -39.581 1.00 36.12 394 VAL A O 1
ATOM 3151 N N . SER A 1 395 ? 40.505 -10.276 -39.253 1.00 40.00 395 SER A N 1
ATOM 3152 C CA . SER A 1 395 ? 40.520 -9.958 -40.681 1.00 40.00 395 SER A CA 1
ATOM 3153 C C . SER A 1 395 ? 41.776 -10.591 -41.284 1.00 40.00 395 SER A C 1
ATOM 3155 O O . SER A 1 395 ? 42.888 -10.437 -40.785 1.00 40.00 395 SER A O 1
ATOM 3157 N N . SER A 1 396 ? 41.559 -11.404 -42.311 1.00 45.53 396 SER A N 1
ATOM 3158 C CA . SER A 1 396 ? 42.570 -12.206 -42.993 1.00 45.53 396 SER A CA 1
ATOM 3159 C C . SER A 1 396 ? 43.273 -11.375 -44.071 1.00 45.53 396 SER A C 1
ATOM 3161 O O . SER A 1 396 ? 43.146 -11.691 -45.251 1.00 45.53 396 SER A O 1
ATOM 3163 N N . ASP A 1 397 ? 43.995 -10.321 -43.680 1.00 50.41 397 ASP A N 1
ATOM 3164 C CA . ASP A 1 397 ? 44.728 -9.461 -44.629 1.00 50.41 397 ASP A CA 1
ATOM 3165 C C . ASP A 1 397 ? 46.260 -9.459 -44.430 1.00 50.41 397 ASP A C 1
ATOM 3167 O O . ASP A 1 397 ? 46.953 -8.616 -44.991 1.00 50.41 397 ASP A O 1
ATOM 3171 N N . GLU A 1 398 ? 46.830 -10.426 -43.702 1.00 50.38 398 GLU A N 1
ATOM 3172 C CA . GLU A 1 398 ? 48.291 -10.588 -43.579 1.00 50.38 398 GLU A CA 1
ATOM 3173 C C . GLU A 1 398 ? 48.765 -11.978 -44.045 1.00 50.38 398 GLU A C 1
ATOM 3175 O O . GLU A 1 398 ? 49.214 -12.799 -43.253 1.00 50.38 398 GLU A O 1
ATOM 3180 N N . GLU A 1 399 ? 48.708 -12.243 -45.354 1.00 53.16 399 GLU A N 1
ATOM 3181 C CA . GLU A 1 399 ? 49.549 -13.266 -46.003 1.00 53.16 399 GLU A CA 1
ATOM 3182 C C . GLU A 1 399 ? 50.124 -12.742 -47.329 1.00 53.16 399 GLU A C 1
ATOM 3184 O O . GLU A 1 399 ? 49.632 -13.038 -48.411 1.00 53.16 399 GLU A O 1
ATOM 3189 N N . THR A 1 400 ? 51.199 -11.962 -47.225 1.00 48.47 400 THR A N 1
ATOM 3190 C CA . THR A 1 400 ? 52.215 -11.676 -48.262 1.00 48.47 400 THR A CA 1
ATOM 3191 C C . THR A 1 400 ? 53.370 -11.028 -47.499 1.00 48.47 400 THR A C 1
ATOM 3193 O O . THR A 1 400 ? 53.121 -10.101 -46.741 1.00 48.47 400 THR A O 1
ATOM 3196 N N . GLU A 1 401 ? 54.640 -11.404 -47.527 1.00 48.66 401 GLU A N 1
ATOM 3197 C CA . GLU A 1 401 ? 55.511 -12.164 -48.417 1.00 48.66 401 GLU A CA 1
ATOM 3198 C C . GLU A 1 401 ? 56.742 -12.511 -47.557 1.00 48.66 401 GLU A C 1
ATOM 3200 O O . GLU A 1 401 ? 57.198 -11.664 -46.794 1.00 48.66 401 GLU A O 1
ATOM 3205 N N . THR A 1 402 ? 57.327 -13.701 -47.683 1.00 45.31 402 THR A N 1
ATOM 3206 C CA . THR A 1 402 ? 58.792 -13.881 -47.599 1.00 45.31 402 THR A CA 1
ATOM 3207 C C . THR A 1 402 ? 59.154 -15.286 -48.073 1.00 45.31 402 THR A C 1
ATOM 3209 O O . THR A 1 402 ? 58.720 -16.277 -47.490 1.00 45.31 402 THR A O 1
ATOM 3212 N N . GLY A 1 403 ? 59.977 -15.368 -49.121 1.00 47.03 403 GLY A N 1
ATOM 3213 C CA . GLY A 1 403 ? 60.673 -16.600 -49.484 1.00 47.03 403 GLY A CA 1
ATOM 3214 C C . GLY A 1 403 ? 61.074 -16.705 -50.954 1.00 47.03 403 GLY A C 1
ATOM 3215 O O . GLY A 1 403 ? 60.541 -17.565 -51.650 1.00 47.03 403 GLY A O 1
ATOM 3216 N N . GLU A 1 404 ? 62.026 -15.875 -51.393 1.00 47.06 404 GLU A N 1
ATOM 3217 C CA . GLU A 1 404 ? 63.088 -16.326 -52.313 1.00 47.06 404 GLU A CA 1
ATOM 3218 C C . GLU A 1 404 ? 64.363 -16.587 -51.506 1.00 47.06 404 GLU A C 1
ATOM 3220 O O . GLU A 1 404 ? 64.641 -15.783 -50.581 1.00 47.06 404 GLU A O 1
#